Protein 2UVP (pdb70)

Nearest PDB structures (foldseek):
  2uvp-assembly1_D  TM=1.002E+00  e=4.347E-33  Helicobacter pylori
  2uvp-assembly1_B  TM=9.926E-01  e=1.965E-31  Helicobacter pylori
  2wp0-assembly1_B-2  TM=9.938E-01  e=1.158E-30  Helicobacter pylori
  3bjz-assembly1_B  TM=7.190E-01  e=8.276E-04  Pseudomonas aeruginosa PAO1
  2uvp-assembly1_B  TM=1.000E+00  e=3.210E-32  Helicobacter pylori

Structure (mmCIF, N/CA/C/O backbone):
data_2UVP
#
_entry.id   2UVP
#
_cell.length_a   112.232
_cell.length_b   112.232
_cell.length_c   61.929
_cell.angle_alpha   90.00
_cell.angle_beta   90.00
_cell.angle_gamma   120.00
#
_symmetry.space_group_name_H-M   'P 32'
#
loop_
_entity.id
_entity.type
_entity.pdbx_description
1 polymer HOBA
2 polymer HOBA
3 non-polymer 'ACETATE ION'
4 non-polymer 'CALCIUM ION'
5 non-polymer GLYCEROL
6 water water
#
loop_
_atom_site.group_PDB
_atom_site.id
_atom_site.type_symbol
_atom_site.label_atom_id
_atom_site.label_alt_id
_atom_site.label_comp_id
_atom_site.label_asym_id
_atom_site.label_entity_id
_atom_site.label_seq_id
_atom_site.pdbx_PDB_ins_code
_atom_site.Cartn_x
_atom_site.Cartn_y
_atom_site.Cartn_z
_atom_site.occupancy
_atom_site.B_iso_or_equiv
_atom_site.auth_seq_id
_atom_site.auth_comp_id
_atom_site.auth_asym_id
_atom_site.auth_atom_id
_atom_site.pdbx_PDB_model_num
ATOM 1 N N . MET A 1 7 ? -72.006 28.230 -5.501 0.70 32.27 1 MET A N 1
ATOM 2 C CA . MET A 1 7 ? -72.100 26.737 -5.526 0.70 31.95 1 MET A CA 1
ATOM 3 C C . MET A 1 7 ? -72.154 26.159 -6.934 0.70 31.41 1 MET A C 1
ATOM 4 O O . MET A 1 7 ? -73.229 25.887 -7.481 0.70 31.71 1 MET A O 1
ATOM 9 N N . LYS A 1 8 ? -70.972 25.963 -7.504 1.00 30.56 2 LYS A N 1
ATOM 10 C CA . LYS A 1 8 ? -70.835 25.288 -8.778 1.00 29.80 2 LYS A CA 1
ATOM 11 C C . LYS A 1 8 ? -71.295 23.851 -8.647 1.00 28.35 2 LYS A C 1
ATOM 12 O O . LYS A 1 8 ? -71.262 23.279 -7.556 1.00 27.92 2 LYS A O 1
ATOM 18 N N . ASN A 1 9 ? -71.744 23.274 -9.755 1.00 26.15 3 ASN A N 1
ATOM 19 C CA . ASN A 1 9 ? -71.974 21.849 -9.786 1.00 24.80 3 ASN A CA 1
ATOM 20 C C . ASN A 1 9 ? -70.630 21.116 -9.696 1.00 23.25 3 ASN A C 1
ATOM 21 O O . ASN A 1 9 ? -69.651 21.516 -10.323 1.00 21.52 3 ASN A O 1
ATOM 26 N N . PHE A 1 10 ? -70.609 20.058 -8.894 1.00 21.94 4 PHE A N 1
ATOM 27 C CA . PHE A 1 10 ? -69.434 19.196 -8.733 1.00 21.18 4 PHE A CA 1
ATOM 28 C C . PHE A 1 10 ? -68.733 18.832 -10.050 1.00 20.91 4 PHE A C 1
ATOM 29 O O . PHE A 1 10 ? -67.508 18.949 -10.162 1.00 20.63 4 PHE A O 1
ATOM 37 N N . TYR A 1 11 ? -69.504 18.384 -11.036 1.00 20.46 5 TYR A N 1
ATOM 38 C CA . TYR A 1 11 ? -68.938 17.893 -12.285 1.00 21.36 5 TYR A CA 1
ATOM 39 C C . TYR A 1 11 ? -68.337 19.001 -13.155 1.00 20.79 5 TYR A C 1
ATOM 40 O O . TYR A 1 11 ? -67.359 18.777 -13.866 1.00 21.10 5 TYR A O 1
ATOM 49 N N . ASP A 1 12 ? -68.896 20.201 -13.058 1.00 20.61 6 ASP A N 1
ATOM 50 C CA . ASP A 1 12 ? -68.309 21.364 -13.713 1.00 20.65 6 ASP A CA 1
ATOM 51 C C . ASP A 1 12 ? -67.025 21.741 -12.986 1.00 19.19 6 ASP A C 1
ATOM 52 O O . ASP A 1 12 ? -65.963 21.954 -13.604 1.00 18.61 6 ASP A O 1
ATOM 57 N N . TRP A 1 13 ? -67.131 21.804 -11.658 1.00 17.89 7 TRP A N 1
ATOM 58 C CA . TRP A 1 13 ? -66.016 22.200 -10.816 1.00 17.43 7 TRP A CA 1
ATOM 59 C C . TRP A 1 13 ? -64.803 21.284 -11.040 1.00 17.17 7 TRP A C 1
ATOM 60 O O . TRP A 1 13 ? -63.663 21.756 -11.218 1.00 17.01 7 TRP A O 1
ATOM 71 N N . ILE A 1 14 ? -65.050 19.981 -11.045 1.00 16.34 8 ILE A N 1
ATOM 72 C CA . ILE A 1 14 ? -63.934 19.040 -11.087 1.00 16.63 8 ILE A CA 1
ATOM 73 C C . ILE A 1 14 ? -63.162 19.106 -12.409 1.00 16.85 8 ILE A C 1
ATOM 74 O O . ILE A 1 14 ? -61.939 18.987 -12.421 1.00 15.92 8 ILE A O 1
ATOM 79 N N . LYS A 1 15 ? -63.877 19.358 -13.505 1.00 17.79 9 LYS A N 1
ATOM 80 C CA . LYS A 1 15 ? -63.233 19.504 -14.809 1.00 19.16 9 LYS A CA 1
ATOM 81 C C . LYS A 1 15 ? -62.251 20.687 -14.800 1.00 18.47 9 LYS A C 1
ATOM 82 O O . LYS A 1 15 ? -61.127 20.566 -15.290 1.00 18.02 9 LYS A O 1
ATOM 88 N N . GLU A 1 16 ? -62.672 21.814 -14.221 1.00 18.60 10 GLU A N 1
ATOM 89 C CA . GLU A 1 16 ? -61.821 23.008 -14.111 1.00 20.62 10 GLU A CA 1
ATOM 90 C C . GLU A 1 16 ? -60.630 22.744 -13.188 1.00 18.26 10 GLU A C 1
ATOM 91 O O . GLU A 1 16 ? -59.482 23.126 -13.473 1.00 17.96 10 GLU A O 1
ATOM 97 N N . PHE A 1 17 ? -60.921 22.105 -12.062 1.00 16.25 11 PHE A N 1
ATOM 98 C CA . PHE A 1 17 ? -59.896 21.833 -11.078 1.00 15.24 11 PHE A CA 1
ATOM 99 C C . PHE A 1 17 ? -58.806 20.974 -11.700 1.00 14.36 11 PHE A C 1
ATOM 100 O O . PHE A 1 17 ? -57.631 21.241 -11.519 1.00 15.41 11 PHE A O 1
ATOM 108 N N . ILE A 1 18 ? -59.207 19.932 -12.414 1.00 14.55 12 ILE A N 1
ATOM 109 C CA . ILE A 1 18 ? -58.258 19.014 -13.054 1.00 14.15 12 ILE A CA 1
ATOM 110 C C . ILE A 1 18 ? -57.395 19.738 -14.087 1.00 14.89 12 ILE A C 1
ATOM 111 O O . ILE A 1 18 ? -56.157 19.576 -14.144 1.00 14.46 12 ILE A O 1
ATOM 116 N N . ARG A 1 19 ? -58.053 20.543 -14.912 1.00 14.74 13 ARG A N 1
ATOM 117 C CA . ARG A 1 19 ? -57.308 21.274 -15.933 1.00 16.78 13 ARG A CA 1
ATOM 118 C C . ARG A 1 19 ? -56.253 22.164 -15.281 1.00 16.10 13 ARG A C 1
ATOM 119 O O . ARG A 1 19 ? -55.085 22.125 -15.661 1.00 17.34 13 ARG A O 1
ATOM 127 N N . ASP A 1 20 ? -56.659 22.913 -14.260 1.00 15.26 14 ASP A N 1
ATOM 128 C CA . ASP A 1 20 ? -55.784 23.837 -13.572 1.00 15.20 14 ASP A CA 1
ATOM 129 C C . ASP A 1 20 ? -54.652 23.077 -12.844 1.00 14.27 14 ASP A C 1
ATOM 130 O O . ASP A 1 20 ? -53.512 23.524 -12.816 1.00 13.63 14 ASP A O 1
ATOM 135 N N . GLN A 1 21 ? -54.987 21.929 -12.263 1.00 13.22 15 GLN A N 1
ATOM 136 C CA . GLN A 1 21 ? -54.005 21.160 -11.502 1.00 13.10 15 GLN A CA 1
ATOM 137 C C . GLN A 1 21 ? -52.830 20.755 -12.407 1.00 12.51 15 GLN A C 1
ATOM 138 O O . GLN A 1 21 ? -51.654 20.921 -12.057 1.00 12.62 15 GLN A O 1
ATOM 144 N N . GLY A 1 22 ? -53.158 20.250 -13.588 1.00 12.86 16 GLY A N 1
ATOM 145 C CA . GLY A 1 22 ? -52.136 19.768 -14.511 1.00 13.83 16 GLY A CA 1
ATOM 146 C C . GLY A 1 22 ? -51.361 20.947 -15.090 1.00 14.78 16 GLY A C 1
ATOM 147 O O . GLY A 1 22 ? -50.166 20.855 -15.298 1.00 14.44 16 GLY A O 1
ATOM 148 N N . GLU A 1 23 ? -52.047 22.070 -15.318 1.00 14.79 17 GLU A N 1
ATOM 149 C CA . GLU A 1 23 ? -51.386 23.257 -15.875 1.00 15.67 17 GLU A CA 1
ATOM 150 C C . GLU A 1 23 ? -50.343 23.817 -14.916 1.00 14.58 17 GLU A C 1
ATOM 151 O O . GLU A 1 23 ? -49.240 24.199 -15.328 1.00 15.29 17 GLU A O 1
ATOM 157 N N . PHE A 1 24 ? -50.651 23.799 -13.622 1.00 13.80 18 PHE A N 1
ATOM 158 C CA . PHE A 1 24 ? -49.705 24.287 -12.630 1.00 13.22 18 PHE A CA 1
ATOM 159 C C . PHE A 1 24 ? -48.512 23.331 -12.496 1.00 12.92 18 PHE A C 1
ATOM 160 O O . PHE A 1 24 ? -47.365 23.780 -12.424 1.00 12.15 18 PHE A O 1
ATOM 168 N N . ILE A 1 25 ? -48.782 22.017 -12.495 1.00 12.12 19 ILE A N 1
ATOM 169 C CA . ILE A 1 25 ? -47.683 21.036 -12.522 1.00 12.36 19 ILE A CA 1
ATOM 170 C C . ILE A 1 25 ? -46.738 21.321 -13.683 1.00 12.49 19 ILE A C 1
ATOM 171 O O . ILE A 1 25 ? -45.507 21.350 -13.509 1.00 14.17 19 ILE A O 1
ATOM 176 N N . ALA A 1 26 ? -47.314 21.553 -14.861 1.00 12.53 20 ALA A N 1
ATOM 177 C CA . ALA A 1 26 ? -46.517 21.789 -16.068 1.00 12.94 20 ALA A CA 1
ATOM 178 C C . ALA A 1 26 ? -45.704 23.075 -15.879 1.00 13.23 20 ALA A C 1
ATOM 179 O O . ALA A 1 26 ? -44.489 23.131 -16.163 1.00 12.83 20 ALA A O 1
ATOM 181 N N . GLN A 1 27 ? -46.369 24.109 -15.390 1.00 12.80 21 GLN A N 1
ATOM 182 C CA . GLN A 1 27 ? -45.726 25.425 -15.254 1.00 12.73 21 GLN A CA 1
ATOM 183 C C . GLN A 1 27 ? -44.477 25.339 -14.387 1.00 13.60 21 GLN A C 1
ATOM 184 O O . GLN A 1 27 ? -43.437 25.922 -14.701 1.00 13.83 21 GLN A O 1
ATOM 190 N N . GLN A 1 28 ? -44.592 24.611 -13.282 1.00 13.16 22 GLN A N 1
ATOM 191 C CA . GLN A 1 28 ? -43.536 24.537 -12.276 1.00 14.01 22 GLN A CA 1
ATOM 192 C C . GLN A 1 28 ? -42.566 23.396 -12.503 1.00 13.67 22 GLN A C 1
ATOM 193 O O . GLN A 1 28 ? -41.631 23.204 -11.719 1.00 13.90 22 GLN A O 1
ATOM 199 N N . SER A 1 29 ? -42.783 22.666 -13.593 1.00 13.40 23 SER A N 1
ATOM 200 C CA . SER A 1 29 ? -42.066 21.419 -13.847 1.00 13.99 23 SER A CA 1
ATOM 201 C C . SER A 1 29 ? -40.561 21.597 -14.094 1.00 13.81 23 SER A C 1
ATOM 202 O O . SER A 1 29 ? -39.806 20.632 -13.978 1.00 14.96 23 SER A O 1
ATOM 205 N N . GLY A 1 30 ? -40.131 22.811 -14.463 1.00 12.92 24 GLY A N 1
ATOM 206 C CA . GLY A 1 30 ? -38.697 23.067 -14.672 1.00 13.76 24 GLY A CA 1
ATOM 207 C C . GLY A 1 30 ? -37.986 23.661 -13.466 1.00 13.87 24 GLY A C 1
ATOM 208 O O . GLY A 1 30 ? -36.856 24.124 -13.581 1.00 14.02 24 GLY A O 1
ATOM 209 N N . TRP A 1 31 ? -38.613 23.585 -12.292 1.00 14.45 25 TRP A N 1
ATOM 210 C CA . TRP A 1 31 ? -38.102 24.211 -11.079 1.00 15.05 25 TRP A CA 1
ATOM 211 C C . TRP A 1 31 ? -36.680 23.734 -10.752 1.00 14.79 25 TRP A C 1
ATOM 212 O O . TRP A 1 31 ? -35.857 24.509 -10.270 1.00 15.63 25 TRP A O 1
ATOM 223 N N . LEU A 1 32 ? -36.384 22.463 -11.015 1.00 14.62 26 LEU A N 1
ATOM 224 C CA . LEU A 1 32 ? -35.082 21.923 -10.609 1.00 15.78 26 LEU A CA 1
ATOM 225 C C . LEU A 1 32 ? -33.926 22.485 -11.441 1.00 16.35 26 LEU A C 1
ATOM 226 O O . LEU A 1 32 ? -32.805 22.548 -10.970 1.00 17.16 26 LEU A O 1
ATOM 231 N N . GLU A 1 33 ? -34.216 22.918 -12.672 1.00 16.66 27 GLU A N 1
ATOM 232 C CA . GLU A 1 33 ? -33.212 23.580 -13.526 1.00 16.65 27 GLU A CA 1
ATOM 233 C C . GLU A 1 33 ? -32.779 24.914 -12.919 1.00 17.92 27 GLU A C 1
ATOM 234 O O . GLU A 1 33 ? -31.666 25.385 -13.171 1.00 18.75 27 GLU A O 1
ATOM 240 N N . LEU A 1 34 ? -33.669 25.509 -12.127 1.00 18.21 28 LEU A N 1
ATOM 241 C CA . LEU A 1 34 ? -33.432 26.817 -11.499 1.00 19.78 28 LEU A CA 1
ATOM 242 C C . LEU A 1 34 ? -33.011 26.698 -10.025 1.00 20.34 28 LEU A C 1
ATOM 243 O O . LEU A 1 34 ? -32.772 27.707 -9.344 1.00 21.25 28 LEU A O 1
ATOM 248 N N . GLU A 1 35 ? -32.927 25.469 -9.521 1.00 20.35 29 GLU A N 1
ATOM 249 C CA . GLU A 1 35 ? -32.628 25.275 -8.114 1.00 20.36 29 GLU A CA 1
ATOM 250 C C . GLU A 1 35 ? -31.157 25.539 -7.867 1.00 19.82 29 GLU A C 1
ATOM 251 O O . GLU A 1 35 ? -30.292 24.934 -8.503 1.00 19.54 29 GLU A O 1
ATOM 257 N N . ARG A 1 36 ? -30.881 26.434 -6.925 1.00 20.37 30 ARG A N 1
ATOM 258 C CA . ARG A 1 36 ? -29.521 26.895 -6.723 1.00 20.99 30 ARG A CA 1
ATOM 259 C C . ARG A 1 36 ? -28.832 26.329 -5.492 1.00 21.10 30 ARG A C 1
ATOM 260 O O . ARG A 1 36 ? -27.626 26.498 -5.364 1.00 21.41 30 ARG A O 1
ATOM 268 N N . SER A 1 37 ? -29.562 25.647 -4.600 1.00 21.58 31 SER A N 1
ATOM 269 C CA . SER A 1 37 ? -28.879 24.937 -3.502 1.00 21.68 31 SER A CA 1
ATOM 270 C C . SER A 1 37 ? -28.022 23.822 -4.111 1.00 22.39 31 SER A C 1
ATOM 271 O O . SER A 1 37 ? -28.233 23.419 -5.261 1.00 21.93 31 SER A O 1
ATOM 274 N N . SER A 1 38 ? -27.049 23.336 -3.350 1.00 22.19 32 SER A N 1
ATOM 275 C CA . SER A 1 38 ? -26.005 22.491 -3.902 1.00 23.22 32 SER A CA 1
ATOM 276 C C . SER A 1 38 ? -26.402 21.024 -3.938 1.00 22.95 32 SER A C 1
ATOM 277 O O . SER A 1 38 ? -25.664 20.159 -3.449 1.00 23.39 32 SER A O 1
ATOM 280 N N . TYR A 1 39 ? -27.555 20.737 -4.540 1.00 22.77 33 TYR A N 1
ATOM 281 C CA . TYR A 1 39 ? -28.070 19.368 -4.554 1.00 21.35 33 TYR A CA 1
ATOM 282 C C . TYR A 1 39 ? -27.171 18.381 -5.302 1.00 21.16 33 TYR A C 1
ATOM 283 O O . TYR A 1 39 ? -27.086 17.220 -4.905 1.00 20.53 33 TYR A O 1
ATOM 292 N N . ALA A 1 40 ? -26.513 18.822 -6.383 1.00 20.47 34 ALA A N 1
ATOM 293 C CA . ALA A 1 40 ? -25.608 17.945 -7.131 1.00 20.49 34 ALA A CA 1
ATOM 294 C C . ALA A 1 40 ? -24.435 17.521 -6.247 1.00 20.17 34 ALA A C 1
ATOM 295 O O . ALA A 1 40 ? -24.117 16.335 -6.152 1.00 19.34 34 ALA A O 1
ATOM 297 N N . LYS A 1 41 ? -23.807 18.491 -5.584 1.00 20.07 35 LYS A N 1
ATOM 298 C CA . LYS A 1 41 ? -22.676 18.184 -4.701 1.00 21.45 35 LYS A CA 1
ATOM 299 C C . LYS A 1 41 ? -23.095 17.282 -3.533 1.00 20.04 35 LYS A C 1
ATOM 300 O O . LYS A 1 41 ? -22.394 16.316 -3.192 1.00 19.87 35 LYS A O 1
ATOM 306 N N . LEU A 1 42 ? -24.248 17.582 -2.949 1.00 19.19 36 LEU A N 1
ATOM 307 C CA . LEU A 1 42 ? -24.752 16.791 -1.810 1.00 18.88 36 LEU A CA 1
ATOM 308 C C . LEU A 1 42 ? -25.076 15.366 -2.229 1.00 18.29 36 LEU A C 1
ATOM 309 O O . LEU A 1 42 ? -24.794 14.392 -1.493 1.00 17.44 36 LEU A O 1
ATOM 314 N N . ILE A 1 43 ? -25.683 15.231 -3.409 1.00 17.18 37 ILE A N 1
ATOM 315 C CA . ILE A 1 43 ? -25.945 13.908 -3.959 1.00 16.65 37 ILE A CA 1
ATOM 316 C C . ILE A 1 43 ? -24.641 13.138 -4.187 1.00 17.07 37 ILE A C 1
ATOM 317 O O . ILE A 1 43 ? -24.529 11.958 -3.823 1.00 16.54 37 ILE A O 1
ATOM 322 N N . ALA A 1 44 ? -23.636 13.812 -4.763 1.00 17.14 38 ALA A N 1
ATOM 323 C CA . ALA A 1 44 ? -22.350 13.144 -5.028 1.00 17.52 38 ALA A CA 1
ATOM 324 C C . ALA A 1 44 ? -21.726 12.651 -3.724 1.00 17.15 38 ALA A C 1
ATOM 325 O O . ALA A 1 44 ? -21.269 11.509 -3.639 1.00 18.49 38 ALA A O 1
ATOM 327 N N . GLN A 1 45 ? -21.731 13.510 -2.714 1.00 17.39 39 GLN A N 1
ATOM 328 C CA . GLN A 1 45 ? -21.107 13.196 -1.422 1.00 18.84 39 GLN A CA 1
ATOM 329 C C . GLN A 1 45 ? -21.815 12.040 -0.739 1.00 18.62 39 GLN A C 1
ATOM 330 O O . GLN A 1 45 ? -21.184 11.161 -0.148 1.00 19.59 39 GLN A O 1
ATOM 336 N N . THR A 1 46 ? -23.135 12.014 -0.871 1.00 18.39 40 THR A N 1
ATOM 337 C CA . THR A 1 46 ? -23.929 10.903 -0.332 1.00 17.65 40 THR A CA 1
ATOM 338 C C . THR A 1 46 ? -23.646 9.587 -1.064 1.00 17.63 40 THR A C 1
ATOM 339 O O . THR A 1 46 ? -23.522 8.533 -0.431 1.00 17.15 40 THR A O 1
ATOM 343 N N . ILE A 1 47 ? -23.538 9.637 -2.393 1.00 16.70 41 ILE A N 1
ATOM 344 C CA . ILE A 1 47 ? -23.158 8.469 -3.184 1.00 17.35 41 ILE A CA 1
ATOM 345 C C . ILE A 1 47 ? -21.771 7.947 -2.768 1.00 17.98 41 ILE A C 1
ATOM 346 O O . ILE A 1 47 ? -21.604 6.745 -2.565 1.00 18.51 41 ILE A O 1
ATOM 351 N N . SER A 1 48 ? -20.802 8.850 -2.622 1.00 18.95 42 SER A N 1
ATOM 352 C CA . SER A 1 48 ? -19.459 8.461 -2.165 1.00 19.68 42 SER A CA 1
ATOM 353 C C . SER A 1 48 ? -19.508 7.758 -0.812 1.00 20.09 42 SER A C 1
ATOM 354 O O . SER A 1 48 ? -18.800 6.769 -0.597 1.00 20.57 42 SER A O 1
ATOM 357 N N . HIS A 1 49 ? -20.335 8.291 0.088 1.00 19.24 43 HIS A N 1
ATOM 358 C CA . HIS A 1 49 ? -20.521 7.696 1.413 1.00 19.23 43 HIS A CA 1
ATOM 359 C C . HIS A 1 49 ? -21.030 6.274 1.284 1.00 19.33 43 HIS A C 1
ATOM 360 O O . HIS A 1 49 ? -20.489 5.342 1.896 1.00 19.29 43 HIS A O 1
ATOM 367 N N . VAL A 1 50 ? -22.065 6.095 0.468 1.00 19.30 44 VAL A N 1
ATOM 368 C CA . VAL A 1 50 ? -22.589 4.763 0.202 1.00 20.19 44 VAL A CA 1
ATOM 369 C C . VAL A 1 50 ? -21.518 3.843 -0.379 1.00 20.96 44 VAL A C 1
ATOM 370 O O . VAL A 1 50 ? -21.352 2.720 0.083 1.00 21.01 44 VAL A O 1
ATOM 374 N N . LEU A 1 51 ? -20.746 4.337 -1.348 1.00 21.47 45 LEU A N 1
ATOM 375 C CA . LEU A 1 51 ? -19.696 3.533 -1.975 1.00 22.46 45 LEU A CA 1
ATOM 376 C C . LEU A 1 51 ? -18.611 3.125 -1.004 1.00 22.58 45 LEU A C 1
ATOM 377 O O . LEU A 1 51 ? -17.960 2.096 -1.189 1.00 23.71 45 LEU A O 1
ATOM 382 N N . ASN A 1 52 ? -18.396 3.962 -0.003 1.00 22.11 46 ASN A N 1
ATOM 383 C CA . ASN A 1 52 ? -17.368 3.744 0.996 1.00 22.48 46 ASN A CA 1
ATOM 384 C C . ASN A 1 52 ? -17.814 2.804 2.124 1.00 22.61 46 ASN A C 1
ATOM 385 O O . ASN A 1 52 ? -17.066 2.607 3.086 1.00 23.55 46 ASN A O 1
ATOM 390 N N . GLY A 1 53 ? -19.007 2.221 1.984 1.00 21.64 47 GLY A N 1
ATOM 391 C CA . GLY A 1 53 ? -19.562 1.310 2.990 1.00 21.24 47 GLY A CA 1
ATOM 392 C C . GLY A 1 53 ? -20.347 2.000 4.087 1.00 20.62 47 GLY A C 1
ATOM 393 O O . GLY A 1 53 ? -20.711 1.372 5.110 1.00 20.93 47 GLY A O 1
ATOM 394 N N . GLY A 1 54 ? -20.634 3.281 3.882 1.00 18.82 48 GLY A N 1
ATOM 395 C CA . GLY A 1 54 ? -21.377 4.078 4.864 1.00 17.91 48 GLY A CA 1
ATOM 396 C C . GLY A 1 54 ? -22.843 3.677 5.012 1.00 16.85 48 GLY A C 1
ATOM 397 O O . GLY A 1 54 ? -23.450 3.145 4.089 1.00 17.60 48 GLY A O 1
ATOM 398 N N . SER A 1 55 ? -23.401 3.940 6.185 1.00 16.23 49 SER A N 1
ATOM 399 C CA . SER A 1 55 ? -24.821 3.722 6.453 1.00 15.44 49 SER A CA 1
ATOM 400 C C . SER A 1 55 ? -25.595 5.043 6.361 1.00 15.12 49 SER A C 1
ATOM 401 O O . SER A 1 55 ? -25.043 6.130 6.594 1.00 14.83 49 SER A O 1
ATOM 404 N N . LEU A 1 56 ? -26.873 4.966 5.991 1.00 14.93 50 LEU A N 1
ATOM 405 C CA . LEU A 1 56 ? -27.729 6.151 5.969 1.00 13.78 50 LEU A CA 1
ATOM 406 C C . LEU A 1 56 ? -28.779 6.020 7.055 1.00 14.01 50 LEU A C 1
ATOM 407 O O . LEU A 1 56 ? -29.553 5.049 7.074 1.00 12.93 50 LEU A O 1
ATOM 412 N N . LEU A 1 57 ? -28.780 6.972 7.981 1.00 12.66 51 LEU A N 1
ATOM 413 C CA . LEU A 1 57 ? -29.742 6.947 9.078 1.00 12.62 51 LEU A CA 1
ATOM 414 C C . LEU A 1 57 ? -30.772 7.995 8.713 1.00 13.10 51 LEU A C 1
ATOM 415 O O . LEU A 1 57 ? -30.495 9.201 8.773 1.00 13.82 51 LEU A O 1
ATOM 420 N N . VAL A 1 58 ? -31.959 7.535 8.340 1.00 12.73 52 VAL A N 1
ATOM 421 C CA . VAL A 1 58 ? -32.940 8.407 7.703 1.00 13.07 52 VAL A CA 1
ATOM 422 C C . VAL A 1 58 ? -33.999 8.841 8.704 1.00 13.09 52 VAL A C 1
ATOM 423 O O . VAL A 1 58 ? -34.592 8.019 9.423 1.00 12.73 52 VAL A O 1
ATOM 427 N N . SER A 1 59 ? -34.258 10.147 8.748 1.00 12.36 53 SER A N 1
ATOM 428 C CA . SER A 1 59 ? -35.295 10.690 9.610 1.00 12.84 53 SER A CA 1
ATOM 429 C C . SER A 1 59 ? -36.127 11.715 8.828 1.00 12.82 53 SER A C 1
ATOM 430 O O . SER A 1 59 ? -35.674 12.233 7.789 1.00 12.38 53 SER A O 1
ATOM 433 N N . ALA A 1 60 ? -37.316 12.014 9.344 1.00 13.48 54 ALA A N 1
ATOM 434 C CA . ALA A 1 60 ? -38.221 13.013 8.710 1.00 13.48 54 ALA A CA 1
ATOM 435 C C . ALA A 1 60 ? -39.120 13.605 9.757 1.00 13.57 54 ALA A C 1
ATOM 436 O O . ALA A 1 60 ? -39.423 12.956 10.775 1.00 13.76 54 ALA A O 1
ATOM 438 N N . ASP A 1 61 ? -39.610 14.814 9.489 1.00 13.87 55 ASP A N 1
ATOM 439 C CA . ASP A 1 61 ? -40.586 15.439 10.374 1.00 14.30 55 ASP A CA 1
ATOM 440 C C . ASP A 1 61 ? -41.931 14.691 10.372 1.00 15.01 55 ASP A C 1
ATOM 441 O O . ASP A 1 61 ? -42.146 13.778 9.563 1.00 14.36 55 ASP A O 1
ATOM 446 N N . SER A 1 62 ? -42.815 15.048 11.305 1.00 15.18 56 SER A N 1
ATOM 447 C CA . SER A 1 62 ? -44.076 14.329 11.461 1.00 17.13 56 SER A CA 1
ATOM 448 C C . SER A 1 62 ? -44.857 14.242 10.132 1.00 17.34 56 SER A C 1
ATOM 449 O O . SER A 1 62 ? -45.311 13.156 9.740 1.00 20.28 56 SER A O 1
ATOM 452 N N . SER A 1 63 ? -44.951 15.351 9.405 1.00 15.42 57 SER A N 1
ATOM 453 C CA . SER A 1 63 ? -45.765 15.369 8.188 1.00 14.22 57 SER A CA 1
ATOM 454 C C . SER A 1 63 ? -45.153 14.515 7.075 1.00 14.46 57 SER A C 1
ATOM 455 O O . SER A 1 63 ? -45.843 14.172 6.099 1.00 14.45 57 SER A O 1
ATOM 458 N N . ARG A 1 64 ? -43.867 14.185 7.220 1.00 13.59 58 ARG A N 1
ATOM 459 C CA . ARG A 1 64 ? -43.152 13.467 6.149 1.00 13.48 58 ARG A CA 1
ATOM 460 C C . ARG A 1 64 ? -42.831 12.013 6.469 1.00 12.47 58 ARG A C 1
ATOM 461 O O . ARG A 1 64 ? -41.999 11.385 5.778 1.00 12.80 58 ARG A O 1
ATOM 469 N N . HIS A 1 65 ? -43.502 11.448 7.476 1.00 13.40 59 HIS A N 1
ATOM 470 C CA . HIS A 1 65 ? -43.311 10.017 7.755 1.00 13.87 59 HIS A CA 1
ATOM 471 C C . HIS A 1 65 ? -43.586 9.183 6.509 1.00 12.68 59 HIS A C 1
ATOM 472 O O . HIS A 1 65 ? -42.888 8.194 6.273 1.00 12.75 59 HIS A O 1
ATOM 479 N N . TRP A 1 66 ? -44.579 9.572 5.703 1.00 11.90 60 TRP A N 1
ATOM 480 C CA . TRP A 1 66 ? -44.839 8.830 4.455 1.00 11.23 60 TRP A CA 1
ATOM 481 C C . TRP A 1 66 ? -43.589 8.818 3.562 1.00 10.90 60 TRP A C 1
ATOM 482 O O . TRP A 1 66 ? -43.313 7.829 2.880 1.00 11.45 60 TRP A O 1
ATOM 493 N N . PHE A 1 67 ? -42.811 9.898 3.582 1.00 10.37 61 PHE A N 1
ATOM 494 C CA . PHE A 1 67 ? -41.674 10.015 2.667 1.00 9.79 61 PHE A CA 1
ATOM 495 C C . PHE A 1 67 ? -40.470 9.235 3.208 1.00 9.78 61 PHE A C 1
ATOM 496 O O . PHE A 1 67 ? -39.700 8.651 2.447 1.00 9.98 61 PHE A O 1
ATOM 504 N N . LEU A 1 68 ? -40.336 9.206 4.530 1.00 10.11 62 LEU A N 1
ATOM 505 C CA . LEU A 1 68 ? -39.382 8.293 5.187 1.00 11.14 62 LEU A CA 1
ATOM 506 C C . LEU A 1 68 ? -39.659 6.857 4.706 1.00 11.09 62 LEU A C 1
ATOM 507 O O . LEU A 1 68 ? -38.762 6.155 4.254 1.00 10.78 62 LEU A O 1
ATOM 512 N N . ASN A 1 69 ? -40.921 6.438 4.791 1.00 10.86 63 ASN A N 1
ATOM 513 C CA . ASN A 1 69 ? -41.344 5.116 4.334 1.00 12.03 63 ASN A CA 1
ATOM 514 C C . ASN A 1 69 ? -40.992 4.897 2.859 1.00 11.44 63 ASN A C 1
ATOM 515 O O . ASN A 1 69 ? -40.456 3.837 2.477 1.00 12.02 63 ASN A O 1
ATOM 520 N N . TYR A 1 70 ? -41.260 5.912 2.047 1.00 10.31 64 TYR A N 1
ATOM 521 C CA . TYR A 1 70 ? -40.945 5.867 0.614 1.00 9.59 64 TYR A CA 1
ATOM 522 C C . TYR A 1 70 ? -39.450 5.660 0.383 1.00 10.24 64 TYR A C 1
ATOM 523 O O . TYR A 1 70 ? -39.067 4.839 -0.443 1.00 11.49 64 TYR A O 1
ATOM 532 N N . ILE A 1 71 ? -38.617 6.380 1.121 1.00 9.78 65 ILE A N 1
ATOM 533 C CA . ILE A 1 71 ? -37.155 6.223 0.963 1.00 10.47 65 ILE A CA 1
ATOM 534 C C . ILE A 1 71 ? -36.729 4.778 1.265 1.00 11.04 65 ILE A C 1
ATOM 535 O O . ILE A 1 71 ? -36.021 4.136 0.485 1.00 9.88 65 ILE A O 1
ATOM 540 N N . LEU A 1 72 ? -37.155 4.275 2.418 1.00 12.16 66 LEU A N 1
ATOM 541 C CA . LEU A 1 72 ? -36.787 2.929 2.830 1.00 13.27 66 LEU A CA 1
ATOM 542 C C . LEU A 1 72 ? -37.255 1.869 1.830 1.00 13.01 66 LEU A C 1
ATOM 543 O O . LEU A 1 72 ? -36.485 0.983 1.455 1.00 14.45 66 LEU A O 1
ATOM 548 N N . SER A 1 73 ? -38.504 1.958 1.378 1.00 12.43 67 SER A N 1
ATOM 549 C CA . SER A 1 73 ? -39.024 0.914 0.499 1.00 13.19 67 SER A CA 1
ATOM 550 C C . SER A 1 73 ? -38.455 1.005 -0.899 1.00 12.81 67 SER A C 1
ATOM 551 O O . SER A 1 73 ? -38.325 -0.018 -1.573 1.00 13.44 67 SER A O 1
ATOM 554 N N . ASN A 1 74 ? -38.135 2.209 -1.353 1.00 12.21 68 ASN A N 1
ATOM 555 C CA . ASN A 1 74 ? -37.526 2.330 -2.675 1.00 12.50 68 ASN A CA 1
ATOM 556 C C . ASN A 1 74 ? -36.061 1.921 -2.697 1.00 12.88 68 ASN A C 1
ATOM 557 O O . ASN A 1 74 ? -35.601 1.304 -3.675 1.00 13.05 68 ASN A O 1
ATOM 562 N N . LEU A 1 75 ? -35.325 2.267 -1.646 1.00 13.04 69 LEU A N 1
ATOM 563 C CA . LEU A 1 75 ? -33.902 1.939 -1.606 1.00 13.34 69 LEU A CA 1
ATOM 564 C C . LEU A 1 75 ? -33.684 0.443 -1.452 1.00 15.04 69 LEU A C 1
ATOM 565 O O . LEU A 1 75 ? -32.773 -0.112 -2.074 1.00 14.94 69 LEU A O 1
ATOM 570 N N . ASN A 1 76 ? -34.521 -0.197 -0.636 1.00 15.18 70 ASN A N 1
ATOM 571 C CA . ASN A 1 76 ? -34.469 -1.650 -0.485 1.00 17.20 70 ASN A CA 1
ATOM 572 C C . ASN A 1 76 ? -35.836 -2.263 -0.721 1.00 18.05 70 ASN A C 1
ATOM 573 O O . ASN A 1 76 ? -36.550 -2.560 0.232 1.00 17.59 70 ASN A O 1
ATOM 578 N N . PRO A 1 77 ? -36.209 -2.428 -1.998 1.00 20.48 71 PRO A N 1
ATOM 579 C CA . PRO A 1 77 ? -37.535 -2.961 -2.311 1.00 22.39 71 PRO A CA 1
ATOM 580 C C . PRO A 1 77 ? -37.650 -4.422 -1.863 1.00 24.05 71 PRO A C 1
ATOM 581 O O . PRO A 1 77 ? -36.625 -5.067 -1.599 1.00 24.09 71 PRO A O 1
ATOM 585 N N . LYS A 1 78 ? -38.881 -4.926 -1.774 1.00 26.65 72 LYS A N 1
ATOM 586 C CA . LYS A 1 78 ? -39.118 -6.303 -1.310 1.00 28.98 72 LYS A CA 1
ATOM 587 C C . LYS A 1 78 ? -38.349 -7.332 -2.129 1.00 29.56 72 LYS A C 1
ATOM 588 O O . LYS A 1 78 ? -37.752 -8.265 -1.573 1.00 30.40 72 LYS A O 1
ATOM 594 N N . ASP A 1 79 ? -38.353 -7.144 -3.445 1.00 30.42 73 ASP A N 1
ATOM 595 C CA . ASP A 1 79 ? -37.561 -7.961 -4.358 1.00 31.09 73 ASP A CA 1
ATOM 596 C C . ASP A 1 79 ? -36.367 -7.140 -4.836 1.00 30.81 73 ASP A C 1
ATOM 597 O O . ASP A 1 79 ? -36.518 -6.227 -5.660 1.00 30.82 73 ASP A O 1
ATOM 602 N N . LEU A 1 80 ? -35.181 -7.461 -4.314 1.00 30.53 74 LEU A N 1
ATOM 603 C CA . LEU A 1 80 ? -33.952 -6.756 -4.693 1.00 30.18 74 LEU A CA 1
ATOM 604 C C . LEU A 1 80 ? -33.525 -7.018 -6.126 1.00 30.46 74 LEU A C 1
ATOM 605 O O . LEU A 1 80 ? -32.807 -6.210 -6.719 1.00 30.01 74 LEU A O 1
ATOM 610 N N . LYS A 1 81 ? -33.958 -8.155 -6.667 1.00 30.77 75 LYS A N 1
ATOM 611 C CA . LYS A 1 81 ? -33.448 -8.663 -7.934 1.00 31.15 75 LYS A CA 1
ATOM 612 C C . LYS A 1 81 ? -31.918 -8.683 -7.899 1.00 30.45 75 LYS A C 1
ATOM 613 O O . LYS A 1 81 ? -31.348 -9.429 -7.110 1.00 31.43 75 LYS A O 1
ATOM 619 N N A GLU A 1 82 ? -31.271 -7.856 -8.718 0.50 30.12 76 GLU A N 1
ATOM 620 N N B GLU A 1 82 ? -31.261 -7.876 -8.729 0.50 30.12 76 GLU A N 1
ATOM 621 C CA A GLU A 1 82 ? -29.809 -7.817 -8.789 0.50 29.49 76 GLU A CA 1
ATOM 622 C CA B GLU A 1 82 ? -29.799 -7.843 -8.739 0.50 29.45 76 GLU A CA 1
ATOM 623 C C A GLU A 1 82 ? -29.157 -6.710 -7.947 0.50 28.65 76 GLU A C 1
ATOM 624 C C B GLU A 1 82 ? -29.198 -6.558 -8.151 0.50 28.65 76 GLU A C 1
ATOM 625 O O A GLU A 1 82 ? -27.925 -6.631 -7.863 0.50 28.62 76 GLU A O 1
ATOM 626 O O B GLU A 1 82 ? -28.048 -6.203 -8.445 0.50 28.70 76 GLU A O 1
ATOM 637 N N . ARG A 1 83 ? -29.982 -5.876 -7.314 1.00 27.83 77 ARG A N 1
ATOM 638 C CA . ARG A 1 83 ? -29.495 -4.732 -6.534 1.00 26.12 77 ARG A CA 1
ATOM 639 C C . ARG A 1 83 ? -28.729 -5.157 -5.279 1.00 24.97 77 ARG A C 1
ATOM 640 O O . ARG A 1 83 ? -28.985 -6.235 -4.720 1.00 24.72 77 ARG A O 1
ATOM 648 N N . PRO A 1 84 ? -27.811 -4.299 -4.810 1.00 24.33 78 PRO A N 1
ATOM 649 C CA . PRO A 1 84 ? -27.192 -4.550 -3.511 1.00 23.08 78 PRO A CA 1
ATOM 650 C C . PRO A 1 84 ? -28.211 -4.315 -2.405 1.00 22.60 78 PRO A C 1
ATOM 651 O O . PRO A 1 84 ? -29.199 -3.603 -2.618 1.00 22.61 78 PRO A O 1
ATOM 655 N N . LEU A 1 85 ? -27.979 -4.907 -1.240 1.00 20.94 79 LEU A N 1
ATOM 656 C CA . LEU A 1 85 ? -28.734 -4.538 -0.056 1.00 20.19 79 LEU A CA 1
ATOM 657 C C . LEU A 1 85 ? -28.098 -3.285 0.531 1.00 19.67 79 LEU A C 1
ATOM 658 O O . LEU A 1 85 ? -26.981 -3.336 1.068 1.00 20.96 79 LEU A O 1
ATOM 663 N N . LEU A 1 86 ? -28.799 -2.162 0.476 1.00 17.92 80 LEU A N 1
ATOM 664 C CA . LEU A 1 86 ? -28.154 -0.903 0.889 1.00 16.44 80 LEU A CA 1
ATOM 665 C C . LEU A 1 86 ? -28.271 -0.668 2.376 1.00 15.66 80 LEU A C 1
ATOM 666 O O . LEU A 1 86 ? -29.241 -1.083 2.993 1.00 15.43 80 LEU A O 1
ATOM 671 N N . SER A 1 87 ? -27.243 -0.039 2.953 1.00 14.58 81 SER A N 1
ATOM 672 C CA . SER A 1 87 ? -27.199 0.158 4.387 1.00 14.56 81 SER A CA 1
ATOM 673 C C . SER A 1 87 ? -28.043 1.389 4.789 1.00 14.57 81 SER A C 1
ATOM 674 O O . SER A 1 87 ? -27.531 2.504 4.896 1.00 14.28 81 SER A O 1
ATOM 677 N N . VAL A 1 88 ? -29.343 1.163 5.009 1.00 14.65 82 VAL A N 1
ATOM 678 C CA . VAL A 1 88 ? -30.312 2.230 5.243 1.00 14.91 82 VAL A CA 1
ATOM 679 C C . VAL A 1 88 ? -31.088 1.871 6.502 1.00 15.65 82 VAL A C 1
ATOM 680 O O . VAL A 1 88 ? -31.546 0.728 6.666 1.00 16.04 82 VAL A O 1
ATOM 684 N N . ILE A 1 89 ? -31.214 2.839 7.398 1.00 14.94 83 ILE A N 1
ATOM 685 C CA . ILE A 1 89 ? -31.832 2.628 8.694 1.00 15.09 83 ILE A CA 1
ATOM 686 C C . ILE A 1 89 ? -32.908 3.682 8.925 1.00 14.71 83 ILE A C 1
ATOM 687 O O . ILE A 1 89 ? -32.709 4.858 8.595 1.00 14.87 83 ILE A O 1
ATOM 692 N N . ASP A 1 90 ? -34.048 3.248 9.477 1.00 14.08 84 ASP A N 1
ATOM 693 C CA . ASP A 1 90 ? -35.104 4.147 9.914 1.00 14.18 84 ASP A CA 1
ATOM 694 C C . ASP A 1 90 ? -34.693 4.749 11.265 1.00 15.00 84 ASP A C 1
ATOM 695 O O . ASP A 1 90 ? -34.820 4.117 12.318 1.00 13.19 84 ASP A O 1
ATOM 700 N N . PHE A 1 91 ? -34.184 5.976 11.222 1.00 14.78 85 PHE A N 1
ATOM 701 C CA . PHE A 1 91 ? -33.716 6.640 12.421 1.00 15.34 85 PHE A CA 1
ATOM 702 C C . PHE A 1 91 ? -34.869 7.095 13.318 1.00 15.34 85 PHE A C 1
ATOM 703 O O . PHE A 1 91 ? -34.755 7.002 14.549 1.00 15.93 85 PHE A O 1
ATOM 711 N N . ASN A 1 92 ? -35.981 7.547 12.724 1.00 14.91 86 ASN A N 1
ATOM 712 C CA . ASN A 1 92 ? -37.178 7.921 13.501 1.00 14.90 86 ASN A CA 1
ATOM 713 C C . ASN A 1 92 ? -37.547 6.805 14.450 1.00 14.67 86 ASN A C 1
ATOM 714 O O . ASN A 1 92 ? -37.986 7.073 15.557 1.00 14.76 86 ASN A O 1
ATOM 719 N N . ALA A 1 93 ? -37.398 5.559 13.989 1.00 14.71 87 ALA A N 1
ATOM 720 C CA . ALA A 1 93 ? -37.933 4.408 14.705 1.00 15.31 87 ALA A CA 1
ATOM 721 C C . ALA A 1 93 ? -36.920 3.844 15.697 1.00 16.05 87 ALA A C 1
ATOM 722 O O . ALA A 1 93 ? -37.232 2.951 16.478 1.00 16.17 87 ALA A O 1
ATOM 724 N N . SER A 1 94 ? -35.702 4.347 15.667 1.00 15.58 88 SER A N 1
ATOM 725 C CA . SER A 1 94 ? -34.667 3.688 16.467 1.00 16.97 88 SER A CA 1
ATOM 726 C C . SER A 1 94 ? -34.672 4.170 17.912 1.00 17.69 88 SER A C 1
ATOM 727 O O . SER A 1 94 ? -35.164 5.251 18.223 1.00 17.24 88 SER A O 1
ATOM 730 N N . SER A 1 95 ? -34.121 3.347 18.802 1.00 18.48 89 SER A N 1
ATOM 731 C CA . SER A 1 95 ? -34.053 3.698 20.208 1.00 20.30 89 SER A CA 1
ATOM 732 C C . SER A 1 95 ? -33.076 4.860 20.445 1.00 20.22 89 SER A C 1
ATOM 733 O O . SER A 1 95 ? -33.037 5.413 21.538 1.00 22.09 89 SER A O 1
ATOM 736 N N . PHE A 1 96 ? -32.306 5.236 19.425 1.00 20.09 90 PHE A N 1
ATOM 737 C CA . PHE A 1 96 ? -31.297 6.301 19.576 1.00 20.39 90 PHE A CA 1
ATOM 738 C C . PHE A 1 96 ? -31.825 7.644 19.142 1.00 20.88 90 PHE A C 1
ATOM 739 O O . PHE A 1 96 ? -31.133 8.651 19.278 1.00 20.37 90 PHE A O 1
ATOM 747 N N . TYR A 1 97 ? -33.033 7.666 18.586 1.00 21.56 91 TYR A N 1
ATOM 748 C CA . TYR A 1 97 ? -33.608 8.938 18.196 1.00 23.26 91 TYR A CA 1
ATOM 749 C C . TYR A 1 97 ? -33.668 9.829 19.438 1.00 24.97 91 TYR A C 1
ATOM 750 O O . TYR A 1 97 ? -34.158 9.392 20.479 1.00 23.95 91 TYR A O 1
ATOM 759 N N . PRO A 1 98 ? -33.138 11.061 19.334 1.00 27.08 92 PRO A N 1
ATOM 760 C CA . PRO A 1 98 ? -33.035 11.925 20.508 1.00 29.79 92 PRO A CA 1
ATOM 761 C C . PRO A 1 98 ? -34.358 12.590 20.813 1.00 32.60 92 PRO A C 1
ATOM 762 O O . PRO A 1 98 ? -34.764 13.529 20.120 1.00 34.05 92 PRO A O 1
ATOM 766 N N . LYS A 1 99 ? -35.050 12.067 21.806 1.00 35.64 93 LYS A N 1
ATOM 767 C CA . LYS A 1 99 ? -36.138 12.801 22.425 1.00 38.71 93 LYS A CA 1
ATOM 768 C C . LYS A 1 99 ? -35.531 13.731 23.471 1.00 40.04 93 LYS A C 1
ATOM 769 O O . LYS A 1 99 ? -35.818 14.933 23.481 1.00 40.93 93 LYS A O 1
ATOM 775 N N . ASN A 1 100 ? -34.670 13.176 24.324 1.00 41.87 94 ASN A N 1
ATOM 776 C CA . ASN A 1 100 ? -33.823 13.961 25.237 1.00 42.97 94 ASN A CA 1
ATOM 777 C C . ASN A 1 100 ? -32.976 13.019 26.090 1.00 43.18 94 ASN A C 1
ATOM 778 O O . ASN A 1 100 ? -33.552 12.198 26.802 1.00 43.98 94 ASN A O 1
ATOM 783 N N . ASP A 1 101 ? -31.636 13.113 26.065 1.00 43.18 95 ASP A N 1
ATOM 784 C CA . ASP A 1 101 ? -30.834 14.200 25.471 1.00 42.50 95 ASP A CA 1
ATOM 785 C C . ASP A 1 101 ? -29.851 13.771 24.350 1.00 41.55 95 ASP A C 1
ATOM 786 O O . ASP A 1 101 ? -29.473 12.594 24.238 1.00 42.22 95 ASP A O 1
ATOM 791 N N . ALA A 1 102 ? -29.399 14.750 23.564 1.00 39.66 96 ALA A N 1
ATOM 792 C CA . ALA A 1 102 ? -28.636 14.503 22.329 1.00 37.46 96 ALA A CA 1
ATOM 793 C C . ALA A 1 102 ? -27.207 13.944 22.486 1.00 35.98 96 ALA A C 1
ATOM 794 O O . ALA A 1 102 ? -26.714 13.260 21.588 1.00 34.37 96 ALA A O 1
ATOM 796 N N . ASN A 1 103 ? -26.536 14.261 23.595 1.00 34.79 97 ASN A N 1
ATOM 797 C CA . ASN A 1 103 ? -25.172 13.760 23.812 1.00 33.78 97 ASN A CA 1
ATOM 798 C C . ASN A 1 103 ? -25.143 12.253 24.032 1.00 32.32 97 ASN A C 1
ATOM 799 O O . ASN A 1 103 ? -24.253 11.568 23.503 1.00 31.77 97 ASN A O 1
ATOM 804 N N . LEU A 1 104 ? -26.113 11.739 24.797 1.00 31.46 98 LEU A N 1
ATOM 805 C CA . LEU A 1 104 ? -26.283 10.284 24.943 1.00 29.62 98 LEU A CA 1
ATOM 806 C C . LEU A 1 104 ? -26.542 9.603 23.603 1.00 28.08 98 LEU A C 1
ATOM 807 O O . LEU A 1 104 ? -25.840 8.652 23.253 1.00 26.91 98 LEU A O 1
ATOM 812 N N . SER A 1 105 ? -27.527 10.097 22.846 1.00 26.66 99 SER A N 1
ATOM 813 C CA . SER A 1 105 ? -27.814 9.504 21.531 1.00 24.97 99 SER A CA 1
ATOM 814 C C . SER A 1 105 ? -26.583 9.519 20.628 1.00 24.46 99 SER A C 1
ATOM 815 O O . SER A 1 105 ? -26.251 8.516 20.011 1.00 23.15 99 SER A O 1
ATOM 818 N N . LEU A 1 106 ? -25.899 10.659 20.559 1.00 23.60 100 LEU A N 1
ATOM 819 C CA . LEU A 1 106 ? -24.750 10.779 19.675 1.00 23.21 100 LEU A CA 1
ATOM 820 C C . LEU A 1 106 ? -23.667 9.749 19.991 1.00 22.36 100 LEU A C 1
ATOM 821 O O . LEU A 1 106 ? -23.165 9.063 19.092 1.00 21.32 100 LEU A O 1
ATOM 826 N N . ALA A 1 107 ? -23.319 9.637 21.273 1.00 21.39 101 ALA A N 1
ATOM 827 C CA . ALA A 1 107 ? -22.275 8.709 21.687 1.00 21.02 101 ALA A CA 1
ATOM 828 C C . ALA A 1 107 ? -22.675 7.274 21.355 1.00 19.73 101 ALA A C 1
ATOM 829 O O . ALA A 1 107 ? -21.845 6.481 20.889 1.00 20.90 101 ALA A O 1
ATOM 831 N N . THR A 1 108 ? -23.941 6.940 21.588 1.00 19.47 102 THR A N 1
ATOM 832 C CA . THR A 1 108 ? -24.409 5.584 21.314 1.00 18.58 102 THR A CA 1
ATOM 833 C C . THR A 1 108 ? -24.398 5.316 19.811 1.00 18.30 102 THR A C 1
ATOM 834 O O . THR A 1 108 ? -23.998 4.243 19.367 1.00 17.38 102 THR A O 1
ATOM 838 N N . ILE A 1 109 ? -24.801 6.305 19.023 1.00 17.98 103 ILE A N 1
ATOM 839 C CA . ILE A 1 109 ? -24.763 6.172 17.561 1.00 18.43 103 ILE A CA 1
ATOM 840 C C . ILE A 1 109 ? -23.319 5.960 17.046 1.00 18.89 103 ILE A C 1
ATOM 841 O O . ILE A 1 109 ? -23.050 5.056 16.254 1.00 17.69 103 ILE A O 1
ATOM 846 N N . GLU A 1 110 ? -22.399 6.803 17.518 1.00 19.61 104 GLU A N 1
ATOM 847 C CA . GLU A 1 110 ? -21.005 6.717 17.116 1.00 21.71 104 GLU A CA 1
ATOM 848 C C . GLU A 1 110 ? -20.389 5.362 17.484 1.00 20.80 104 GLU A C 1
ATOM 849 O O . GLU A 1 110 ? -19.601 4.821 16.712 1.00 21.66 104 GLU A O 1
ATOM 855 N N . MET A 1 111 ? -20.791 4.789 18.623 1.00 20.01 105 MET A N 1
ATOM 856 C CA . MET A 1 111 ? -20.248 3.494 19.061 1.00 19.27 105 MET A CA 1
ATOM 857 C C . MET A 1 111 ? -20.885 2.322 18.328 1.00 18.63 105 MET A C 1
ATOM 858 O O . MET A 1 111 ? -20.253 1.284 18.126 1.00 19.18 105 MET A O 1
ATOM 860 N N . THR A 1 112 ? -22.139 2.501 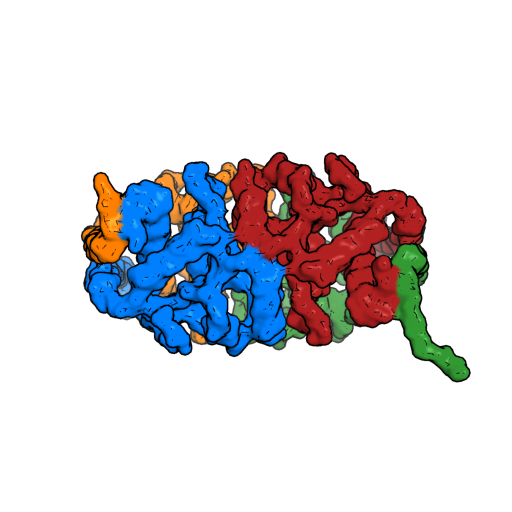17.913 1.00 17.22 106 THR A N 1
ATOM 861 C CA . THR A 1 112 ? -22.921 1.427 17.305 1.00 16.92 106 THR A CA 1
ATOM 862 C C . THR A 1 112 ? -22.629 1.212 15.830 1.00 16.21 106 THR A C 1
ATOM 863 O O . THR A 1 112 ? -22.473 0.066 15.386 1.00 15.11 106 THR A O 1
ATOM 867 N N . TYR A 1 113 ? -22.546 2.319 15.085 1.00 15.90 107 TYR A N 1
ATOM 868 C CA . TYR A 1 113 ? -22.392 2.268 13.635 1.00 15.76 107 TYR A CA 1
ATOM 869 C C . TYR A 1 113 ? -20.966 2.567 13.205 1.00 15.88 107 TYR A C 1
ATOM 870 O O . TYR A 1 113 ? -20.322 3.455 13.768 1.00 16.89 107 TYR A O 1
ATOM 879 N N . GLN A 1 114 ? -20.497 1.827 12.211 1.00 15.96 108 GLN A N 1
ATOM 880 C CA . GLN A 1 114 ? -19.141 2.006 11.709 1.00 17.41 108 GLN A CA 1
ATOM 881 C C . GLN A 1 114 ? -18.960 3.372 11.045 1.00 17.47 108 GLN A C 1
ATOM 882 O O . GLN A 1 114 ? -17.919 4.026 11.231 1.00 17.71 108 GLN A O 1
ATOM 888 N N . ASN A 1 115 ? -19.960 3.806 10.276 1.00 17.01 109 ASN A N 1
ATOM 889 C CA . ASN A 1 115 ? -19.790 5.008 9.444 1.00 17.14 109 ASN A CA 1
ATOM 890 C C . ASN A 1 115 ? -21.160 5.585 9.068 1.00 17.16 109 ASN A C 1
ATOM 891 O O . ASN A 1 115 ? -21.569 5.467 7.921 1.00 17.38 109 ASN A O 1
ATOM 896 N N . PRO A 1 116 ? -21.858 6.215 10.034 1.00 17.35 110 PRO A N 1
ATOM 897 C CA . PRO A 1 116 ? -23.208 6.703 9.733 1.00 17.44 110 PRO A CA 1
ATOM 898 C C . PRO A 1 116 ? -23.216 8.063 9.038 1.00 17.84 110 PRO A C 1
ATOM 899 O O . PRO A 1 116 ? -22.285 8.844 9.194 1.00 17.99 110 PRO A O 1
ATOM 903 N N . MET A 1 117 ? -24.285 8.323 8.288 1.00 17.25 111 MET A N 1
ATOM 904 C CA . MET A 1 117 ? -24.567 9.648 7.749 1.00 17.54 111 MET A CA 1
ATOM 905 C C . MET A 1 117 ? -26.048 9.875 8.000 1.00 17.03 111 MET A C 1
ATOM 906 O O . MET A 1 117 ? -26.853 8.963 7.763 1.00 16.74 111 MET A O 1
ATOM 911 N N . PHE A 1 118 ? -26.397 11.056 8.511 1.00 16.34 112 PHE A N 1
ATOM 912 C CA . PHE A 1 118 ? -27.789 11.387 8.797 1.00 17.03 112 PHE A CA 1
ATOM 913 C C . PHE A 1 118 ? -28.439 11.972 7.568 1.00 16.81 112 PHE A C 1
ATOM 914 O O . PHE A 1 118 ? -27.930 12.942 7.003 1.00 18.60 112 PHE A O 1
ATOM 922 N N . TRP A 1 119 ? -29.561 11.403 7.159 1.00 15.14 113 TRP A N 1
ATOM 923 C CA . TRP A 1 119 ? -30.330 11.978 6.045 1.00 14.36 113 TRP A CA 1
ATOM 924 C C . TRP A 1 119 ? -31.638 12.420 6.636 1.00 13.75 113 TRP A C 1
ATOM 925 O O . TRP A 1 119 ? -32.448 11.587 7.068 1.00 13.25 113 TRP A O 1
ATOM 936 N N . HIS A 1 120 ? -31.852 13.733 6.712 1.00 13.30 114 HIS A N 1
ATOM 937 C CA . HIS A 1 120 ? -33.064 14.210 7.380 1.00 13.25 114 HIS A CA 1
ATOM 938 C C . HIS A 1 120 ? -33.888 15.022 6.406 1.00 13.47 114 HIS A C 1
ATOM 939 O O . HIS A 1 120 ? -33.330 15.821 5.652 1.00 14.17 114 HIS A O 1
ATOM 946 N N . VAL A 1 121 ? -35.204 14.831 6.454 1.00 12.40 115 VAL A N 1
ATOM 947 C CA . VAL A 1 121 ? -36.129 15.586 5.605 1.00 12.31 115 VAL A CA 1
ATOM 948 C C . VAL A 1 121 ? -37.144 16.362 6.417 1.00 12.49 115 VAL A C 1
ATOM 949 O O . VAL A 1 121 ? -37.940 15.786 7.165 1.00 12.54 115 VAL A O 1
ATOM 953 N N . GLY A 1 122 ? -37.131 17.685 6.250 1.00 13.75 116 GLY A N 1
ATOM 954 C CA . GLY A 1 122 ? -38.199 18.519 6.746 1.00 14.01 116 GLY A CA 1
ATOM 955 C C . GLY A 1 122 ? -37.800 19.298 7.985 1.00 15.70 116 GLY A C 1
ATOM 956 O O . GLY A 1 122 ? -36.606 19.565 8.216 1.00 15.56 116 GLY A O 1
ATOM 957 N N . LYS A 1 123 ? -38.810 19.650 8.764 1.00 17.20 117 LYS A N 1
ATOM 958 C CA . LYS A 1 123 ? -38.619 20.414 10.009 1.00 18.78 117 LYS A CA 1
ATOM 959 C C . LYS A 1 123 ? -37.804 19.617 11.005 1.00 19.47 117 LYS A C 1
ATOM 960 O O . LYS A 1 123 ? -37.909 18.373 11.054 1.00 18.66 117 LYS A O 1
ATOM 966 N N . ILE A 1 124 ? -37.026 20.339 11.810 1.00 20.40 118 ILE A N 1
ATOM 967 C CA . ILE A 1 124 ? -36.291 19.739 12.923 1.00 22.04 118 ILE A CA 1
ATOM 968 C C . ILE A 1 124 ? -37.120 20.021 14.185 1.00 23.72 118 ILE A C 1
ATOM 969 O O . ILE A 1 124 ? -37.106 21.140 14.720 1.00 25.10 118 ILE A O 1
ATOM 974 N N . GLU A 1 125 ? -37.859 19.011 14.631 1.00 24.79 119 GLU A N 1
ATOM 975 C CA . GLU A 1 125 ? -38.946 19.230 15.585 1.00 26.46 119 GLU A CA 1
ATOM 976 C C . GLU A 1 125 ? -38.541 19.202 17.063 1.00 26.97 119 GLU A C 1
ATOM 977 O O . GLU A 1 125 ? -39.364 19.485 17.934 1.00 27.51 119 GLU A O 1
ATOM 983 N N . ASN A 1 126 ? -37.280 18.889 17.346 1.00 27.21 120 ASN A N 1
ATOM 984 C CA . ASN A 1 126 ? -36.773 19.086 18.705 1.00 28.08 120 ASN A CA 1
ATOM 985 C C . ASN A 1 126 ? -35.285 19.401 18.763 1.00 27.68 120 ASN A C 1
ATOM 986 O O . ASN A 1 126 ? -34.535 19.162 17.804 1.00 27.13 120 ASN A O 1
ATOM 991 N N . GLU A 1 127 ? -34.859 19.948 19.903 1.00 27.35 121 GLU A N 1
ATOM 992 C CA . GLU A 1 127 ? -33.488 20.425 20.041 1.00 27.20 121 GLU A CA 1
ATOM 993 C C . GLU A 1 127 ? -32.450 19.306 20.022 1.00 25.94 121 GLU A C 1
ATOM 994 O O . GLU A 1 127 ? -31.319 19.505 19.577 1.00 25.94 121 GLU A O 1
ATOM 1000 N N . GLY A 1 128 ? -32.833 18.127 20.503 1.00 24.73 122 GLY A N 1
ATOM 1001 C CA . GLY A 1 128 ? -31.935 16.979 20.491 1.00 23.67 122 GLY A CA 1
ATOM 1002 C C . GLY A 1 128 ? -31.551 16.559 19.079 1.00 23.07 122 GLY A C 1
ATOM 1003 O O . GLY A 1 128 ? -30.390 16.263 18.804 1.00 22.47 122 GLY A O 1
ATOM 1004 N N . LEU A 1 129 ? -32.535 16.546 18.178 1.00 22.44 123 LEU A N 1
ATOM 1005 C CA . LEU A 1 129 ? -32.256 16.270 16.771 1.00 22.05 123 LEU A CA 1
ATOM 1006 C C . LEU A 1 129 ? -31.380 17.376 16.185 1.00 22.25 123 LEU A C 1
ATOM 1007 O O . LEU A 1 129 ? -30.416 17.100 15.483 1.00 21.80 123 LEU A O 1
ATOM 1012 N N . LYS A 1 130 ? -31.712 18.634 16.488 1.00 23.45 124 LYS A N 1
ATOM 1013 C CA . LYS A 1 130 ? -30.916 19.751 15.993 1.00 24.34 124 LYS A CA 1
ATOM 1014 C C . LYS A 1 130 ? -29.455 19.576 16.386 1.00 24.30 124 LYS A C 1
ATOM 1015 O O . LYS A 1 130 ? -28.573 19.689 15.550 1.00 23.82 124 LYS A O 1
ATOM 1021 N N . THR A 1 131 ? -29.219 19.249 17.653 1.00 25.10 125 THR A N 1
ATOM 1022 C CA . THR A 1 131 ? -27.865 19.038 18.157 1.00 26.16 125 THR A CA 1
ATOM 1023 C C . THR A 1 131 ? -27.137 17.921 17.405 1.00 26.00 125 THR A C 1
ATOM 1024 O O . THR A 1 131 ? -25.954 18.031 17.112 1.00 26.48 125 THR A O 1
ATOM 1028 N N . ILE A 1 132 ? -27.853 16.849 17.080 1.00 25.96 126 ILE A N 1
ATOM 1029 C CA . ILE A 1 132 ? -27.258 15.720 16.381 1.00 26.55 126 ILE A CA 1
ATOM 1030 C C . ILE A 1 132 ? -26.869 16.127 14.953 1.00 25.98 126 ILE A C 1
ATOM 1031 O O . ILE A 1 132 ? -25.763 15.833 14.476 1.00 25.91 126 ILE A O 1
ATOM 1036 N N . LEU A 1 133 ? -27.772 16.845 14.295 1.00 25.76 127 LEU A N 1
ATOM 1037 C CA . LEU A 1 133 ? -27.542 17.252 12.919 1.00 26.38 127 LEU A CA 1
ATOM 1038 C C . LEU A 1 133 ? -26.431 18.298 12.840 1.00 27.30 127 LEU A C 1
ATOM 1039 O O . LEU A 1 133 ? -25.735 18.384 11.836 1.00 27.71 127 LEU A O 1
ATOM 1044 N N . LEU A 1 134 ? -26.270 19.063 13.920 1.00 28.38 128 LEU A N 1
ATOM 1045 C CA . LEU A 1 134 ? -25.175 20.038 14.077 1.00 29.59 128 LEU A CA 1
ATOM 1046 C C . LEU A 1 134 ? -23.799 19.395 14.306 1.00 30.11 128 LEU A C 1
ATOM 1047 O O . LEU A 1 134 ? -22.764 20.076 14.220 1.00 30.09 128 LEU A O 1
ATOM 1052 N N . SER A 1 135 ? -23.794 18.093 14.597 1.00 30.42 129 SER A N 1
ATOM 1053 C CA . SER A 1 135 ? -22.577 17.375 14.974 1.00 30.63 129 SER A CA 1
ATOM 1054 C C . SER A 1 135 ? -21.586 17.165 13.820 1.00 31.16 129 SER A C 1
ATOM 1055 O O . SER A 1 135 ? -21.821 17.614 12.698 1.00 31.58 129 SER A O 1
ATOM 1058 N N . LYS A 1 136 ? -20.479 16.490 14.125 1.00 31.33 130 LYS A N 1
ATOM 1059 C CA . LYS A 1 136 ? -19.408 16.197 13.175 1.00 31.80 130 LYS A CA 1
ATOM 1060 C C . LYS A 1 136 ? -19.839 15.149 12.152 1.00 30.95 130 LYS A C 1
ATOM 1061 O O . LYS A 1 136 ? -19.256 15.058 11.068 1.00 31.74 130 LYS A O 1
ATOM 1067 N N . ILE A 1 137 ? -20.843 14.3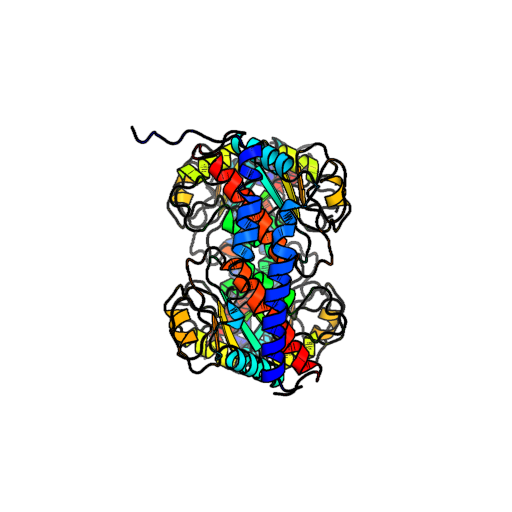44 12.502 1.00 30.00 131 ILE A N 1
ATOM 1068 C CA . ILE A 1 137 ? -21.246 13.226 11.653 1.00 28.36 131 ILE A CA 1
ATOM 1069 C C . ILE A 1 137 ? -21.725 13.794 10.310 1.00 26.68 131 ILE A C 1
ATOM 1070 O O . ILE A 1 137 ? -22.392 14.823 10.282 1.00 27.09 131 ILE A O 1
ATOM 1075 N N . PRO A 1 138 ? -21.336 13.151 9.199 1.00 25.20 132 PRO A N 1
ATOM 1076 C CA . PRO A 1 138 ? -21.788 13.559 7.874 1.00 23.65 132 PRO A CA 1
ATOM 1077 C C . PRO A 1 138 ? -23.311 13.572 7.784 1.00 22.73 132 PRO A C 1
ATOM 1078 O O . PR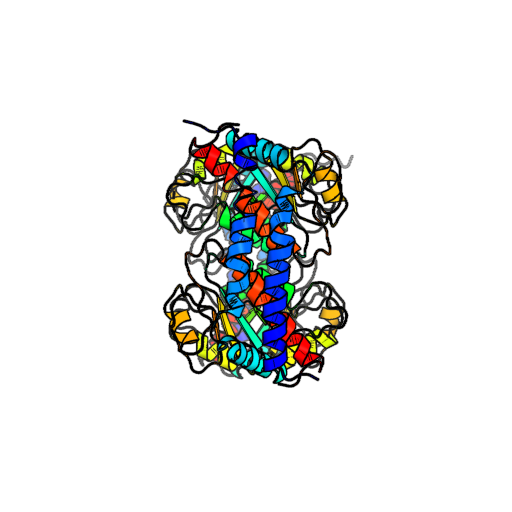O A 1 138 ? -23.981 12.828 8.512 1.00 20.99 132 PRO A O 1
ATOM 1082 N N . SER A 1 139 ? -23.854 14.441 6.928 1.00 21.15 133 SER A N 1
ATOM 1083 C CA . SER A 1 139 ? -25.303 14.529 6.766 1.00 20.33 133 SER A CA 1
ATOM 1084 C C . SER A 1 139 ? -25.744 14.897 5.342 1.00 19.81 133 SER A C 1
ATOM 1085 O O . SER A 1 139 ? -24.968 15.435 4.546 1.00 20.56 133 SER A O 1
ATOM 1088 N N . PHE A 1 140 ? -26.989 14.562 5.029 1.00 18.28 134 PHE A N 1
ATOM 1089 C CA . PHE A 1 140 ? -27.618 14.872 3.748 1.00 17.40 134 PHE A CA 1
ATOM 1090 C C . PHE A 1 140 ? -28.929 15.477 4.179 1.00 17.03 134 PHE A C 1
ATOM 1091 O O . PHE A 1 140 ? -29.871 14.756 4.536 1.00 17.13 134 PHE A O 1
ATOM 1099 N N . LEU A 1 141 ? -28.982 16.807 4.209 1.00 15.92 135 LEU A N 1
ATOM 1100 C CA . LEU A 1 141 ? -30.083 17.496 4.856 1.00 15.51 135 LEU A CA 1
ATOM 1101 C C . LEU A 1 141 ? -30.980 18.196 3.855 1.00 16.04 135 LEU A C 1
ATOM 1102 O O . LEU A 1 141 ? -30.524 19.047 3.073 1.00 16.23 135 LEU A O 1
ATOM 1107 N N . TRP A 1 142 ? -32.254 17.830 3.893 1.00 14.45 136 TRP A N 1
ATOM 1108 C CA . TRP A 1 142 ? -33.246 18.422 3.027 1.00 14.45 136 TRP A CA 1
ATOM 1109 C C . TRP A 1 142 ? -34.123 19.236 3.930 1.00 15.42 136 TRP A C 1
ATOM 1110 O O . TRP A 1 142 ? -35.016 18.700 4.595 1.00 15.25 136 TRP A O 1
ATOM 1121 N N . LEU A 1 143 ? -33.848 20.541 3.991 1.00 15.44 137 LEU A N 1
ATOM 1122 C CA . LEU A 1 143 ? -34.420 21.383 5.040 1.00 16.42 137 LEU A CA 1
ATOM 1123 C C . LEU A 1 143 ? -35.197 22.548 4.480 1.00 17.59 137 LEU A C 1
ATOM 1124 O O . LEU A 1 143 ? -35.034 22.893 3.303 1.00 17.88 137 LEU A O 1
ATOM 1129 N N . PHE A 1 144 ? -36.030 23.144 5.331 1.00 18.11 138 PHE A N 1
ATOM 1130 C CA . PHE A 1 144 ? -36.750 24.365 4.970 1.00 20.37 138 PHE A CA 1
ATOM 1131 C C . PHE A 1 144 ? -35.946 25.648 5.247 1.00 22.46 138 PHE A C 1
ATOM 1132 O O . PHE A 1 144 ? -36.331 26.745 4.810 1.00 22.46 138 PHE A O 1
ATOM 1140 N N . GLU A 1 145 ? -34.848 25.507 5.982 1.00 24.52 139 GLU A N 1
ATOM 1141 C CA . GLU A 1 145 ? -33.849 26.581 6.112 1.00 27.39 139 GLU A CA 1
ATOM 1142 C C . GLU A 1 145 ? -32.492 25.989 6.431 1.00 27.60 139 GLU A C 1
ATOM 1143 O O . GLU A 1 145 ? -32.409 24.941 7.072 1.00 26.72 139 GLU A O 1
ATOM 1149 N N . GLU A 1 146 ? -31.433 26.648 5.959 1.00 29.00 140 GLU A N 1
ATOM 1150 C CA . GLU A 1 146 ? -30.091 26.123 6.134 1.00 31.02 140 GLU A CA 1
ATOM 1151 C C . GLU A 1 146 ? -29.769 26.046 7.624 1.00 31.26 140 GLU A C 1
ATOM 1152 O O . GLU A 1 146 ? -30.074 26.958 8.384 1.00 31.28 140 GLU A O 1
ATOM 1158 N N . LEU A 1 147 ? -29.169 24.939 8.035 1.00 32.14 141 LEU A N 1
ATOM 1159 C CA . LEU A 1 147 ? -28.836 24.751 9.433 1.00 33.19 141 LEU A CA 1
ATOM 1160 C C . LEU A 1 147 ? -27.378 25.092 9.682 1.00 33.98 141 LEU A C 1
ATOM 1161 O O . LEU A 1 147 ? -27.047 25.770 10.646 1.00 34.04 141 LEU A O 1
ATOM 1166 N N . LYS A 1 148 ? -26.518 24.663 8.766 1.00 35.31 142 LYS A N 1
ATOM 1167 C CA . LYS A 1 148 ? -25.148 24.339 9.107 1.00 36.78 142 LYS A CA 1
ATOM 1168 C C . LYS A 1 148 ? -24.299 24.577 7.861 1.00 36.72 142 LYS A C 1
ATOM 1169 O O . LYS A 1 148 ? -24.037 25.725 7.498 1.00 37.16 142 LYS A O 1
ATOM 1175 N N . GLU A 1 149 ? -23.884 23.492 7.205 1.00 36.27 143 GLU A N 1
ATOM 1176 C CA . GLU A 1 149 ? -23.216 23.549 5.910 1.00 35.89 143 GLU A CA 1
ATOM 1177 C C . GLU A 1 149 ? -24.287 23.611 4.814 1.00 34.83 143 GLU A C 1
ATOM 1178 O O . GLU A 1 149 ? -25.479 23.755 5.110 1.00 34.85 143 GLU A O 1
ATOM 1184 N N . ASP A 1 150 ? -23.865 23.521 3.554 1.00 33.93 144 ASP A N 1
ATOM 1185 C CA . ASP A 1 150 ? -24.806 23.455 2.441 1.00 32.84 144 ASP A CA 1
ATOM 1186 C C . ASP A 1 150 ? -25.837 22.373 2.721 1.00 31.46 144 ASP A C 1
ATOM 1187 O O . ASP A 1 150 ? -25.496 21.261 3.145 1.00 31.12 144 ASP A O 1
ATOM 1192 N N . CYS A 1 151 ? -27.100 22.715 2.509 1.00 29.39 145 CYS A N 1
ATOM 1193 C CA . CYS A 1 151 ? -28.163 21.724 2.557 1.00 27.73 145 CYS A CA 1
ATOM 1194 C C . CYS A 1 151 ? -28.969 21.840 1.276 1.00 26.73 145 CYS A C 1
ATOM 1195 O O . CYS A 1 151 ? -28.796 22.789 0.504 1.00 26.26 145 CYS A O 1
ATOM 1198 N N . LEU A 1 152 ? -29.834 20.863 1.043 1.00 25.28 146 LEU A N 1
ATOM 1199 C CA . LEU A 1 152 ? -30.782 20.947 -0.054 1.00 23.91 146 LEU A CA 1
ATOM 1200 C C . LEU A 1 152 ? -31.972 21.702 0.507 1.00 23.12 146 LEU A C 1
ATOM 1201 O O . LEU A 1 152 ? -32.580 21.295 1.503 1.00 21.53 146 LEU A O 1
ATOM 1206 N N . LEU A 1 153 ? -32.291 22.833 -0.116 1.00 22.47 147 LEU A N 1
ATOM 1207 C CA . LEU A 1 153 ? -33.315 23.726 0.399 1.00 22.20 147 LEU A CA 1
ATOM 1208 C C . LEU A 1 153 ? -34.665 23.479 -0.255 1.00 22.02 147 LEU A C 1
ATOM 1209 O O . LEU A 1 153 ? -34.745 23.386 -1.488 1.00 21.84 147 LEU A O 1
ATOM 1214 N N . LEU A 1 154 ? -35.699 23.357 0.583 1.00 21.34 148 LEU A N 1
ATOM 1215 C CA . LEU A 1 154 ? -37.087 23.157 0.138 1.00 21.72 148 LEU A CA 1
ATOM 1216 C C . LEU A 1 154 ? -37.933 24.304 0.678 1.00 21.48 148 LEU A C 1
ATOM 1217 O O . LEU A 1 154 ? -37.573 24.918 1.673 1.00 21.02 148 LEU A O 1
ATOM 1222 N N . LYS A 1 155 ? -39.065 24.567 0.040 1.00 21.37 149 LYS A N 1
ATOM 1223 C CA . LYS A 1 155 ? -40.006 25.579 0.522 1.00 22.34 149 LYS A CA 1
ATOM 1224 C C . LYS A 1 155 ? -41.161 24.912 1.281 1.00 21.62 149 LYS A C 1
ATOM 1225 O O . LYS A 1 155 ? -41.913 24.114 0.724 1.00 20.55 149 LYS A O 1
ATOM 1231 N N . GLU A 1 156 ? -41.290 25.234 2.564 1.00 22.25 150 GLU A N 1
ATOM 1232 C CA . GLU A 1 156 ? -42.252 24.558 3.439 1.00 23.32 150 GLU A CA 1
ATOM 1233 C C . GLU A 1 156 ? -43.715 24.567 2.979 1.00 23.24 150 GLU A C 1
ATOM 1234 O O . GLU A 1 156 ? -44.419 23.553 3.118 1.00 22.96 150 GLU A O 1
ATOM 1240 N N . HIS A 1 157 ? -44.180 25.700 2.460 1.00 23.03 151 HIS A N 1
ATOM 1241 C CA . HIS A 1 157 ? -45.602 25.832 2.127 1.00 23.01 151 HIS A CA 1
ATOM 1242 C C . HIS A 1 157 ? -45.859 25.810 0.623 1.00 21.08 151 HIS A C 1
ATOM 1243 O O . HIS A 1 157 ? -46.917 26.215 0.151 1.00 22.38 151 HIS A O 1
ATOM 1250 N N . ASP A 1 158 ? -44.872 25.317 -0.106 1.00 19.29 152 ASP A N 1
ATOM 1251 C CA . ASP A 1 158 ? -44.978 25.074 -1.542 1.00 16.92 152 ASP A CA 1
ATOM 1252 C C . ASP A 1 158 ? -46.050 23.999 -1.733 1.00 15.87 152 ASP A C 1
ATOM 1253 O O . ASP A 1 158 ? -45.927 22.867 -1.208 1.00 13.84 152 ASP A O 1
ATOM 1258 N N . SER A 1 159 ? -47.123 24.354 -2.447 1.00 14.19 153 SER A N 1
ATOM 1259 C CA . SER A 1 159 ? -48.207 23.384 -2.651 1.00 13.68 153 SER A CA 1
ATOM 1260 C C . SER A 1 159 ? -47.728 22.155 -3.434 1.00 12.23 153 SER A C 1
ATOM 1261 O O . SER A 1 159 ? -48.400 21.138 -3.392 1.00 12.82 153 SER A O 1
ATOM 1264 N N . LEU A 1 160 ? -46.601 22.283 -4.155 1.00 10.89 154 LEU A N 1
ATOM 1265 C CA . LEU A 1 160 ? -46.020 21.174 -4.939 1.00 10.52 154 LEU A CA 1
ATOM 1266 C C . LEU A 1 160 ? -44.913 20.395 -4.231 1.00 10.51 154 LEU A C 1
ATOM 1267 O O . LEU A 1 160 ? -44.297 19.502 -4.828 1.00 8.71 154 LEU A O 1
ATOM 1272 N N . LEU A 1 161 ? -44.690 20.719 -2.946 1.00 10.05 155 LEU A N 1
ATOM 1273 C CA . LEU A 1 161 ? -43.628 20.091 -2.164 1.00 10.26 155 LEU A CA 1
ATOM 1274 C C . LEU A 1 161 ? -43.619 18.568 -2.296 1.00 10.06 155 LEU A C 1
ATOM 1275 O O . LEU A 1 161 ? -42.560 17.968 -2.503 1.00 10.31 155 LEU A O 1
ATOM 1280 N N . ASP A 1 162 ? -44.787 17.947 -2.134 1.00 10.06 156 ASP A N 1
ATOM 1281 C CA . ASP A 1 162 ? -44.837 16.474 -2.126 1.00 10.49 156 ASP A CA 1
ATOM 1282 C C . ASP A 1 162 ? -44.284 15.888 -3.444 1.00 9.84 156 ASP A C 1
ATOM 1283 O O . ASP A 1 162 ? -43.538 14.918 -3.428 1.00 10.24 156 ASP A O 1
ATOM 1288 N N . TYR A 1 163 ? -44.642 16.487 -4.582 1.00 9.52 157 TYR A N 1
ATOM 1289 C CA . TYR A 1 163 ? -44.079 16.044 -5.850 1.00 9.81 157 TYR A CA 1
ATOM 1290 C C . TYR A 1 163 ? -42.564 16.255 -5.921 1.00 9.66 157 TYR A C 1
ATOM 1291 O O . TYR A 1 163 ? -41.830 15.392 -6.434 1.00 9.93 157 TYR A O 1
ATOM 1300 N N . LYS A 1 164 ? -42.093 17.393 -5.419 1.00 9.76 158 LYS A N 1
ATOM 1301 C CA . LYS A 1 164 ? -40.670 17.712 -5.461 1.00 11.14 158 LYS A CA 1
ATOM 1302 C C . LYS A 1 164 ? -39.870 16.716 -4.643 1.00 10.09 158 LYS A C 1
ATOM 1303 O O . LYS A 1 164 ? -38.771 16.316 -5.024 1.00 10.44 158 LYS A O 1
ATOM 1309 N N . LEU A 1 165 ? -40.440 16.284 -3.524 1.00 9.99 159 LEU A N 1
ATOM 1310 C CA . LEU A 1 165 ? -39.770 15.253 -2.727 1.00 9.06 159 LEU A CA 1
ATOM 1311 C C . LEU A 1 165 ? -39.564 13.964 -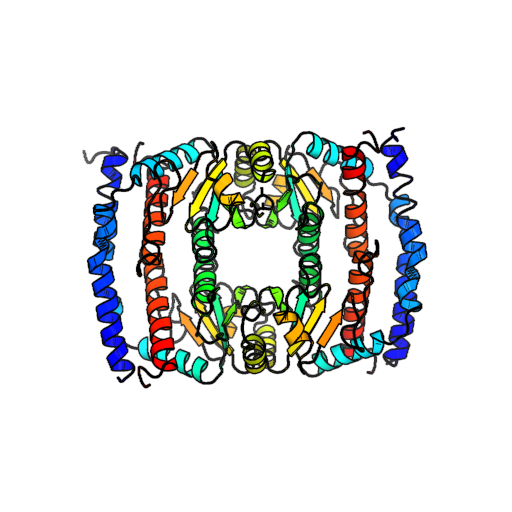3.546 1.00 9.12 159 LEU A C 1
ATOM 1312 O O . LEU A 1 165 ? -38.472 13.411 -3.560 1.00 10.46 159 LEU A O 1
ATOM 1317 N N . LEU A 1 166 ? -40.616 13.495 -4.211 1.00 9.20 160 LEU A N 1
ATOM 1318 C CA . LEU A 1 166 ? -40.505 12.319 -5.087 1.00 9.53 160 LEU A CA 1
ATOM 1319 C C . LEU A 1 166 ? -39.447 12.540 -6.161 1.00 9.72 160 LEU A C 1
ATOM 1320 O O . LEU A 1 166 ? -38.653 11.648 -6.480 1.00 9.59 160 LEU A O 1
ATOM 1325 N N . GLN A 1 167 ? -39.468 13.737 -6.736 1.00 10.15 161 GLN A N 1
ATOM 1326 C CA . GLN A 1 167 ? -38.611 14.032 -7.864 1.00 10.94 161 GLN A CA 1
ATOM 1327 C C . GLN A 1 167 ? -37.138 14.021 -7.411 1.00 10.56 161 GLN A C 1
ATOM 1328 O O . GLN A 1 167 ? -36.259 13.461 -8.093 1.00 10.10 161 GLN A O 1
ATOM 1334 N N . LEU A 1 168 ? -36.873 14.605 -6.245 1.00 10.52 162 LEU A N 1
ATOM 1335 C CA . LEU A 1 168 ? -35.494 14.595 -5.708 1.00 10.73 162 LEU A CA 1
ATOM 1336 C C . LEU A 1 168 ? -35.052 13.179 -5.340 1.00 10.57 162 LEU A C 1
ATOM 1337 O O . LEU A 1 168 ? -33.893 12.805 -5.550 1.00 10.23 162 LEU A O 1
ATOM 1342 N N . PHE A 1 169 ? -35.963 12.388 -4.774 1.00 10.51 163 PHE A N 1
ATOM 1343 C CA . PHE A 1 169 ? -35.587 11.013 -4.508 1.00 10.33 163 PHE A CA 1
ATOM 1344 C C . PHE A 1 169 ? -35.219 10.277 -5.779 1.00 10.41 163 PHE A C 1
ATOM 1345 O O . PHE A 1 169 ? -34.228 9.551 -5.841 1.00 10.36 163 PHE A O 1
ATOM 1353 N N . LYS A 1 170 ? -36.040 10.444 -6.801 1.00 10.34 164 LYS A N 1
ATOM 1354 C CA . LYS A 1 170 ? -35.837 9.737 -8.050 1.00 10.46 164 LYS A CA 1
ATOM 1355 C C . LYS A 1 170 ? -34.524 10.196 -8.692 1.00 11.02 164 LYS A C 1
ATOM 1356 O O . LYS A 1 170 ? -33.812 9.385 -9.306 1.00 11.68 164 LYS A O 1
ATOM 1362 N N . LEU A 1 171 ? -34.191 11.474 -8.511 1.00 11.28 165 LEU A N 1
ATOM 1363 C CA . LEU A 1 171 ? -32.903 11.978 -8.980 1.00 12.33 165 LEU A CA 1
ATOM 1364 C C . LEU A 1 171 ? -31.764 11.281 -8.214 1.00 12.48 165 LEU A C 1
ATOM 1365 O O . LEU A 1 171 ? -30.803 10.772 -8.832 1.00 13.38 165 LEU A O 1
ATOM 1370 N N . PHE A 1 172 ? -31.879 11.246 -6.882 1.00 11.68 166 PHE A N 1
ATOM 1371 C CA . PHE A 1 172 ? -30.896 10.582 -6.056 1.00 12.35 166 PHE A CA 1
ATOM 1372 C C . PHE A 1 172 ? -30.695 9.118 -6.435 1.00 13.14 166 PHE A C 1
ATOM 1373 O O . PHE A 1 172 ? -29.557 8.682 -6.629 1.00 12.99 166 PHE A O 1
ATOM 1381 N N A GLU A 1 173 ? -31.777 8.350 -6.565 0.50 12.80 167 GLU A N 1
ATOM 1382 N N B GLU A 1 173 ? -31.791 8.370 -6.557 0.50 13.31 167 GLU A N 1
ATOM 1383 C CA A GLU A 1 173 ? -31.625 6.918 -6.857 0.50 12.83 167 GLU A CA 1
ATOM 1384 C CA B GLU A 1 173 ? -31.660 6.952 -6.856 0.50 13.98 167 GLU A CA 1
ATOM 1385 C C A GLU A 1 173 ? -31.052 6.653 -8.259 0.50 13.49 167 GLU A C 1
ATOM 1386 C C B GLU A 1 173 ? -30.996 6.730 -8.216 0.50 14.00 167 GLU A C 1
ATOM 1387 O O A GLU A 1 173 ? -30.289 5.705 -8.464 0.50 14.42 167 GLU A O 1
ATOM 1388 O O B GLU A 1 173 ? -30.090 5.909 -8.336 0.50 14.82 167 GLU A O 1
ATOM 1399 N N . ASN A 1 174 ? -31.421 7.483 -9.231 1.00 13.24 168 ASN A N 1
ATOM 1400 C CA . ASN A 1 174 ? -30.837 7.353 -10.578 1.00 14.27 168 ASN A CA 1
ATOM 1401 C C . ASN A 1 174 ? -29.349 7.688 -10.564 1.00 14.54 168 ASN A C 1
ATOM 1402 O O . ASN A 1 174 ? -28.545 6.998 -11.198 1.00 15.71 168 ASN A O 1
ATOM 1407 N N . ALA A 1 175 ? -28.994 8.729 -9.813 1.00 14.29 169 ALA A N 1
ATOM 1408 C CA . ALA A 1 175 ? -27.603 9.139 -9.679 1.00 14.66 169 ALA A CA 1
ATOM 1409 C C . ALA A 1 175 ? -26.810 8.031 -9.026 1.00 15.56 169 ALA A C 1
ATOM 1410 O O . ALA A 1 175 ? -25.780 7.622 -9.549 1.00 15.34 169 ALA A O 1
ATOM 1412 N N . LEU A 1 176 ? -27.314 7.514 -7.910 1.00 16.18 170 LEU A N 1
ATOM 1413 C CA . LEU A 1 176 ? -26.647 6.399 -7.220 1.00 17.55 170 LEU A CA 1
ATOM 1414 C C . LEU A 1 176 ? -26.381 5.179 -8.109 1.00 18.37 170 LEU A C 1
ATOM 1415 O O . LEU A 1 176 ? -25.250 4.680 -8.143 1.00 19.22 170 LEU A O 1
ATOM 1420 N N . PHE A 1 177 ? -27.409 4.687 -8.800 1.00 19.29 171 PHE A N 1
ATOM 1421 C CA . PHE A 1 177 ? -27.260 3.480 -9.597 1.00 21.36 171 PHE A CA 1
ATOM 1422 C C . PHE A 1 177 ? -26.506 3.744 -10.883 1.00 22.44 171 PHE A C 1
ATOM 1423 O O . PHE A 1 177 ? -25.790 2.867 -11.389 1.00 23.24 171 PHE A O 1
ATOM 1431 N N . SER A 1 178 ? -26.629 4.964 -11.390 1.00 22.42 172 SER A N 1
ATOM 1432 C CA . SER A 1 178 ? -25.783 5.387 -12.497 1.00 23.99 172 SER A CA 1
ATOM 1433 C C . SER A 1 178 ? -24.309 5.223 -12.150 1.00 24.77 172 SER A C 1
ATOM 1434 O O . SER A 1 178 ? -23.537 4.744 -12.985 1.00 25.72 172 SER A O 1
ATOM 1437 N N . VAL A 1 179 ? -23.898 5.596 -10.942 1.00 26.03 173 VAL A N 1
ATOM 1438 C CA . VAL A 1 179 ? -22.494 5.359 -10.597 1.00 28.38 173 VAL A CA 1
ATOM 1439 C C . VAL A 1 179 ? -22.199 3.899 -10.239 1.00 29.94 173 VAL A C 1
ATOM 1440 O O . VAL A 1 179 ? -21.172 3.361 -10.655 1.00 30.06 173 VAL A O 1
ATOM 1444 N N . LEU A 1 180 ? -23.128 3.239 -9.549 1.00 31.12 174 LEU A N 1
ATOM 1445 C CA . LEU A 1 180 ? -22.948 1.820 -9.228 1.00 32.82 174 LEU A CA 1
ATOM 1446 C C . LEU A 1 180 ? -22.832 0.934 -10.467 1.00 33.50 174 LEU A C 1
ATOM 1447 O O . LEU A 1 180 ? -22.034 -0.013 -10.496 1.00 34.08 174 LEU A O 1
ATOM 1452 N N . TYR A 1 181 ? -23.624 1.229 -11.487 1.00 34.12 175 TYR A N 1
ATOM 1453 C CA . TYR A 1 181 ? -23.616 0.426 -12.700 1.00 35.32 175 TYR A CA 1
ATOM 1454 C C . TYR A 1 181 ? -22.668 1.028 -13.740 1.00 35.48 175 TYR A C 1
ATOM 1455 O O . TYR A 1 181 ? -22.879 0.882 -14.941 1.00 35.92 175 TYR A O 1
ATOM 1464 N N . ASN A 1 182 ? -21.633 1.705 -13.243 1.00 36.02 176 ASN A N 1
ATOM 1465 C CA . ASN A 1 182 ? -20.609 2.400 -14.047 1.00 36.50 176 ASN A CA 1
ATOM 1466 C C . ASN A 1 182 ? -21.073 3.083 -15.353 1.00 35.83 176 ASN A C 1
ATOM 1467 O O . ASN A 1 182 ? -20.476 2.901 -16.418 1.00 35.74 176 ASN A O 1
ATOM 1472 N N . LYS A 1 183 ? -22.143 3.866 -15.249 1.00 34.52 177 LYS A N 1
ATOM 1473 C CA . LYS A 1 183 ? -22.645 4.651 -16.369 1.00 33.77 177 LYS A CA 1
ATOM 1474 C C . LYS A 1 183 ? -22.097 6.076 -16.276 1.00 32.60 177 LYS A C 1
ATOM 1475 O O . LYS A 1 183 ? -21.942 6.779 -17.286 1.00 32.36 177 LYS A O 1
ATOM 1481 N N . VAL A 1 184 ? -21.805 6.478 -15.045 1.00 31.61 178 VAL A N 1
ATOM 1482 C CA . VAL A 1 184 ? -21.430 7.834 -14.696 1.00 30.69 178 VAL A CA 1
ATOM 1483 C C . VAL A 1 184 ? -20.272 7.723 -13.718 1.00 30.33 178 VAL A C 1
ATOM 1484 O O . VAL A 1 184 ? -20.266 6.823 -12.873 1.00 29.81 178 VAL A O 1
ATOM 1488 N N . THR A 1 185 ? -19.297 8.621 -13.824 1.00 29.79 179 THR A N 1
ATOM 1489 C CA . THR A 1 185 ? -18.204 8.647 -12.850 1.00 30.20 179 THR A CA 1
ATOM 1490 C C . THR A 1 185 ? -18.227 9.924 -12.024 1.00 30.31 179 THR A C 1
ATOM 1491 O O . THR A 1 185 ? -18.453 11.010 -12.558 1.00 29.40 179 THR A O 1
ATOM 1495 N N . LEU A 1 186 ? -18.007 9.778 -10.720 1.00 30.47 180 LEU A N 1
ATOM 1496 C CA . LEU A 1 186 ? -17.894 10.922 -9.816 1.00 31.50 180 LEU A CA 1
ATOM 1497 C C . LEU A 1 186 ? -16.529 11.605 -9.970 1.00 32.23 180 LEU A C 1
ATOM 1498 O O . LEU A 1 186 ? -16.371 12.787 -9.636 1.00 33.62 180 LEU A O 1
ATOM 1503 N N . SER B 2 6 ? -18.856 4.762 -23.398 1.00 40.86 0 SER B N 1
ATOM 1504 C CA . SER B 2 6 ? -17.914 5.591 -22.581 1.00 40.39 0 SER B CA 1
ATOM 1505 C C . SER B 2 6 ? -18.659 6.252 -21.424 1.00 40.11 0 SER B C 1
ATOM 1506 O O . SER B 2 6 ? -19.847 6.571 -21.542 1.00 39.98 0 SER B O 1
ATOM 1508 N N A MET B 2 7 ? -17.952 6.460 -20.315 0.50 39.80 1 MET B N 1
ATOM 1509 N N B MET B 2 7 ? -17.952 6.467 -20.318 0.50 39.81 1 MET B N 1
ATOM 1510 C CA A MET B 2 7 ? -18.551 6.996 -19.096 0.50 39.53 1 MET B CA 1
ATOM 1511 C CA B MET B 2 7 ? -18.559 6.991 -19.096 0.50 39.56 1 MET B CA 1
ATOM 1512 C C A MET B 2 7 ? -18.797 8.503 -19.197 0.50 38.91 1 MET B C 1
ATOM 1513 C C B MET B 2 7 ? -18.770 8.505 -19.156 0.50 38.93 1 MET B C 1
ATOM 1514 O O A MET B 2 7 ? -18.055 9.226 -19.866 0.50 38.79 1 MET B O 1
ATOM 1515 O O B MET B 2 7 ? -17.978 9.235 -19.757 0.50 38.81 1 MET B O 1
ATOM 1524 N N . LYS B 2 8 ? -19.853 8.964 -18.532 1.00 38.21 2 LYS B N 1
ATOM 1525 C CA . LYS B 2 8 ? -20.201 10.378 -18.507 1.00 36.95 2 LYS B CA 1
ATOM 1526 C C . LYS B 2 8 ? -19.766 10.988 -17.174 1.00 34.80 2 LYS B C 1
ATOM 1527 O O . LYS B 2 8 ? -19.793 10.304 -16.150 1.00 34.42 2 LYS B O 1
ATOM 1533 N N . ASN B 2 9 ? -19.348 12.254 -17.192 1.00 32.61 3 ASN B N 1
ATOM 1534 C CA . ASN B 2 9 ? -19.074 12.983 -15.948 1.00 30.89 3 ASN B CA 1
ATOM 1535 C C . ASN B 2 9 ? -20.360 13.307 -15.189 1.00 29.06 3 ASN B C 1
ATOM 1536 O O . ASN B 2 9 ? -21.315 13.826 -15.772 1.00 28.00 3 ASN B O 1
ATOM 1541 N N . PHE B 2 10 ? -20.339 13.043 -13.885 1.00 27.12 4 PHE B N 1
ATOM 1542 C CA . PHE B 2 10 ? -21.506 13.206 -13.014 1.00 25.44 4 PHE B CA 1
ATOM 1543 C C . PHE B 2 10 ? -22.202 14.564 -13.144 1.00 25.24 4 PHE B C 1
ATOM 1544 O O . PHE B 2 10 ? -23.427 14.633 -13.332 1.00 24.54 4 PHE B O 1
ATOM 1552 N N . TYR B 2 11 ? -21.426 15.641 -13.042 1.00 24.50 5 TYR B N 1
ATOM 1553 C CA . TYR B 2 11 ? -21.994 16.989 -13.038 1.00 25.04 5 TYR B CA 1
ATOM 1554 C C . TYR B 2 11 ? -22.573 17.387 -14.394 1.00 24.30 5 TYR B C 1
ATOM 1555 O O . TYR B 2 11 ? -23.550 18.130 -14.449 1.00 25.34 5 TYR B O 1
ATOM 1564 N N . ASP B 2 12 ? -21.980 16.882 -15.473 1.00 23.61 6 ASP B N 1
ATOM 1565 C CA . ASP B 2 12 ? -22.558 17.027 -16.807 1.00 23.28 6 ASP B CA 1
ATOM 1566 C C . ASP B 2 12 ? -23.845 16.215 -16.910 1.00 22.23 6 ASP B C 1
ATOM 1567 O O . ASP B 2 12 ? -24.896 16.740 -17.318 1.00 22.95 6 ASP B O 1
ATOM 1572 N N . TRP B 2 13 ? -23.750 14.943 -16.530 1.00 20.55 7 TRP B N 1
ATOM 1573 C CA . TRP B 2 13 ? -24.886 14.035 -16.572 1.00 19.29 7 TRP B CA 1
ATOM 1574 C C . TRP B 2 13 ? -26.085 14.575 -15.791 1.00 18.91 7 TRP B C 1
ATOM 1575 O O . TRP B 2 13 ? -27.227 14.561 -16.293 1.00 18.40 7 TRP B O 1
ATOM 1586 N N . ILE B 2 14 ? -25.848 15.060 -14.576 1.00 18.46 8 ILE B N 1
ATOM 1587 C CA . ILE B 2 14 ? -26.977 15.407 -13.720 1.00 18.64 8 ILE B CA 1
ATOM 1588 C C . ILE B 2 14 ? -27.745 16.616 -14.284 1.00 18.74 8 ILE B C 1
ATOM 1589 O O . ILE B 2 14 ? -28.962 16.694 -14.157 1.00 17.35 8 ILE B O 1
ATOM 1594 N N . LYS B 2 15 ? -27.030 17.539 -14.927 1.00 17.90 9 LYS B N 1
ATOM 1595 C CA . LYS B 2 15 ? -27.675 18.712 -15.514 1.00 19.17 9 LYS B CA 1
ATOM 1596 C C . LYS B 2 15 ? -28.656 18.300 -16.600 1.00 17.48 9 LYS B C 1
ATOM 1597 O O . LYS B 2 15 ? -29.779 18.796 -16.668 1.00 18.28 9 LYS B O 1
ATOM 1603 N N A GLU B 2 16 ? -28.216 17.394 -17.461 0.50 17.23 10 GLU B N 1
ATOM 1604 N N B GLU B 2 16 ? -28.214 17.384 -17.452 0.50 17.48 10 GLU B N 1
ATOM 1605 C CA A GLU B 2 16 ? -29.056 16.870 -18.521 0.50 16.96 10 GLU B CA 1
ATOM 1606 C CA B GLU B 2 16 ? -29.029 16.847 -18.532 0.50 17.65 10 GLU B CA 1
ATOM 1607 C C A GLU B 2 16 ? -30.228 16.090 -17.931 0.50 16.46 10 GLU B C 1
ATOM 1608 C C B GLU B 2 16 ? -30.203 16.037 -17.983 0.50 16.77 10 GLU B C 1
ATOM 1609 O O A GLU B 2 16 ? -31.378 16.266 -18.348 0.50 15.78 10 GLU B O 1
ATOM 1610 O O B GLU B 2 16 ? -31.332 16.142 -18.476 0.50 16.20 10 GLU B O 1
ATOM 1621 N N . PHE B 2 17 ? -29.921 15.227 -16.963 1.00 15.80 11 PHE B N 1
ATOM 1622 C CA . PHE B 2 17 ? -30.947 14.384 -16.346 1.00 15.08 11 PHE B CA 1
ATOM 1623 C C . PHE B 2 17 ? -32.062 15.224 -15.729 1.00 13.79 11 PHE B C 1
ATOM 1624 O O . PHE B 2 17 ? -33.247 14.966 -15.943 1.00 13.74 11 PHE B O 1
ATOM 1632 N N . VAL B 2 18 ? -31.676 16.238 -14.963 1.00 13.51 12 VAL B N 1
ATOM 1633 C CA . VAL B 2 18 ? -32.637 17.141 -14.354 1.00 13.78 12 VAL B CA 1
ATOM 1634 C C . VAL B 2 18 ? -33.540 17.845 -15.398 1.00 13.53 12 VAL B C 1
ATOM 1635 O O . VAL B 2 18 ? -34.771 17.888 -15.254 1.00 12.74 12 VAL B O 1
ATOM 1639 N N . ARG B 2 19 ? -32.930 18.385 -16.450 1.00 12.81 13 ARG B N 1
ATOM 1640 C CA . ARG B 2 19 ? -33.677 19.012 -17.534 1.00 13.95 13 ARG B CA 1
ATOM 1641 C C . ARG B 2 19 ? -34.729 18.077 -18.128 1.00 13.47 13 ARG B C 1
ATOM 1642 O O . ARG B 2 19 ? -35.910 18.415 -18.238 1.00 13.11 13 ARG B O 1
ATOM 1650 N N A ASP B 2 20 ? -34.289 16.884 -18.510 0.50 13.17 14 ASP B N 1
ATOM 1651 N N B ASP B 2 20 ? -34.280 16.897 -18.532 0.50 13.87 14 ASP B N 1
ATOM 1652 C CA A ASP B 2 20 ? -35.151 15.880 -19.132 0.50 12.99 14 ASP B CA 1
ATOM 1653 C CA B ASP B 2 20 ? -35.145 15.885 -19.126 0.50 14.33 14 ASP B CA 1
ATOM 1654 C C A ASP B 2 20 ? -36.241 15.348 -18.188 0.50 13.00 14 ASP B C 1
ATOM 1655 C C B ASP B 2 20 ? -36.271 15.469 -18.165 0.50 13.78 14 ASP B C 1
ATOM 1656 O O A ASP B 2 20 ? -37.340 14.987 -18.635 0.50 13.20 14 ASP B O 1
ATOM 1657 O O B ASP B 2 20 ? -37.428 15.329 -18.572 0.50 14.02 14 ASP B O 1
ATOM 1666 N N . GLN B 2 21 ? -35.918 15.270 -16.898 1.00 12.89 15 GLN B N 1
ATOM 1667 C CA . GLN B 2 21 ? -36.882 14.824 -15.875 1.00 13.33 15 GLN B CA 1
ATOM 1668 C C . GLN B 2 21 ? -38.075 15.789 -15.781 1.00 11.65 15 GLN B C 1
ATOM 1669 O O . GLN B 2 21 ? -39.239 15.377 -15.838 1.00 12.09 15 GLN B O 1
ATOM 1675 N N . GLY B 2 22 ? -37.789 17.091 -15.650 1.00 12.24 16 GLY B N 1
ATOM 1676 C CA . GLY B 2 22 ? -38.847 18.086 -15.573 1.00 12.02 16 GLY B CA 1
ATOM 1677 C C . GLY B 2 22 ? -39.621 18.188 -16.871 1.00 12.30 16 GLY B C 1
ATOM 1678 O O . GLY B 2 22 ? -40.842 18.386 -16.873 1.00 12.73 16 GLY B O 1
ATOM 1679 N N . GLU B 2 23 ? -38.916 18.077 -17.994 1.00 11.52 17 GLU B N 1
ATOM 1680 C CA . GLU B 2 23 ? -39.618 18.194 -19.273 1.00 11.92 17 GLU B CA 1
ATOM 1681 C C . GLU B 2 23 ? -40.568 17.026 -19.543 1.00 12.24 17 GLU B C 1
ATOM 1682 O O . GLU B 2 23 ? -41.646 17.215 -20.122 1.00 11.87 17 GLU B O 1
ATOM 1688 N N . PHE B 2 24 ? -40.198 15.832 -19.092 1.00 12.33 18 PHE B N 1
ATOM 1689 C CA . PHE B 2 24 ? -41.086 14.685 -19.246 1.00 12.81 18 PHE B CA 1
ATOM 1690 C C . PHE B 2 24 ? -42.332 14.875 -18.361 1.00 12.79 18 PHE B C 1
ATOM 1691 O O . PHE B 2 24 ? -43.453 14.623 -18.797 1.00 12.63 18 PHE B O 1
ATOM 1699 N N . ILE B 2 25 ? -42.134 15.350 -17.123 1.00 12.23 19 ILE B N 1
ATOM 1700 C CA . ILE B 2 25 ? -43.270 15.693 -16.251 1.00 12.16 19 ILE B CA 1
ATOM 1701 C C . ILE B 2 25 ? -44.194 16.683 -16.964 1.00 11.79 19 ILE B C 1
ATOM 1702 O O . ILE B 2 25 ? -45.415 16.522 -16.969 1.00 12.24 19 ILE B O 1
ATOM 1707 N N . ALA B 2 26 ? -43.605 17.698 -17.592 1.00 11.65 20 ALA B N 1
ATOM 1708 C CA . ALA B 2 26 ? -44.408 18.694 -18.320 1.00 12.65 20 ALA B CA 1
ATOM 1709 C C . ALA B 2 26 ? -45.173 18.032 -19.470 1.00 13.24 20 ALA B C 1
ATOM 1710 O O . ALA B 2 26 ? -46.370 18.286 -19.663 1.00 13.41 20 ALA B O 1
ATOM 1712 N N . GLN B 2 27 ? -44.495 17.172 -20.221 1.00 13.28 21 GLN B N 1
ATOM 1713 C CA . GLN B 2 27 ? -45.110 16.562 -21.401 1.00 14.41 21 GLN B CA 1
ATOM 1714 C C . GLN B 2 27 ? -46.356 15.753 -21.008 1.00 15.22 21 GLN B C 1
ATOM 1715 O O . GLN B 2 27 ? -47.355 15.733 -21.742 1.00 15.92 21 GLN B O 1
ATOM 1721 N N . GLN B 2 28 ? -46.283 15.109 -19.849 1.00 13.82 22 GLN B N 1
ATOM 1722 C CA . GLN B 2 28 ? -47.328 14.209 -19.376 1.00 15.32 22 GLN B CA 1
ATOM 1723 C C . GLN B 2 28 ? -48.356 14.842 -18.437 1.00 14.96 22 GLN B C 1
ATOM 1724 O O . GLN B 2 28 ? -49.323 14.181 -18.014 1.00 15.62 22 GLN B O 1
ATOM 1730 N N . SER B 2 29 ? -48.164 16.122 -18.136 1.00 14.81 23 SER B N 1
ATOM 1731 C CA . SER B 2 29 ? -48.931 16.786 -17.078 1.00 15.38 23 SER B CA 1
ATOM 1732 C C . SER B 2 29 ? -50.444 16.921 -17.331 1.00 15.43 23 SER B C 1
ATOM 1733 O O . SER B 2 29 ? -51.191 17.162 -16.382 1.00 16.04 23 SER B O 1
ATOM 1736 N N . GLY B 2 30 ? -50.885 16.794 -18.585 1.00 15.30 24 GLY B N 1
ATOM 1737 C CA . GLY B 2 30 ? -52.305 16.918 -18.922 1.00 16.18 24 GLY B CA 1
ATOM 1738 C C . GLY B 2 30 ? -53.047 15.594 -18.970 1.00 16.19 24 GLY B C 1
ATOM 1739 O O . GLY B 2 30 ? -54.175 15.538 -19.458 1.00 17.61 24 GLY B O 1
ATOM 1740 N N . TRP B 2 31 ? -52.417 14.535 -18.462 1.00 15.60 25 TRP B N 1
ATOM 1741 C CA . TRP B 2 31 ? -52.945 13.191 -18.604 1.00 15.54 25 TRP B CA 1
ATOM 1742 C C . TRP B 2 31 ? -54.368 13.064 -18.053 1.00 16.82 25 TRP B C 1
ATOM 1743 O O . TRP B 2 31 ? -55.239 12.456 -18.697 1.00 18.18 25 TRP B O 1
ATOM 1754 N N . LEU B 2 32 ? -54.631 13.684 -16.903 1.00 16.80 26 LEU B N 1
ATOM 1755 C CA . LEU B 2 32 ? -55.924 13.475 -16.234 1.00 17.91 26 LEU B CA 1
ATOM 1756 C C . LEU B 2 32 ? -57.056 14.210 -16.966 1.00 19.78 26 LEU B C 1
ATOM 1757 O O . LEU B 2 32 ? -58.182 13.712 -17.038 1.00 20.88 26 LEU B O 1
ATOM 1762 N N . GLU B 2 33 ? -56.735 15.388 -17.510 1.00 21.50 27 GLU B N 1
ATOM 1763 C CA . GLU B 2 33 ? -57.647 16.150 -18.359 1.00 23.56 27 GLU B CA 1
ATOM 1764 C C . GLU B 2 33 ? -58.118 15.320 -19.569 1.00 23.51 27 GLU B C 1
ATOM 1765 O O . GLU B 2 33 ? -59.251 15.461 -20.028 1.00 23.72 27 GLU B O 1
ATOM 1771 N N . LEU B 2 34 ? -57.247 14.452 -20.073 1.00 23.44 28 LEU B N 1
ATOM 1772 C CA . LEU B 2 34 ? -57.558 13.617 -21.223 1.00 24.63 28 LEU B CA 1
ATOM 1773 C C . LEU B 2 34 ? -58.395 12.376 -20.898 1.00 25.09 28 LEU B C 1
ATOM 1774 O O . LEU B 2 34 ? -58.989 11.781 -21.793 1.00 25.21 28 LEU B O 1
ATOM 1779 N N . GLU B 2 35 ? -58.449 11.988 -19.625 1.00 25.47 29 GLU B N 1
ATOM 1780 C CA . GLU B 2 35 ? -59.154 10.764 -19.239 1.00 26.60 29 GLU B CA 1
ATOM 1781 C C . GLU B 2 35 ? -60.657 10.924 -19.395 1.00 27.23 29 GLU B C 1
ATOM 1782 O O . GLU B 2 35 ? -61.203 11.989 -19.088 1.00 26.86 29 GLU B O 1
ATOM 1788 N N . ARG B 2 36 ? -61.326 9.868 -19.851 1.00 28.59 30 ARG B N 1
ATOM 1789 C CA . ARG B 2 36 ? -62.780 9.805 -19.732 1.00 31.05 30 ARG B CA 1
ATOM 1790 C C . ARG B 2 36 ? -63.127 10.112 -18.272 1.00 32.00 30 ARG B C 1
ATOM 1791 O O . ARG B 2 36 ? -62.501 9.581 -17.327 1.00 33.14 30 ARG B O 1
ATOM 1799 N N . SER B 2 37 ? -64.124 10.971 -18.104 1.00 32.39 31 SER B N 1
ATOM 1800 C CA . SER B 2 37 ? -64.403 11.599 -16.831 1.00 32.31 31 SER B CA 1
ATOM 1801 C C . SER B 2 37 ? -64.950 10.626 -15.775 1.00 31.57 31 SER B C 1
ATOM 1802 O O . SER B 2 37 ? -65.429 11.085 -14.738 1.00 31.86 31 SER B O 1
ATOM 1805 N N . SER B 2 38 ? -64.855 9.306 -16.027 1.00 29.53 32 SER B N 1
ATOM 1806 C CA . SER B 2 38 ? -65.529 8.280 -15.189 1.00 27.25 32 SER B CA 1
ATOM 1807 C C . SER B 2 38 ? -65.102 8.320 -13.716 1.00 24.75 32 SER B C 1
ATOM 1808 O O . SER B 2 38 ? -65.881 8.007 -12.797 1.00 22.83 32 SER B O 1
ATOM 1811 N N . TYR B 2 39 ? -63.862 8.743 -13.510 1.00 22.86 33 TYR B N 1
ATOM 1812 C CA . TYR B 2 39 ? -63.293 8.904 -12.183 1.00 21.11 33 TYR B CA 1
ATOM 1813 C C . TYR B 2 39 ? -64.048 9.929 -11.339 1.00 20.08 33 TYR B C 1
ATOM 1814 O O . TYR B 2 39 ? -6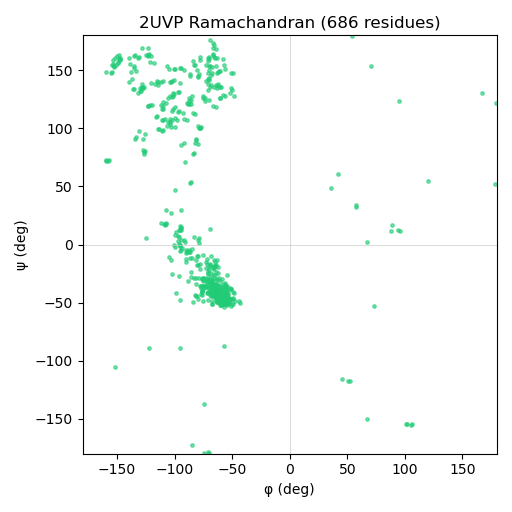4.047 9.845 -10.107 1.00 18.97 33 TYR B O 1
ATOM 1823 N N . ALA B 2 40 ? -64.665 10.908 -11.995 1.00 18.03 34 ALA B N 1
ATOM 1824 C CA . ALA B 2 40 ? -65.400 11.950 -11.278 1.00 16.89 34 ALA B CA 1
ATOM 1825 C C . ALA B 2 40 ? -66.588 11.358 -10.523 1.00 16.57 34 ALA B C 1
ATOM 1826 O O . ALA B 2 40 ? -66.821 11.689 -9.336 1.00 15.52 34 ALA B O 1
ATOM 1828 N N . LYS B 2 41 ? -67.310 10.454 -11.187 1.00 15.81 35 LYS B N 1
ATOM 1829 C CA . LYS B 2 41 ? -68.459 9.781 -10.576 1.00 16.97 35 LYS B CA 1
ATOM 1830 C C . LYS B 2 41 ? -68.005 8.925 -9.395 1.00 15.51 35 LYS B C 1
ATOM 1831 O O . LYS B 2 41 ? -68.670 8.867 -8.356 1.00 14.82 35 LYS B O 1
ATOM 1837 N N . LEU B 2 42 ? -66.864 8.265 -9.560 1.00 14.78 36 LEU B N 1
ATOM 1838 C CA . LEU B 2 42 ? -66.343 7.384 -8.509 1.00 14.32 36 LEU B CA 1
ATOM 1839 C C . LEU B 2 42 ? -65.957 8.194 -7.280 1.00 13.47 36 LEU B C 1
ATOM 1840 O O . LEU B 2 42 ? -66.260 7.807 -6.139 1.00 12.62 36 LEU B O 1
ATOM 1845 N N . ILE B 2 43 ? -65.282 9.316 -7.520 1.00 12.92 37 ILE B N 1
ATOM 1846 C CA . ILE B 2 43 ? -64.921 10.254 -6.439 1.00 12.73 37 ILE B CA 1
ATOM 1847 C C . ILE B 2 43 ? -66.200 10.760 -5.757 1.00 12.09 37 ILE B C 1
ATOM 1848 O O . ILE B 2 43 ? -66.287 10.811 -4.531 1.00 10.51 37 ILE B O 1
ATOM 1853 N N . ALA B 2 44 ? -67.204 11.124 -6.553 1.00 11.66 38 ALA B N 1
ATOM 1854 C CA . ALA B 2 44 ? -68.470 11.608 -6.001 1.00 12.06 38 ALA B CA 1
ATOM 1855 C C . ALA B 2 44 ? -69.114 10.565 -5.100 1.00 12.16 38 ALA B C 1
ATOM 1856 O O . ALA B 2 44 ? -69.598 10.887 -4.001 1.00 12.21 38 ALA B O 1
ATOM 1858 N N . GLN B 2 45 ? -69.101 9.305 -5.540 1.00 12.64 39 GLN B N 1
ATOM 1859 C CA . GLN B 2 45 ? -69.706 8.221 -4.760 1.00 13.69 39 GLN B CA 1
ATOM 1860 C C . GLN B 2 45 ? -68.992 8.048 -3.411 1.00 13.05 39 GLN B C 1
ATOM 1861 O O . GLN B 2 45 ? -69.621 7.768 -2.370 1.00 13.11 39 GLN B O 1
ATOM 1867 N N . THR B 2 46 ? -67.680 8.222 -3.430 1.00 12.65 40 THR B N 1
ATOM 1868 C CA . THR B 2 46 ? -66.846 8.081 -2.241 1.00 11.77 40 THR B CA 1
ATOM 1869 C C . THR B 2 46 ? -67.133 9.228 -1.275 1.00 11.30 40 THR B C 1
ATOM 1870 O O . THR B 2 46 ? -67.277 9.015 -0.065 1.00 10.71 40 THR B O 1
ATOM 1874 N N . ILE B 2 47 ? -67.240 10.430 -1.821 1.00 10.43 41 ILE B N 1
ATOM 1875 C CA . ILE B 2 47 ? -67.622 11.586 -1.005 1.00 10.25 41 ILE B CA 1
ATOM 1876 C C . ILE B 2 47 ? -69.010 11.391 -0.372 1.00 11.26 41 ILE B C 1
ATOM 1877 O O . ILE B 2 47 ? -69.192 11.685 0.815 1.00 11.88 41 ILE B O 1
ATOM 1882 N N . SER B 2 48 ? -69.977 10.893 -1.145 1.00 11.16 42 SER B N 1
ATOM 1883 C CA . SER B 2 48 ? -71.321 10.676 -0.614 1.00 13.36 42 SER B CA 1
ATOM 1884 C C . SER B 2 48 ? -71.277 9.676 0.531 1.00 12.95 42 SER B C 1
ATOM 1885 O O . SER B 2 48 ? -71.979 9.840 1.536 1.00 13.18 42 SER B O 1
ATOM 1888 N N . HIS B 2 49 ? -70.459 8.633 0.366 1.00 12.03 43 HIS B N 1
ATOM 1889 C CA . HIS B 2 49 ? -70.246 7.671 1.431 1.00 12.24 43 HIS B CA 1
ATOM 1890 C C . HIS B 2 49 ? -69.743 8.367 2.720 1.00 12.43 43 HIS B C 1
ATOM 1891 O O . HIS B 2 49 ? -70.279 8.125 3.799 1.00 12.41 43 HIS B O 1
ATOM 1898 N N . VAL B 2 50 ? -68.719 9.216 2.608 1.00 11.81 44 VAL B N 1
ATOM 1899 C CA . VAL B 2 50 ? -68.217 9.962 3.771 1.00 12.82 44 VAL B CA 1
ATOM 1900 C C . VAL B 2 50 ? -69.305 10.867 4.334 1.00 14.08 44 VAL B C 1
ATOM 1901 O O . VAL B 2 50 ? -69.518 10.923 5.548 1.00 14.86 44 VAL B O 1
ATOM 1905 N N . LEU B 2 51 ? -69.992 11.582 3.457 1.00 15.07 45 LEU B N 1
ATOM 1906 C CA . LEU B 2 51 ? -71.082 12.461 3.902 1.00 17.05 45 LEU B CA 1
ATOM 1907 C C . LEU B 2 51 ? -72.121 11.712 4.707 1.00 18.13 45 LEU B C 1
ATOM 1908 O O . LEU B 2 51 ? -72.654 12.251 5.704 1.00 18.67 45 LEU B O 1
ATOM 1913 N N . ASN B 2 52 ? -72.428 10.496 4.258 1.00 17.54 46 ASN B N 1
ATOM 1914 C CA . ASN B 2 52 ? -73.461 9.667 4.871 1.00 19.18 46 ASN B CA 1
ATOM 1915 C C . ASN B 2 52 ? -73.028 8.958 6.156 1.00 18.14 46 ASN B C 1
ATOM 1916 O O . ASN B 2 52 ? -73.788 8.157 6.711 1.00 20.30 46 ASN B O 1
ATOM 1921 N N . GLY B 2 53 ? -71.831 9.259 6.638 1.00 16.35 47 GLY B N 1
ATOM 1922 C CA . GLY B 2 53 ? -71.366 8.672 7.891 1.00 15.99 47 GLY B CA 1
ATOM 1923 C C . GLY B 2 53 ? -70.541 7.407 7.705 1.00 16.17 47 GLY B C 1
ATOM 1924 O O . GLY B 2 53 ? -70.247 6.687 8.670 1.00 16.38 47 GLY B O 1
ATOM 1925 N N . GLY B 2 54 ? -70.132 7.141 6.470 1.00 14.07 48 GLY B N 1
ATOM 1926 C CA . GLY B 2 54 ? -69.353 5.928 6.201 1.00 13.07 48 GLY B CA 1
ATOM 1927 C C . GLY B 2 54 ? -67.883 6.025 6.595 1.00 11.78 48 GLY B C 1
ATOM 1928 O O . GLY B 2 54 ? -67.325 7.137 6.773 1.00 12.51 48 GLY B O 1
ATOM 1929 N N . SER B 2 55 ? -67.247 4.860 6.729 1.00 11.01 49 SER B N 1
ATOM 1930 C CA . SER B 2 55 ? -65.816 4.778 7.057 1.00 10.02 49 SER B CA 1
ATOM 1931 C C . SER B 2 55 ? -65.040 4.343 5.809 1.00 10.00 49 SER B C 1
ATOM 1932 O O . SER B 2 55 ? -65.595 3.660 4.944 1.00 9.19 49 SER B O 1
ATOM 1935 N N . LEU B 2 56 ? -63.768 4.730 5.733 1.00 9.38 50 LEU B N 1
ATOM 1936 C CA . LEU B 2 56 ? -62.897 4.311 4.636 1.00 9.98 50 LEU B CA 1
ATOM 1937 C C . LEU B 2 56 ? -61.861 3.366 5.233 1.00 9.63 50 LEU B C 1
ATOM 1938 O O . LEU B 2 56 ? -61.075 3.784 6.098 1.00 10.01 50 LEU B O 1
ATOM 1943 N N . LEU B 2 57 ? -61.883 2.109 4.788 1.00 8.34 51 LEU B N 1
ATOM 1944 C CA . LEU B 2 57 ? -60.898 1.096 5.206 1.00 8.31 51 LEU B CA 1
ATOM 1945 C C . LEU B 2 57 ? -59.837 1.024 4.123 1.00 9.11 51 LEU B C 1
ATOM 1946 O O . LEU B 2 57 ? -60.122 0.546 3.023 1.00 9.97 51 LEU B O 1
ATOM 1951 N N . VAL B 2 58 ? -58.650 1.548 4.414 1.00 9.24 52 VAL B N 1
ATOM 1952 C CA . VAL B 2 58 ? -57.647 1.839 3.367 1.00 8.75 52 VAL B CA 1
ATOM 1953 C C . VAL B 2 58 ? -56.578 0.747 3.362 1.00 10.03 52 VAL B C 1
ATOM 1954 O O . VAL B 2 58 ? -56.007 0.421 4.414 1.00 10.23 52 VAL B O 1
ATOM 1958 N N . SER B 2 59 ? -56.341 0.149 2.195 1.00 9.33 53 SER B N 1
ATOM 1959 C CA . SER B 2 59 ? -55.282 -0.849 2.048 1.00 9.04 53 SER B CA 1
ATOM 1960 C C . SER B 2 59 ? -54.432 -0.521 0.823 1.00 9.16 53 SER B C 1
ATOM 1961 O O . SER B 2 59 ? -54.848 0.250 -0.057 1.00 9.70 53 SER B O 1
ATOM 1964 N N . ALA B 2 60 ? -53.234 -1.098 0.775 1.00 10.38 54 ALA B N 1
ATOM 1965 C CA . ALA B 2 60 ? -52.326 -0.834 -0.351 1.00 10.45 54 ALA B CA 1
ATOM 1966 C C . ALA B 2 60 ? -51.422 -2.031 -0.518 1.00 11.38 54 ALA B C 1
ATOM 1967 O O . ALA B 2 60 ? -51.125 -2.734 0.480 1.00 11.13 54 ALA B O 1
ATOM 1969 N N . ASP B 2 61 ? -50.948 -2.238 -1.752 1.00 11.04 55 ASP B N 1
ATOM 1970 C CA . ASP B 2 61 ? -49.952 -3.289 -1.989 1.00 11.43 55 ASP B CA 1
ATOM 1971 C C . ASP B 2 61 ? -48.629 -2.964 -1.291 1.00 13.01 55 ASP B C 1
ATOM 1972 O O . ASP B 2 61 ? -48.444 -1.861 -0.783 1.00 12.12 55 ASP B O 1
ATOM 1977 N N . SER B 2 62 ? -47.703 -3.921 -1.296 1.00 14.13 56 SER B N 1
ATOM 1978 C CA . SER B 2 62 ? -46.466 -3.763 -0.538 1.00 16.54 56 SER B CA 1
ATOM 1979 C C . SER B 2 62 ? -45.669 -2.523 -0.984 1.00 16.97 56 SER B C 1
ATOM 1980 O O . SER B 2 62 ? -45.204 -1.735 -0.143 1.00 19.98 56 SER B O 1
ATOM 1983 N N . SER B 2 63 ? -45.615 -2.274 -2.286 1.00 15.87 57 SER B N 1
ATOM 1984 C CA . SER B 2 63 ? -44.848 -1.141 -2.800 1.00 15.07 57 SER B CA 1
ATOM 1985 C C . SER B 2 63 ? -45.464 0.216 -2.462 1.00 14.38 57 SER B C 1
ATOM 1986 O O . SER B 2 63 ? -44.775 1.253 -2.517 1.00 13.89 57 SER B O 1
ATOM 1989 N N . ARG B 2 64 ? -46.753 0.200 -2.112 1.00 13.35 58 ARG B N 1
ATOM 1990 C CA . ARG B 2 64 ? -47.490 1.445 -1.858 1.00 11.46 58 ARG B CA 1
ATOM 1991 C C . ARG B 2 64 ? -47.828 1.668 -0.381 1.00 11.68 58 ARG B C 1
ATOM 1992 O O . ARG B 2 64 ? -48.681 2.511 -0.047 1.00 11.03 58 ARG B O 1
ATOM 2000 N N . HIS B 2 65 ? -47.141 0.963 0.528 1.00 11.81 59 HIS B N 1
ATOM 2001 C CA . HIS B 2 65 ? -47.335 1.268 1.947 1.00 12.17 59 HIS B CA 1
ATOM 2002 C C . HIS B 2 65 ? -47.118 2.749 2.256 1.00 11.73 59 HIS B C 1
ATOM 2003 O O . HIS B 2 65 ? -47.835 3.324 3.058 1.00 11.40 59 HIS B O 1
ATOM 2010 N N . TRP B 2 66 ? -46.122 3.372 1.620 1.00 10.42 60 TRP B N 1
ATOM 2011 C CA . TRP B 2 66 ? -45.888 4.795 1.816 1.00 9.30 60 TRP B CA 1
ATOM 2012 C C . TRP B 2 66 ? -47.133 5.628 1.483 1.00 8.39 60 TRP B C 1
ATOM 2013 O O . TRP B 2 66 ? -47.401 6.651 2.113 1.00 9.34 60 TRP B O 1
ATOM 2024 N N . PHE B 2 67 ? -47.854 5.209 0.459 1.00 8.00 61 PHE B N 1
ATOM 2025 C CA . PHE B 2 67 ? -49.015 5.961 0.002 1.00 8.39 61 PHE B CA 1
ATOM 2026 C C . PHE B 2 67 ? -50.221 5.743 0.940 1.00 9.21 61 PHE B C 1
ATOM 2027 O O . PHE B 2 67 ? -50.999 6.673 1.183 1.00 8.83 61 PHE B O 1
ATOM 2035 N N . LEU B 2 68 ? -50.360 4.521 1.474 1.00 9.31 62 LEU B N 1
ATOM 2036 C CA . LEU B 2 68 ? -51.294 4.292 2.593 1.00 10.42 62 LEU B CA 1
ATOM 2037 C C . LEU B 2 68 ? -51.032 5.279 3.747 1.00 10.11 62 LEU B C 1
ATOM 2038 O O . LEU B 2 68 ? -51.938 5.954 4.244 1.00 9.57 62 LEU B O 1
ATOM 2043 N N . ASN B 2 69 ? -49.768 5.387 4.144 1.00 10.90 63 ASN B N 1
ATOM 2044 C CA . ASN B 2 69 ? -49.347 6.319 5.182 1.00 11.26 63 ASN B CA 1
ATOM 2045 C C . ASN B 2 69 ? -49.768 7.746 4.814 1.00 10.79 63 ASN B C 1
ATOM 2046 O O . ASN B 2 69 ? -50.329 8.482 5.631 1.00 11.51 63 ASN B O 1
ATOM 2051 N N . TYR B 2 70 ? -49.507 8.106 3.567 1.00 10.47 64 TYR B N 1
ATOM 2052 C CA . TYR B 2 70 ? -49.826 9.437 3.055 1.00 9.76 64 TYR B CA 1
ATOM 2053 C C . TYR B 2 70 ? -51.315 9.761 3.152 1.00 10.13 64 TYR B C 1
ATOM 2054 O O . TYR B 2 70 ? -51.701 10.861 3.579 1.00 9.94 64 TYR B O 1
ATOM 2063 N N . ILE B 2 71 ? -52.139 8.814 2.715 1.00 9.33 65 ILE B N 1
ATOM 2064 C CA . ILE B 2 71 ? -53.584 8.969 2.786 1.00 9.83 65 ILE B CA 1
ATOM 2065 C C . ILE B 2 71 ? -53.998 9.228 4.234 1.00 10.12 65 ILE B C 1
ATOM 2066 O O . ILE B 2 71 ? -54.705 10.197 4.519 1.00 11.85 65 ILE B O 1
ATOM 2071 N N . LEU B 2 72 ? -53.540 8.373 5.143 1.00 10.94 66 LEU B N 1
ATOM 2072 C CA . LEU B 2 72 ? -53.952 8.479 6.543 1.00 11.75 66 LEU B CA 1
ATOM 2073 C C . LEU B 2 72 ? -53.519 9.827 7.130 1.00 11.07 66 LEU B C 1
ATOM 2074 O O . LEU B 2 72 ? -54.287 10.486 7.812 1.00 11.68 66 LEU B O 1
ATOM 2079 N N . SER B 2 73 ? -52.272 10.212 6.885 1.00 10.48 67 SER B N 1
ATOM 2080 C CA . SER B 2 73 ? -51.745 11.424 7.510 1.00 11.80 67 SER B CA 1
ATOM 2081 C C . SER B 2 73 ? -52.275 12.697 6.864 1.00 12.80 67 SER B C 1
ATOM 2082 O O . SER B 2 73 ? -52.385 13.728 7.531 1.00 12.82 67 SER B O 1
ATOM 2085 N N . ASN B 2 74 ? -52.605 12.642 5.573 1.00 11.66 68 ASN B N 1
ATOM 2086 C CA . ASN B 2 74 ? -53.225 13.795 4.947 1.00 13.01 68 ASN B CA 1
ATOM 2087 C C . ASN B 2 74 ? -54.701 13.978 5.298 1.00 13.20 68 ASN B C 1
ATOM 2088 O O . ASN B 2 74 ? -55.170 15.110 5.495 1.00 13.34 68 ASN B O 1
ATOM 2093 N N . LEU B 2 75 ? -55.456 12.875 5.355 1.00 12.86 69 LEU B N 1
ATOM 2094 C CA . LEU B 2 75 ? -56.891 12.987 5.665 1.00 13.77 69 LEU B CA 1
ATOM 2095 C C . LEU B 2 75 ? -57.113 13.429 7.108 1.00 13.49 69 LEU B C 1
ATOM 2096 O O . LEU B 2 75 ? -58.041 14.189 7.391 1.00 14.55 69 LEU B O 1
ATOM 2101 N N . ASN B 2 76 ? -56.278 12.935 8.015 1.00 13.91 70 ASN B N 1
ATOM 2102 C CA . ASN B 2 76 ? -56.348 13.344 9.419 1.00 14.42 70 ASN B CA 1
ATOM 2103 C C . ASN B 2 76 ? -54.974 13.804 9.888 1.00 15.49 70 ASN B C 1
ATOM 2104 O O . ASN B 2 76 ? -54.238 13.026 10.512 1.00 15.28 70 ASN B O 1
ATOM 2109 N N . PRO B 2 77 ? -54.629 15.063 9.569 1.00 16.26 71 PRO B N 1
ATOM 2110 C CA . PRO B 2 77 ? -53.317 15.607 9.921 1.00 18.23 71 PRO B CA 1
ATOM 2111 C C . PRO B 2 77 ? -53.150 15.747 11.438 1.00 20.28 71 PRO B C 1
ATOM 2112 O O . PRO B 2 77 ? -54.135 15.682 12.186 1.00 19.90 71 PRO B O 1
ATOM 2116 N N A LYS B 2 78 ? -51.909 15.931 11.873 0.50 21.52 72 LYS B N 1
ATOM 2117 N N B LYS B 2 78 ? -51.901 15.900 11.868 0.50 21.48 72 LYS B N 1
ATOM 2118 C CA A LYS B 2 78 ? -51.574 16.032 13.295 0.50 23.17 72 LYS B CA 1
ATOM 2119 C CA B LYS B 2 78 ? -51.551 16.076 13.280 0.50 23.10 72 LYS B CA 1
ATOM 2120 C C A LYS B 2 78 ? -52.302 17.213 13.953 0.50 23.55 72 LYS B C 1
ATOM 2121 C C B LYS B 2 78 ? -52.393 17.182 13.899 0.50 23.51 72 LYS B C 1
ATOM 2122 O O A LYS B 2 78 ? -52.768 17.102 15.088 0.50 24.10 72 LYS B O 1
ATOM 2123 O O B LYS B 2 78 ? -53.017 16.996 14.946 0.50 23.95 72 LYS B O 1
ATOM 2134 N N . ASP B 2 79 ? -52.431 18.325 13.226 1.00 24.07 73 ASP B N 1
ATOM 2135 C CA . ASP B 2 79 ? -53.247 19.444 13.671 1.00 24.96 73 ASP B CA 1
ATOM 2136 C C . ASP B 2 79 ? -54.457 19.556 12.744 1.00 24.66 73 ASP B C 1
ATOM 2137 O O . ASP B 2 79 ? -54.339 19.984 11.588 1.00 23.90 73 ASP B O 1
ATOM 2142 N N . LEU B 2 80 ? -55.619 19.149 13.262 1.00 23.89 74 LEU B N 1
ATOM 2143 C CA . LEU B 2 80 ? -56.869 19.174 12.499 1.00 24.30 74 LEU B CA 1
ATOM 2144 C C . LEU B 2 80 ? -57.385 20.580 12.251 1.00 24.79 74 LEU B C 1
ATOM 2145 O O . LEU B 2 80 ? -58.194 20.792 11.347 1.00 24.77 74 LEU B O 1
ATOM 2150 N N . LYS B 2 81 ? -56.949 21.534 13.075 1.00 25.84 75 LYS B N 1
ATOM 2151 C CA .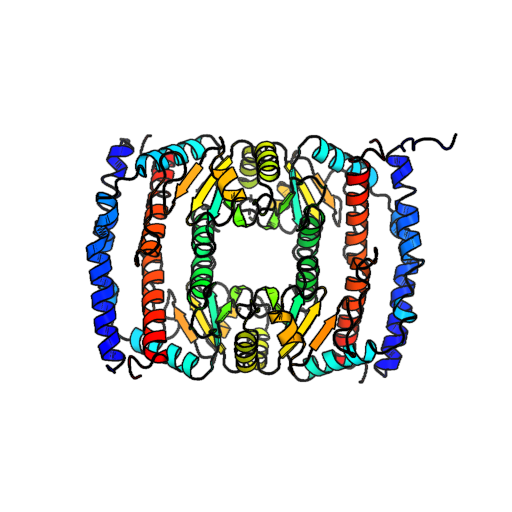 LYS B 2 81 ? -57.474 22.901 13.020 1.00 26.57 75 LYS B CA 1
ATOM 2152 C C . LYS B 2 81 ? -58.999 22.861 13.104 1.00 25.51 75 LYS B C 1
ATOM 2153 O O . LYS B 2 81 ? -59.530 22.384 14.097 1.00 26.16 75 LYS B O 1
ATOM 2159 N N . GLU B 2 82 ? -59.710 23.324 12.080 1.00 25.47 76 GLU B N 1
ATOM 2160 C CA . GLU B 2 82 ? -61.177 23.300 12.122 1.00 25.21 76 GLU B CA 1
ATOM 2161 C C . GLU B 2 82 ? -61.768 22.086 11.391 1.00 23.58 76 GLU B C 1
ATOM 2162 O O . GLU B 2 82 ? -62.985 21.954 11.293 1.00 23.56 76 GLU B O 1
ATOM 2168 N N . ARG B 2 83 ? -60.903 21.206 10.883 1.00 21.43 77 ARG B N 1
ATOM 2169 C CA . ARG B 2 83 ? -61.351 20.048 10.100 1.00 19.60 77 ARG B CA 1
ATOM 2170 C C . ARG B 2 83 ? -62.111 19.060 10.971 1.00 18.08 77 ARG B C 1
ATOM 2171 O O . ARG B 2 83 ? -61.816 18.961 12.165 1.00 18.28 77 ARG B O 1
ATOM 2179 N N . PRO B 2 84 ? -63.024 18.283 10.367 1.00 17.15 78 PRO B N 1
ATOM 2180 C CA . PRO B 2 84 ? -63.646 17.145 11.072 1.00 16.34 78 PRO B CA 1
ATOM 2181 C C . PRO B 2 84 ? -62.600 16.043 11.235 1.00 15.45 78 PRO B C 1
ATOM 2182 O O . PRO B 2 84 ? -61.570 16.066 10.535 1.00 15.75 78 PRO B O 1
ATOM 2186 N N . LEU B 2 85 ? -62.837 15.133 12.178 1.00 13.54 79 LEU B N 1
ATOM 2187 C CA . LEU B 2 85 ? -62.010 13.953 12.308 1.00 13.70 79 LEU B CA 1
ATOM 2188 C C . LEU B 2 85 ? -62.652 12.905 11.409 1.00 13.65 79 LEU B C 1
ATOM 2189 O O . LEU B 2 85 ? -63.708 12.365 11.740 1.00 14.08 79 LEU B O 1
ATOM 2194 N N . LEU B 2 86 ? -62.010 12.607 10.275 1.00 13.03 80 LEU B N 1
ATOM 2195 C CA . LEU B 2 86 ? -62.610 11.735 9.299 1.00 12.31 80 LEU B CA 1
ATOM 2196 C C . LEU B 2 86 ? -62.483 10.261 9.664 1.00 11.66 80 LEU B C 1
ATOM 2197 O O . LEU B 2 86 ? -61.474 9.835 10.228 1.00 11.83 80 LEU B O 1
ATOM 2202 N N . SER B 2 87 ? -63.506 9.489 9.313 1.00 11.61 81 SER B N 1
ATOM 2203 C CA . SER B 2 87 ? -63.523 8.066 9.673 1.00 11.08 81 SER B CA 1
ATOM 2204 C C . SER B 2 87 ? -62.684 7.258 8.676 1.00 10.90 81 SER B C 1
ATOM 2205 O O . SER B 2 87 ? -63.188 6.792 7.650 1.00 10.89 81 SER B O 1
ATOM 2208 N N . VAL B 2 88 ? -61.402 7.138 9.008 1.00 11.36 82 VAL B N 1
ATOM 2209 C CA . VAL B 2 88 ? -60.377 6.526 8.141 1.00 11.06 82 VAL B CA 1
ATOM 2210 C C . VAL B 2 88 ? -59.599 5.480 8.952 1.00 11.36 82 VAL B C 1
ATOM 2211 O O . VAL B 2 88 ? -59.133 5.766 10.060 1.00 11.96 82 VAL B O 1
ATOM 2215 N N . ILE B 2 89 ? -59.426 4.285 8.373 1.00 10.80 83 ILE B N 1
ATOM 2216 C CA . ILE B 2 89 ? -58.862 3.134 9.047 1.00 11.67 83 ILE B CA 1
ATOM 2217 C C . ILE B 2 89 ? -57.729 2.543 8.209 1.00 11.18 83 ILE B C 1
ATOM 2218 O O . ILE B 2 89 ? -57.867 2.399 7.003 1.00 11.23 83 ILE B O 1
ATOM 2223 N N . ASP B 2 90 ? -56.604 2.226 8.857 1.00 11.09 84 ASP B N 1
ATOM 2224 C CA . ASP B 2 90 ? -55.529 1.502 8.181 1.00 11.91 84 ASP B CA 1
ATOM 2225 C C . ASP B 2 90 ? -55.937 0.028 8.145 1.00 12.08 84 ASP B C 1
ATOM 2226 O O . ASP B 2 90 ? -55.804 -0.704 9.157 1.00 12.62 84 ASP B O 1
ATOM 2231 N N . PHE B 2 91 ? -56.437 -0.412 6.997 1.00 11.87 85 PHE B N 1
ATOM 2232 C CA . PHE B 2 91 ? -56.912 -1.788 6.871 1.00 11.76 85 PHE B CA 1
ATOM 2233 C C . PHE B 2 91 ? -55.744 -2.766 6.781 1.00 12.29 85 PHE B C 1
ATOM 2234 O O . PHE B 2 91 ? -55.867 -3.875 7.292 1.00 12.50 85 PHE B O 1
ATOM 2242 N N . ASN B 2 92 ? -54.634 -2.383 6.127 1.00 11.61 86 ASN B N 1
ATOM 2243 C CA . ASN B 2 92 ? -53.423 -3.213 6.117 1.00 12.52 86 ASN B CA 1
ATOM 2244 C C . ASN B 2 92 ? -53.046 -3.689 7.504 1.00 12.35 86 ASN B C 1
ATOM 2245 O O . ASN B 2 92 ? -52.669 -4.839 7.665 1.00 12.93 86 ASN B O 1
ATOM 2250 N N . ALA B 2 93 ? -53.155 -2.792 8.486 1.00 11.62 87 ALA B N 1
ATOM 2251 C CA . ALA B 2 93 ? -52.685 -3.084 9.849 1.00 13.05 87 ALA B CA 1
ATOM 2252 C C . ALA B 2 93 ? -53.745 -3.789 10.714 1.00 13.38 87 ALA B C 1
ATOM 2253 O O . ALA B 2 93 ? -53.442 -4.232 11.845 1.00 13.01 87 ALA B O 1
ATOM 2255 N N . SER B 2 94 ? -54.958 -3.916 10.173 1.00 12.90 88 SER B N 1
ATOM 2256 C CA . SER B 2 94 ? -56.114 -4.455 10.904 1.00 13.94 88 SER B CA 1
ATOM 2257 C C . SER B 2 94 ? -55.918 -5.956 11.219 1.00 13.82 88 SER B C 1
ATOM 2258 O O . SER B 2 94 ? -55.334 -6.696 10.431 1.00 13.93 88 SER B O 1
ATOM 2261 N N . SER B 2 95 ? -56.451 -6.413 12.353 1.00 14.69 89 SER B N 1
ATOM 2262 C CA . SER B 2 95 ? -56.523 -7.843 12.617 1.00 16.05 89 SER B CA 1
ATOM 2263 C C . SER B 2 95 ? -57.464 -8.571 11.636 1.00 16.10 89 SER B C 1
ATOM 2264 O O . SER B 2 95 ? -57.455 -9.815 11.564 1.00 16.81 89 SER B O 1
ATOM 2267 N N . PHE B 2 96 ? -58.272 -7.808 10.900 1.00 16.29 90 PHE B N 1
ATOM 2268 C CA . PHE B 2 96 ? -59.252 -8.400 9.970 1.00 16.70 90 PHE B CA 1
ATOM 2269 C C . PHE B 2 96 ? -58.703 -8.488 8.561 1.00 17.86 90 PHE B C 1
ATOM 2270 O O . PHE B 2 96 ? -59.401 -8.931 7.662 1.00 16.80 90 PHE B O 1
ATOM 2278 N N . TYR B 2 97 ? -57.476 -8.029 8.354 1.00 17.90 91 TYR B N 1
ATOM 2279 C CA . TYR B 2 97 ? -56.880 -8.144 7.033 1.00 20.87 91 TYR B CA 1
ATOM 2280 C C . TYR B 2 97 ? -56.808 -9.630 6.665 1.00 22.41 91 TYR B C 1
ATOM 2281 O O . TYR B 2 97 ? -56.297 -10.454 7.441 1.00 22.31 91 TYR B O 1
ATOM 2290 N N . PRO B 2 98 ? -57.365 -9.990 5.499 1.00 24.93 92 PRO B N 1
ATOM 2291 C CA . PRO B 2 98 ? -57.456 -11.418 5.177 1.00 27.58 92 PRO B CA 1
ATOM 2292 C C . PRO B 2 98 ? -56.112 -12.049 4.818 1.00 30.87 92 PRO B C 1
ATOM 2293 O O . PRO B 2 98 ? -55.277 -11.410 4.170 1.00 31.30 92 PRO B O 1
ATOM 2297 N N . LYS B 2 99 ? -55.903 -13.279 5.281 1.00 34.68 93 LYS B N 1
ATOM 2298 C CA . LYS B 2 99 ? -54.773 -14.099 4.835 1.00 38.41 93 LYS B CA 1
ATOM 2299 C C . LYS B 2 99 ? -55.291 -15.410 4.253 1.00 39.98 93 LYS B C 1
ATOM 2300 O O . LYS B 2 99 ? -55.560 -15.470 3.052 1.00 40.54 93 LYS B O 1
ATOM 2306 N N . ASN B 2 100 ? -55.463 -16.437 5.096 1.00 42.16 94 ASN B N 1
ATOM 2307 C CA . ASN B 2 100 ? -55.934 -17.754 4.640 1.00 43.93 94 ASN B CA 1
ATOM 2308 C C . ASN B 2 100 ? -57.295 -17.685 3.907 1.00 44.34 94 ASN B C 1
ATOM 2309 O O . ASN B 2 100 ? -57.298 -17.533 2.680 1.00 44.82 94 ASN B O 1
ATOM 2314 N N . ASP B 2 101 ? -58.449 -17.754 4.586 1.00 44.58 95 ASP B N 1
ATOM 2315 C CA . ASP B 2 101 ? -58.648 -17.947 6.025 1.00 44.68 95 ASP B CA 1
ATOM 2316 C C . ASP B 2 101 ? -60.154 -17.909 6.232 1.00 44.06 95 ASP B C 1
ATOM 2317 O O . ASP B 2 101 ? -60.654 -17.138 7.060 1.00 44.52 95 ASP B O 1
ATOM 2322 N N . ALA B 2 102 ? -60.873 -18.721 5.456 1.00 43.00 96 ALA B N 1
ATOM 2323 C CA . ALA B 2 102 ? -62.339 -18.674 5.392 1.00 41.38 96 ALA B CA 1
ATOM 2324 C C . ALA B 2 102 ? -62.774 -17.244 5.073 1.00 40.06 96 ALA B C 1
ATOM 2325 O O . ALA B 2 102 ? -61.915 -16.356 4.903 1.00 40.48 96 ALA B O 1
ATOM 2327 N N . ASN B 2 103 ? -64.078 -16.996 4.955 1.00 37.50 97 ASN B N 1
ATOM 2328 C CA . ASN B 2 103 ? -64.483 -15.603 5.074 1.00 34.55 97 ASN B CA 1
ATOM 2329 C C . ASN B 2 103 ? -65.055 -14.991 6.304 1.00 32.08 97 ASN B C 1
ATOM 2330 O O . ASN B 2 103 ? -66.025 -14.170 6.325 1.00 30.35 97 ASN B O 1
ATOM 2335 N N . LEU B 2 104 ? -64.297 -15.368 7.328 1.00 29.99 98 LEU B N 1
ATOM 2336 C CA . LEU B 2 104 ? -64.323 -14.765 8.602 1.00 26.66 98 LEU B CA 1
ATOM 2337 C C . LEU B 2 104 ? -64.045 -13.282 8.475 1.00 23.42 98 LEU B C 1
ATOM 2338 O O . LEU B 2 104 ? -64.744 -12.527 9.118 1.00 21.77 98 LEU B O 1
ATOM 2343 N N . SER B 2 105 ? -63.084 -12.847 7.636 1.00 20.60 99 SER B N 1
ATOM 2344 C CA . SER B 2 105 ? -62.792 -11.399 7.586 1.00 18.25 99 SER B CA 1
ATOM 2345 C C . SER B 2 105 ? -64.008 -10.552 7.253 1.00 16.70 99 SER B C 1
ATOM 2346 O O . SER B 2 105 ? -64.310 -9.601 7.968 1.00 15.44 99 SER B O 1
ATOM 2349 N N . LEU B 2 106 ? -64.716 -10.887 6.173 1.00 15.58 100 LEU B N 1
ATOM 2350 C CA . LEU B 2 106 ? -65.850 -10.061 5.766 1.00 15.45 100 LEU B CA 1
ATOM 2351 C C . LEU B 2 106 ? -66.923 -9.984 6.848 1.00 15.03 100 LEU B C 1
ATOM 2352 O O . LEU B 2 106 ? -67.457 -8.901 7.122 1.00 14.63 100 LEU B O 1
ATOM 2357 N N . ALA B 2 107 ? -67.249 -11.131 7.456 1.00 14.44 101 ALA B N 1
ATOM 2358 C CA . ALA B 2 107 ? -68.314 -11.140 8.467 1.00 14.25 101 ALA B CA 1
ATOM 2359 C C . ALA B 2 107 ? -67.917 -10.299 9.686 1.00 14.06 101 ALA B C 1
ATOM 2360 O O . ALA B 2 107 ? -68.740 -9.545 10.226 1.00 13.72 101 ALA B O 1
ATOM 2362 N N . THR B 2 108 ? -66.650 -10.406 10.082 1.00 14.20 102 THR B N 1
ATOM 2363 C CA . THR B 2 108 ? -66.169 -9.616 11.236 1.00 13.98 102 THR B CA 1
ATOM 2364 C C . THR B 2 108 ? -66.141 -8.128 10.882 1.00 13.92 102 THR B C 1
ATOM 2365 O O . THR B 2 108 ? -66.553 -7.294 11.687 1.00 14.55 102 THR B O 1
ATOM 2369 N N . ILE B 2 109 ? -65.713 -7.803 9.662 1.00 13.67 103 ILE B N 1
ATOM 2370 C CA . ILE B 2 109 ? -65.731 -6.416 9.209 1.00 13.76 103 ILE B CA 1
ATOM 2371 C C . ILE B 2 109 ? -67.162 -5.849 9.209 1.00 14.10 103 ILE B C 1
ATOM 2372 O O . ILE B 2 109 ? -67.395 -4.743 9.722 1.00 14.03 103 ILE B O 1
ATOM 2377 N N . GLU B 2 110 ? -68.130 -6.618 8.684 1.00 13.83 104 GLU B N 1
ATOM 2378 C CA . GLU B 2 110 ? -69.506 -6.129 8.583 1.00 16.05 104 GLU B CA 1
ATOM 2379 C C . GLU B 2 110 ? -70.187 -5.926 9.936 1.00 15.98 104 GLU B C 1
ATOM 2380 O O . GLU B 2 110 ? -71.009 -5.027 10.073 1.00 16.66 104 GLU B O 1
ATOM 2386 N N . MET B 2 111 ? -69.796 -6.731 10.919 1.00 15.54 105 MET B N 1
ATOM 2387 C CA . MET B 2 111 ? -70.346 -6.638 12.274 1.00 17.33 105 MET B CA 1
ATOM 2388 C C . MET B 2 111 ? -69.665 -5.511 13.069 1.00 14.98 105 MET B C 1
ATOM 2389 O O . MET B 2 111 ? -70.276 -4.889 13.951 1.00 15.00 105 MET B O 1
ATOM 2394 N N . THR B 2 112 ? -68.409 -5.228 12.725 1.00 12.80 106 THR B N 1
ATOM 2395 C CA . THR B 2 112 ? -67.602 -4.272 13.488 1.00 11.95 106 THR B CA 1
ATOM 2396 C C . THR B 2 112 ? -67.913 -2.823 13.110 1.00 11.35 106 THR B C 1
ATOM 2397 O O . THR B 2 112 ? -68.049 -1.958 13.987 1.00 10.87 106 THR B O 1
ATOM 2401 N N . TYR B 2 113 ? -68.017 -2.568 11.801 1.00 11.53 107 TYR B N 1
ATOM 2402 C CA . TYR B 2 113 ? -68.161 -1.220 11.278 1.00 10.81 107 TYR B CA 1
ATOM 2403 C C . TYR B 2 113 ? -69.603 -0.958 10.853 1.00 11.91 107 TYR B C 1
ATOM 2404 O O . TYR B 2 113 ? -70.233 -1.832 10.270 1.00 11.74 107 TYR B O 1
ATOM 2413 N N . GLN B 2 114 ? -70.097 0.246 11.140 1.00 11.91 108 GLN B N 1
ATOM 2414 C CA . GLN B 2 114 ? -71.456 0.618 10.755 1.00 13.21 108 GLN B CA 1
ATOM 2415 C C . GLN B 2 114 ? -71.612 0.627 9.224 1.00 13.49 108 GLN B C 1
ATOM 2416 O O . GLN B 2 114 ? -72.612 0.113 8.678 1.00 13.12 108 GLN B O 1
ATOM 2422 N N . ASN B 2 115 ? -70.627 1.199 8.520 1.00 12.56 109 ASN B N 1
ATOM 2423 C CA . ASN B 2 115 ? -70.814 1.436 7.093 1.00 12.08 109 ASN B CA 1
ATOM 2424 C C . ASN B 2 115 ? -69.451 1.546 6.409 1.00 11.41 109 ASN B C 1
ATOM 2425 O O . ASN B 2 115 ? -69.032 2.645 6.082 1.00 12.54 109 ASN B O 1
ATOM 2430 N N . PRO B 2 116 ? -68.738 0.412 6.264 1.00 11.86 110 PRO B N 1
ATOM 2431 C CA . PRO B 2 116 ? -67.391 0.437 5.677 1.00 12.23 110 PRO B CA 1
ATOM 2432 C C . PRO B 2 116 ? -67.377 0.539 4.155 1.00 12.60 110 PRO B C 1
ATOM 2433 O O . PRO B 2 116 ? -68.275 -0.005 3.485 1.00 13.70 110 PRO B O 1
ATOM 2437 N N . MET B 2 117 ? -66.359 1.218 3.635 1.00 11.88 111 MET B N 1
ATOM 2438 C CA . MET B 2 117 ? -66.025 1.166 2.204 1.00 11.84 111 MET B CA 1
ATOM 2439 C C . MET B 2 117 ? -64.540 0.834 2.101 1.00 11.41 111 MET B C 1
ATOM 2440 O O . MET B 2 117 ? -63.713 1.429 2.800 1.00 11.06 111 MET B O 1
ATOM 2445 N N . PHE B 2 118 ? -64.196 -0.099 1.207 1.00 10.43 112 PHE B N 1
ATOM 2446 C CA . PHE B 2 118 ? -62.794 -0.449 1.011 1.00 10.98 112 PHE B CA 1
ATOM 2447 C C . PHE B 2 118 ? -62.133 0.418 -0.0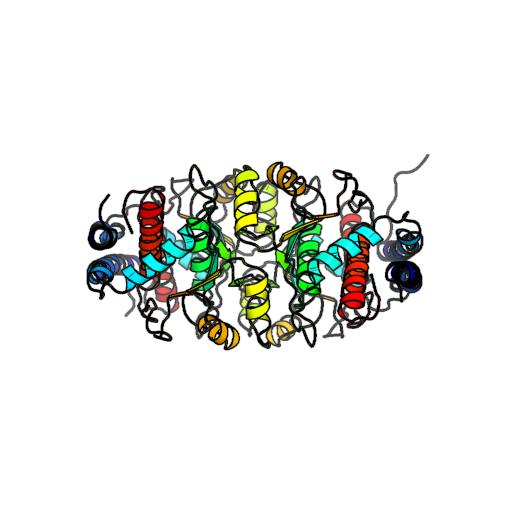26 1.00 11.05 112 PHE B C 1
ATOM 2448 O O . PHE B 2 118 ? -62.544 0.430 -1.200 1.00 12.66 112 PHE B O 1
ATOM 2456 N N . TRP B 2 119 ? -61.082 1.110 0.388 1.00 9.38 113 TRP B N 1
ATOM 2457 C CA . TRP B 2 119 ? -60.284 1.891 -0.544 1.00 9.43 113 TRP B CA 1
ATOM 2458 C C . TRP B 2 119 ? -58.953 1.191 -0.666 1.00 9.07 113 TRP B C 1
ATOM 2459 O O . TRP B 2 119 ? -58.140 1.213 0.293 1.00 8.10 113 TRP B O 1
ATOM 2470 N N . HIS B 2 120 ? -58.736 0.535 -1.814 1.00 9.03 114 HIS B N 1
ATOM 2471 C CA . HIS B 2 120 ? -57.509 -0.234 -2.020 1.00 8.83 114 HIS B CA 1
ATOM 2472 C C . HIS B 2 120 ? -56.687 0.396 -3.130 1.00 8.80 114 HIS B C 1
ATOM 2473 O O . HIS B 2 120 ? -57.247 0.767 -4.170 1.00 10.30 114 HIS B O 1
ATOM 2480 N N . VAL B 2 121 ? -55.376 0.440 -2.936 1.00 8.26 115 VAL B N 1
ATOM 2481 C CA . VAL B 2 121 ? -54.468 1.000 -3.950 1.00 9.20 115 VAL B CA 1
ATOM 2482 C C . VAL B 2 121 ? -53.410 -0.023 -4.363 1.00 8.97 115 VAL B C 1
ATOM 2483 O O . VAL B 2 121 ? -52.603 -0.457 -3.526 1.00 9.63 115 VAL B O 1
ATOM 2487 N N . GLY B 2 122 ? -53.403 -0.384 -5.655 1.00 10.33 116 GLY B N 1
ATOM 2488 C CA . GLY B 2 122 ? -52.329 -1.194 -6.257 1.00 10.46 116 GLY B CA 1
ATOM 2489 C C . GLY B 2 122 ? -52.690 -2.671 -6.444 1.00 11.38 116 GLY B C 1
ATOM 2490 O O . GLY B 2 122 ? -53.875 -3.025 -6.553 1.00 11.25 116 GLY B O 1
ATOM 2491 N N . LYS B 2 123 ? -51.658 -3.526 -6.467 1.00 12.10 117 LYS B N 1
ATOM 2492 C CA . LYS B 2 123 ? -51.850 -4.970 -6.633 1.00 14.64 117 LYS B CA 1
ATOM 2493 C C . LYS B 2 123 ? -52.672 -5.560 -5.517 1.00 14.24 117 LYS B C 1
ATOM 2494 O O . LYS B 2 123 ? -52.658 -5.078 -4.379 1.00 12.99 117 LYS B O 1
ATOM 2500 N N . ILE B 2 124 ? -53.405 -6.616 -5.860 1.00 15.27 118 ILE B N 1
ATOM 2501 C CA . ILE B 2 124 ? -54.167 -7.375 -4.877 1.00 16.14 118 ILE B CA 1
ATOM 2502 C C . ILE B 2 124 ? -53.351 -8.633 -4.665 1.00 18.40 118 ILE B C 1
ATOM 2503 O O . ILE B 2 124 ? -53.321 -9.514 -5.532 1.00 18.54 118 ILE B O 1
ATOM 2508 N N . GLU B 2 125 ? -52.677 -8.683 -3.520 1.00 20.12 119 GLU B N 1
ATOM 2509 C CA . GLU B 2 125 ? -51.561 -9.615 -3.343 1.00 22.73 119 GLU B CA 1
ATOM 2510 C C . GLU B 2 125 ? -51.954 -10.956 -2.716 1.00 23.67 119 GLU B C 1
ATOM 2511 O O . GLU B 2 125 ? -51.117 -11.861 -2.599 1.00 24.84 119 GLU B O 1
ATOM 2517 N N . ASN B 2 126 ? -53.224 -11.102 -2.350 1.00 24.26 120 ASN B N 1
ATOM 2518 C CA . ASN B 2 126 ? -53.740 -12.430 -1.985 1.00 25.12 120 ASN B CA 1
ATOM 2519 C C . ASN B 2 126 ? -55.212 -12.622 -2.312 1.00 24.47 120 ASN B C 1
ATOM 2520 O O . ASN B 2 126 ? -55.978 -11.652 -2.424 1.00 23.17 120 ASN B O 1
ATOM 2525 N N . GLU B 2 127 ? -55.601 -13.888 -2.449 1.00 23.07 121 GLU B N 1
ATOM 2526 C CA . GLU B 2 127 ? -56.958 -14.235 -2.835 1.00 23.03 121 GLU B CA 1
ATOM 2527 C C . GLU B 2 127 ? -58.007 -13.753 -1.848 1.00 21.32 121 GLU B C 1
ATOM 2528 O O . GLU B 2 127 ? -59.105 -13.387 -2.246 1.00 21.46 121 GLU B O 1
ATOM 2534 N N . GLY B 2 128 ? -57.679 -13.779 -0.563 1.00 20.66 122 GLY B N 1
ATOM 2535 C CA . GLY B 2 128 ? -58.613 -13.332 0.477 1.00 20.08 122 GLY B CA 1
ATOM 2536 C C . GLY B 2 128 ? -59.015 -11.870 0.282 1.00 19.09 122 GLY B C 1
ATOM 2537 O O . GLY B 2 128 ? -60.200 -11.528 0.284 1.00 19.76 122 GLY B O 1
ATOM 2538 N N . LEU B 2 129 ? -58.024 -11.019 0.058 1.00 18.64 123 LEU B N 1
ATOM 2539 C CA . LEU B 2 129 ? -58.288 -9.613 -0.237 1.00 17.65 123 LEU B CA 1
ATOM 2540 C C . LEU B 2 129 ? -59.118 -9.502 -1.515 1.00 17.48 123 LEU B C 1
ATOM 2541 O O . LEU B 2 129 ? -60.113 -8.770 -1.571 1.00 17.32 123 LEU B O 1
ATOM 2546 N N . LYS B 2 130 ? -58.738 -10.268 -2.538 1.00 17.40 124 LYS B N 1
ATOM 2547 C CA . LYS B 2 130 ? -59.475 -10.208 -3.791 1.00 17.34 124 LYS B CA 1
ATOM 2548 C C . LYS B 2 130 ? -60.952 -10.516 -3.578 1.00 18.24 124 LYS B C 1
ATOM 2549 O O . LYS B 2 130 ? -61.829 -9.803 -4.058 1.00 17.49 124 LYS B O 1
ATOM 2555 N N . THR B 2 131 ? -61.208 -11.556 -2.796 1.00 18.33 125 THR B N 1
ATOM 2556 C CA . THR B 2 131 ? -62.561 -11.964 -2.515 1.00 19.79 125 THR B CA 1
ATOM 2557 C C . THR B 2 131 ? -63.344 -10.828 -1.864 1.00 19.11 125 THR B C 1
ATOM 2558 O O . THR B 2 131 ? -64.437 -10.523 -2.306 1.00 19.97 125 THR B O 1
ATOM 2562 N N . ILE B 2 132 ? -62.753 -10.169 -0.873 1.00 19.00 126 ILE B N 1
ATOM 2563 C CA . ILE B 2 132 ? -63.438 -9.068 -0.188 1.00 19.64 126 ILE B CA 1
ATOM 2564 C C . ILE B 2 132 ? -63.676 -7.877 -1.121 1.00 19.78 126 ILE B C 1
ATOM 2565 O O . ILE B 2 132 ? -64.745 -7.288 -1.124 1.00 19.92 126 ILE B O 1
ATOM 2570 N N . LEU B 2 133 ? -62.665 -7.515 -1.902 1.00 19.34 127 LEU B N 1
ATOM 2571 C CA . LEU B 2 133 ? -62.782 -6.359 -2.770 1.00 20.43 127 LEU B CA 1
ATOM 2572 C C . LEU B 2 133 ? -63.833 -6.588 -3.863 1.00 22.09 127 LEU B C 1
ATOM 2573 O O . LEU B 2 133 ? -64.372 -5.634 -4.411 1.00 22.61 127 LEU B O 1
ATOM 2578 N N . LEU B 2 134 ? -64.129 -7.861 -4.136 1.00 23.63 128 LEU B N 1
ATOM 2579 C CA . LEU B 2 134 ? -65.257 -8.281 -5.006 1.00 25.66 128 LEU B CA 1
ATOM 2580 C C . LEU B 2 134 ? -66.605 -8.390 -4.299 1.00 25.94 128 LEU B C 1
ATOM 2581 O O . LEU B 2 134 ? -67.628 -8.681 -4.931 1.00 27.18 128 LEU B O 1
ATOM 2586 N N . SER B 2 135 ? -66.629 -8.174 -2.990 1.00 26.76 129 SER B N 1
ATOM 2587 C CA . SER B 2 135 ? -67.847 -8.366 -2.227 1.00 26.12 129 SER B CA 1
ATOM 2588 C C . SER B 2 135 ? -68.838 -7.227 -2.467 1.00 27.40 129 SER B C 1
ATOM 2589 O O . SER B 2 135 ? -68.557 -6.309 -3.244 1.00 28.21 129 SER B O 1
ATOM 2592 N N . LYS B 2 136 ? -69.995 -7.284 -1.810 1.00 27.22 130 LYS B N 1
ATOM 2593 C CA . LYS B 2 136 ? -71.055 -6.274 -2.002 1.00 27.67 130 LYS B CA 1
ATOM 2594 C C . LYS B 2 136 ? -70.706 -4.967 -1.302 1.00 26.82 130 LYS B C 1
ATOM 2595 O O . LYS B 2 136 ? -71.381 -3.953 -1.467 1.00 26.49 130 LYS B O 1
ATOM 2601 N N . ILE B 2 137 ? -69.641 -5.014 -0.510 1.00 24.52 131 ILE B N 1
ATOM 2602 C CA . ILE B 2 137 ? -69.200 -3.870 0.246 1.00 23.20 131 ILE B CA 1
ATOM 2603 C C . ILE B 2 137 ? -68.787 -2.771 -0.751 1.00 20.61 131 ILE B C 1
ATOM 2604 O O . ILE B 2 137 ? -68.144 -3.046 -1.786 1.00 20.16 131 ILE B O 1
ATOM 2609 N N . PRO B 2 138 ? -69.224 -1.543 -0.481 1.00 17.71 132 PRO B N 1
ATOM 2610 C CA . PRO B 2 138 ? -68.838 -0.385 -1.245 1.00 15.73 132 PRO B CA 1
ATOM 2611 C C . PRO B 2 138 ? -67.312 -0.324 -1.364 1.00 14.18 132 PRO B C 1
ATOM 2612 O O . PRO B 2 138 ? -66.599 -0.739 -0.450 1.00 12.60 132 PRO B O 1
ATOM 2616 N N . SER B 2 139 ? -66.808 0.187 -2.473 1.00 13.09 133 SER B N 1
ATOM 2617 C CA . SER B 2 139 ? -65.354 0.257 -2.639 1.00 12.16 133 SER B CA 1
ATOM 2618 C C . SER B 2 139 ? -64.924 1.461 -3.467 1.00 11.88 133 SER B C 1
ATOM 2619 O O . SER B 2 139 ? -65.719 2.041 -4.221 1.00 12.06 133 SER B O 1
ATOM 2622 N N . PHE B 2 140 ? -63.659 1.818 -3.308 1.00 10.08 134 PHE B N 1
ATOM 2623 C CA . PHE B 2 140 ? -62.993 2.890 -4.060 1.00 10.19 134 PHE B CA 1
ATOM 2624 C C . PHE B 2 140 ? -61.686 2.243 -4.448 1.00 10.47 134 PHE B C 1
ATOM 2625 O O . PHE B 2 140 ? -60.726 2.255 -3.681 1.00 10.65 134 PHE B O 1
ATOM 2633 N N . LEU B 2 141 ? -61.654 1.603 -5.615 1.00 10.71 135 LEU B N 1
ATOM 2634 C CA . LEU B 2 141 ? -60.495 0.775 -5.975 1.00 10.44 135 LEU B CA 1
ATOM 2635 C C . LEU B 2 141 ? -59.606 1.472 -6.995 1.00 11.04 135 LEU B C 1
ATOM 2636 O O . LEU B 2 141 ? -60.091 1.924 -8.043 1.00 12.02 135 LEU B O 1
ATOM 2641 N N . TRP B 2 142 ? -58.316 1.549 -6.679 1.00 9.77 136 TRP B N 1
ATOM 2642 C CA . TRP B 2 142 ? -57.334 2.140 -7.584 1.00 10.34 136 TRP B CA 1
ATOM 2643 C C . TRP B 2 142 ? -56.441 0.971 -7.962 1.00 10.97 136 TRP B C 1
ATOM 2644 O O . TRP B 2 142 ? -55.573 0.568 -7.177 1.00 11.80 136 TRP B O 1
ATOM 2655 N N . LEU B 2 143 ? -56.692 0.393 -9.139 1.00 10.64 137 LEU B N 1
ATOM 2656 C CA . LEU B 2 143 ? -56.122 -0.897 -9.485 1.00 10.67 137 LEU B CA 1
ATOM 2657 C C . LEU B 2 143 ? -55.311 -0.828 -10.764 1.00 10.97 137 LEU B C 1
ATOM 2658 O O . LEU B 2 143 ? -55.457 0.107 -11.567 1.00 10.81 137 LEU B O 1
ATOM 2663 N N . PHE B 2 144 ? -54.476 -1.848 -10.950 1.00 11.31 138 PHE B N 1
ATOM 2664 C CA . PHE B 2 144 ? -53.707 -2.010 -12.197 1.00 12.65 138 PHE B CA 1
ATOM 2665 C C . PHE B 2 144 ? -54.401 -2.824 -13.285 1.00 14.65 138 PHE B C 1
ATOM 2666 O O . PHE B 2 144 ? -53.959 -2.825 -14.442 1.00 14.86 138 PHE B O 1
ATOM 2674 N N . GLU B 2 145 ? -55.451 -3.537 -12.906 1.00 16.50 139 GLU B N 1
ATOM 2675 C CA . GLU B 2 145 ? -56.281 -4.227 -13.886 1.00 18.62 139 GLU B CA 1
ATOM 2676 C C . GLU B 2 145 ? -57.735 -3.968 -13.527 1.00 18.92 139 GLU B C 1
ATOM 2677 O O . GLU B 2 145 ? -58.080 -3.728 -12.358 1.00 17.73 139 GLU B O 1
ATOM 2683 N N . GLU B 2 146 ? -58.586 -3.985 -14.542 1.00 20.06 140 GLU B N 1
ATOM 2684 C CA . GLU B 2 146 ? -59.957 -3.551 -14.359 1.00 22.07 140 GLU B CA 1
ATOM 2685 C C . GLU B 2 146 ? -60.766 -4.690 -13.796 1.00 23.45 140 GLU B C 1
ATOM 2686 O O . GLU B 2 146 ? -61.495 -5.385 -14.520 1.00 24.88 140 GLU B O 1
ATOM 2692 N N . LEU B 2 147 ? -60.634 -4.911 -12.498 1.00 23.31 141 LEU B N 1
ATOM 2693 C CA . LEU B 2 147 ? -61.289 -6.057 -11.888 1.00 24.61 141 LEU B CA 1
ATOM 2694 C C . LEU B 2 147 ? -62.782 -5.838 -11.551 1.00 24.69 141 LEU B C 1
ATOM 2695 O O . LEU B 2 147 ? -63.512 -6.793 -11.277 1.00 24.59 141 LEU B O 1
ATOM 2700 N N . LYS B 2 148 ? -63.208 -4.577 -11.598 1.00 24.51 142 LYS B N 1
ATOM 2701 C CA . LYS B 2 148 ? -64.621 -4.191 -11.772 1.00 25.61 142 LYS B CA 1
ATOM 2702 C C . LYS B 2 148 ? -64.688 -2.993 -12.710 1.00 25.02 142 LYS B C 1
ATOM 2703 O O . LYS B 2 148 ? -63.682 -2.303 -12.906 1.00 23.80 142 LYS B O 1
ATOM 2709 N N . GLU B 2 149 ? -65.855 -2.747 -13.310 1.00 25.30 143 GLU B N 1
ATOM 2710 C CA . GLU B 2 149 ? -65.947 -1.681 -14.311 1.00 26.61 143 GLU B CA 1
ATOM 2711 C C . GLU B 2 149 ? -65.708 -0.313 -13.678 1.00 25.17 143 GLU B C 1
ATOM 2712 O O . GLU B 2 149 ? -65.069 0.557 -14.283 1.00 25.10 143 GLU B O 1
ATOM 2718 N N . ASP B 2 150 ? -66.196 -0.154 -12.450 1.00 23.98 144 ASP B N 1
ATOM 2719 C CA . ASP B 2 150 ? -66.051 1.089 -11.698 1.00 24.16 144 ASP B CA 1
ATOM 2720 C C . ASP B 2 150 ? -64.832 1.006 -10.794 1.00 23.02 144 ASP B C 1
ATOM 2721 O O . ASP B 2 150 ? -64.908 0.605 -9.629 1.00 23.30 144 ASP B O 1
ATOM 2726 N N . CYS B 2 151 ? -63.696 1.343 -11.361 1.00 21.45 145 CYS B N 1
ATOM 2727 C CA . CYS B 2 151 ? -62.495 1.496 -10.576 1.00 19.68 145 CYS B CA 1
ATOM 2728 C C . CYS B 2 151 ? -61.680 2.569 -11.261 1.00 18.71 145 CYS B C 1
ATOM 2729 O O . CYS B 2 151 ? -61.933 2.937 -12.414 1.00 18.58 145 CYS B O 1
ATOM 2732 N N . LEU B 2 152 ? -60.727 3.093 -10.523 1.00 17.18 146 LEU B N 1
ATOM 2733 C CA . LEU B 2 152 ? -59.719 3.971 -11.062 1.00 16.90 146 LEU B CA 1
ATOM 2734 C C . LEU B 2 152 ? -58.592 3.085 -11.569 1.00 15.17 146 LEU B C 1
ATOM 2735 O O . LEU B 2 152 ? -58.051 2.297 -10.823 1.00 14.81 146 LEU B O 1
ATOM 2740 N N . LEU B 2 153 ? -58.240 3.222 -12.843 1.00 14.64 147 LEU B N 1
ATOM 2741 C CA . LEU B 2 153 ? -57.233 2.344 -13.433 1.00 14.36 147 LEU B CA 1
ATOM 2742 C C . LEU B 2 153 ? -55.912 3.074 -13.537 1.00 14.42 147 LEU B C 1
ATOM 2743 O O . LEU B 2 153 ? -55.801 4.072 -14.257 1.00 14.38 147 LEU B O 1
ATOM 2748 N N . LEU B 2 154 ? -54.935 2.581 -12.784 1.00 14.18 148 LEU B N 1
ATOM 2749 C CA . LEU B 2 154 ? -53.584 3.098 -12.749 1.00 14.46 148 LEU B CA 1
ATOM 2750 C C . LEU B 2 154 ? -52.757 2.343 -13.772 1.00 15.06 148 LEU B C 1
ATOM 2751 O O . LEU B 2 154 ? -53.008 1.164 -14.017 1.00 14.23 148 LEU B O 1
ATOM 2756 N N . LYS B 2 155 ? -51.740 3.000 -14.331 1.00 15.92 149 LYS B N 1
ATOM 2757 C CA . LYS B 2 155 ? -50.818 2.314 -15.257 1.00 17.80 149 LYS B CA 1
ATOM 2758 C C . LYS B 2 155 ? -49.634 1.785 -14.491 1.00 18.27 149 LYS B C 1
ATOM 2759 O O . LYS B 2 155 ? -48.833 2.568 -13.964 1.00 17.29 149 LYS B O 1
ATOM 2765 N N . GLU B 2 156 ? -49.529 0.460 -14.425 1.00 19.15 150 GLU B N 1
ATOM 2766 C CA . GLU B 2 156 ? -48.610 -0.201 -13.492 1.00 20.93 150 GLU B CA 1
ATOM 2767 C C . GLU B 2 156 ? -47.116 0.144 -13.629 1.00 21.60 150 GLU B C 1
ATOM 2768 O O . GLU B 2 156 ? -46.435 0.431 -12.637 1.00 22.95 150 GLU B O 1
ATOM 2774 N N . HIS B 2 157 ? -46.593 0.129 -14.840 1.00 21.73 151 HIS B N 1
ATOM 2775 C CA . HIS B 2 157 ? -45.143 0.370 -14.922 1.00 21.95 151 HIS B CA 1
ATOM 2776 C C . HIS B 2 157 ? -44.857 1.766 -15.501 1.00 20.75 151 HIS B C 1
ATOM 2777 O O . HIS B 2 157 ? -43.824 2.013 -16.141 1.00 21.43 151 HIS B O 1
ATOM 2784 N N . ASP B 2 158 ? -45.793 2.679 -15.244 1.00 17.81 152 ASP B N 1
ATOM 2785 C CA . ASP B 2 158 ? -45.690 4.081 -15.638 1.00 15.45 152 ASP B CA 1
ATOM 2786 C C . ASP B 2 158 ? -44.603 4.697 -14.764 1.00 13.67 152 ASP B C 1
ATOM 2787 O O . ASP B 2 158 ? -44.695 4.644 -13.532 1.00 12.22 152 ASP B O 1
ATOM 2792 N N . SER B 2 159 ? -43.579 5.295 -15.368 1.00 11.89 153 SER B N 1
ATOM 2793 C CA . SER B 2 159 ? -42.500 5.863 -14.555 1.00 11.84 153 SER B CA 1
ATOM 2794 C C . SER B 2 159 ? -43.000 7.024 -13.711 1.00 10.72 153 SER B C 1
ATOM 2795 O O . SER B 2 159 ? -42.374 7.361 -12.720 1.00 10.92 153 SER B O 1
ATOM 2798 N N . LEU B 2 160 ? -44.151 7.596 -14.072 1.00 10.16 154 LEU B N 1
ATOM 2799 C CA . LEU B 2 160 ? -44.709 8.728 -13.308 1.00 10.16 154 LEU B CA 1
ATOM 2800 C C . LEU B 2 160 ? -45.792 8.309 -12.319 1.00 9.79 154 LEU B C 1
ATOM 2801 O O . LEU B 2 160 ? -46.457 9.171 -11.730 1.00 9.31 154 LEU B O 1
ATOM 2806 N N . LEU B 2 161 ? -45.940 7.002 -12.098 1.00 9.84 155 LEU B N 1
ATOM 2807 C CA . LEU B 2 161 ? -47.038 6.498 -11.258 1.00 10.15 155 LEU B CA 1
ATOM 2808 C C . LEU B 2 161 ? -47.078 7.231 -9.904 1.00 9.11 155 LEU B C 1
ATOM 2809 O O . LEU B 2 161 ? -48.156 7.636 -9.449 1.00 8.75 155 LEU B O 1
ATOM 2814 N N . ASP B 2 162 ? -45.915 7.370 -9.260 1.00 8.72 156 ASP B N 1
ATOM 2815 C CA . ASP B 2 162 ? -45.889 7.898 -7.891 1.00 9.56 156 ASP B CA 1
ATOM 2816 C C . ASP B 2 162 ? -46.460 9.331 -7.843 1.00 9.67 156 ASP B C 1
ATOM 2817 O O . ASP B 2 162 ? -47.174 9.707 -6.910 1.00 9.50 156 ASP B O 1
ATOM 2822 N N . TYR B 2 163 ? -46.104 10.149 -8.835 1.00 9.78 157 TYR B N 1
ATOM 2823 C CA . TYR B 2 163 ? -46.689 11.495 -8.906 1.00 9.04 157 TYR B CA 1
ATOM 2824 C C . TYR B 2 163 ? -48.193 11.440 -9.135 1.00 9.27 157 TYR B C 1
ATOM 2825 O O . TYR B 2 163 ? -48.946 12.284 -8.607 1.00 9.81 157 TYR B O 1
ATOM 2834 N N . LYS B 2 164 ? -48.640 10.489 -9.963 1.00 9.02 158 LYS B N 1
ATOM 2835 C CA . LYS B 2 164 ? -50.069 10.428 -10.302 1.00 9.11 158 LYS B CA 1
ATOM 2836 C C . LYS B 2 164 ? -50.857 10.025 -9.069 1.00 9.05 158 LYS B C 1
ATOM 2837 O O . LYS B 2 164 ? -51.984 10.454 -8.869 1.00 8.60 158 LYS B O 1
ATOM 2843 N N . LEU B 2 165 ? -50.253 9.209 -8.215 1.00 8.50 159 LEU B N 1
ATOM 2844 C CA . LEU B 2 165 ? -50.933 8.845 -6.958 1.00 7.88 159 LEU B CA 1
ATOM 2845 C C . LEU B 2 165 ? -51.143 10.092 -6.090 1.00 8.20 159 LEU B C 1
ATOM 2846 O O . LEU B 2 165 ? -52.208 10.276 -5.540 1.00 9.21 159 LEU B O 1
ATOM 2851 N N . LEU B 2 166 ? -50.104 10.920 -5.963 1.00 8.52 160 LEU B N 1
ATOM 2852 C CA . LEU B 2 166 ? -50.217 12.177 -5.201 1.00 8.61 160 LEU B CA 1
ATOM 2853 C C . LEU B 2 166 ? -51.278 13.060 -5.838 1.00 8.25 160 LEU B C 1
ATOM 2854 O O . LEU B 2 166 ? -52.132 13.625 -5.155 1.00 8.26 160 LEU B O 1
ATOM 2859 N N . GLN B 2 167 ? -51.248 13.149 -7.162 1.00 8.74 161 GLN B N 1
ATOM 2860 C CA . GLN B 2 167 ? -52.153 14.036 -7.876 1.00 9.72 161 GLN B CA 1
ATOM 2861 C C . GLN B 2 167 ? -53.615 13.598 -7.683 1.00 9.08 161 GLN B C 1
ATOM 2862 O O . GLN B 2 167 ? -54.492 14.416 -7.404 1.00 9.20 161 GLN B O 1
ATOM 2868 N N . LEU B 2 168 ? -53.865 12.306 -7.825 1.00 9.23 162 LEU B N 1
ATOM 2869 C CA . LEU B 2 168 ? -55.213 11.760 -7.587 1.00 9.04 162 LEU B CA 1
ATOM 2870 C C . LEU B 2 168 ? -55.668 11.959 -6.142 1.00 9.82 162 LEU B C 1
ATOM 2871 O O . LEU B 2 168 ? -56.843 12.254 -5.879 1.00 10.41 162 LEU B O 1
ATOM 2876 N N . PHE B 2 169 ? -54.743 11.793 -5.195 1.00 8.99 163 PHE B N 1
ATOM 2877 C CA . PHE B 2 169 ? -55.116 12.046 -3.820 1.00 9.38 163 PHE B CA 1
ATOM 2878 C C . PHE B 2 169 ? -55.487 13.514 -3.617 1.00 9.69 163 PHE B C 1
ATOM 2879 O O . PHE B 2 169 ? -56.471 13.832 -2.949 1.00 9.83 163 PHE B O 1
ATOM 2887 N N . LYS B 2 170 ? -54.664 14.404 -4.156 1.00 8.74 164 LYS B N 1
ATOM 2888 C CA . LYS B 2 170 ? -54.897 15.839 -3.988 1.00 9.47 164 LYS B CA 1
ATOM 2889 C C . LYS B 2 170 ? -56.248 16.230 -4.625 1.00 8.63 164 LYS B C 1
ATOM 2890 O O . LYS B 2 170 ? -56.989 17.027 -4.057 1.00 9.32 164 LYS B O 1
ATOM 2896 N N . LEU B 2 171 ? -56.557 15.637 -5.779 1.00 9.06 165 LEU B N 1
ATOM 2897 C CA . LEU B 2 171 ? -57.874 15.782 -6.395 1.00 9.73 165 LEU B CA 1
ATOM 2898 C C . LEU B 2 171 ? -58.975 15.318 -5.442 1.00 9.95 165 LEU B C 1
ATOM 2899 O O . LEU B 2 171 ? -59.945 16.048 -5.171 1.00 10.77 165 LEU B O 1
ATOM 2904 N N . PHE B 2 172 ? -58.791 14.135 -4.874 1.00 9.57 166 PHE B N 1
ATOM 2905 C CA . PHE B 2 172 ? -59.810 13.582 -3.992 1.00 9.55 166 PHE B CA 1
ATOM 2906 C C . PHE B 2 172 ? -60.046 14.484 -2.768 1.00 9.63 166 PHE B C 1
ATOM 2907 O O . PHE B 2 172 ? -61.195 14.794 -2.426 1.00 10.05 166 PHE B O 1
ATOM 2915 N N . GLU B 2 173 ? -58.972 14.888 -2.087 1.00 10.07 167 GLU B N 1
ATOM 2916 C CA . GLU B 2 173 ? -59.165 15.661 -0.838 1.00 11.44 167 GLU B CA 1
ATOM 2917 C C . GLU B 2 173 ? -59.804 17.008 -1.160 1.00 10.96 167 GLU B C 1
ATOM 2918 O O . GLU B 2 173 ? -60.643 17.474 -0.429 1.00 10.56 167 GLU B O 1
ATOM 2924 N N . ASN B 2 174 ? -59.426 17.616 -2.276 1.00 10.58 168 ASN B N 1
ATOM 2925 C CA . ASN B 2 174 ? -60.040 18.905 -2.635 1.00 12.14 168 ASN B CA 1
ATOM 2926 C C . ASN B 2 174 ? -61.513 18.745 -2.995 1.00 11.90 168 ASN B C 1
ATOM 2927 O O . ASN B 2 174 ? -62.354 19.599 -2.656 1.00 12.36 168 ASN B O 1
ATOM 2932 N N . ALA B 2 175 ? -61.830 17.656 -3.689 1.00 11.01 169 ALA B N 1
ATOM 2933 C CA . ALA B 2 175 ? -63.201 17.368 -4.047 1.00 10.44 169 ALA B CA 1
ATOM 2934 C C . ALA B 2 175 ? -64.017 17.124 -2.778 1.00 11.02 169 ALA B C 1
ATOM 2935 O O . ALA B 2 175 ? -65.121 17.641 -2.627 1.00 11.30 169 ALA B O 1
ATOM 2937 N N . LEU B 2 176 ? -63.462 16.339 -1.875 1.00 10.11 170 LEU B N 1
ATOM 2938 C CA . LEU B 2 176 ? -64.170 16.010 -0.636 1.00 10.36 170 LEU B CA 1
ATOM 2939 C C . LEU B 2 176 ? -64.485 17.281 0.173 1.00 10.55 170 LEU B C 1
ATOM 2940 O O . LEU B 2 176 ? -65.630 17.499 0.562 1.00 11.84 170 LEU B O 1
ATOM 2945 N N . PHE B 2 177 ? -63.481 18.112 0.435 1.00 11.93 171 PHE B N 1
ATOM 2946 C CA . PHE B 2 177 ? -63.732 19.315 1.244 1.00 12.91 171 PHE B CA 1
ATOM 2947 C C . PHE B 2 177 ? -64.521 20.381 0.507 1.00 14.11 171 PHE B C 1
ATOM 2948 O O . PHE B 2 177 ? -65.302 21.119 1.127 1.00 15.54 171 PHE B O 1
ATOM 2956 N N . SER B 2 178 ? -64.370 20.443 -0.816 1.00 13.25 172 SER B N 1
ATOM 2957 C CA . SER B 2 178 ? -65.236 21.328 -1.593 1.00 13.64 172 SER B CA 1
ATOM 2958 C C . SER B 2 178 ? -66.694 20.956 -1.349 1.00 14.27 172 SER B C 1
ATOM 2959 O O . SER B 2 178 ? -67.523 21.850 -1.178 1.00 14.87 172 SER B O 1
ATOM 2962 N N . VAL B 2 179 ? -67.026 19.662 -1.313 1.00 13.86 173 VAL B N 1
ATOM 2963 C CA . VAL B 2 179 ? -68.409 19.355 -0.978 1.00 14.59 173 VAL B CA 1
ATOM 2964 C C . VAL B 2 179 ? -68.721 19.501 0.506 1.00 14.71 173 VAL B C 1
ATOM 2965 O O . VAL B 2 179 ? -69.773 20.066 0.849 1.00 15.49 173 VAL B O 1
ATOM 2969 N N . LEU B 2 180 ? -67.839 19.015 1.379 1.00 13.68 174 LEU B N 1
ATOM 2970 C CA . LEU B 2 180 ? -68.099 19.130 2.827 1.00 15.31 174 LEU B CA 1
ATOM 2971 C C . LEU B 2 180 ? -68.360 20.562 3.253 1.00 15.54 174 LEU B C 1
ATOM 2972 O O . LEU B 2 180 ? -69.189 20.800 4.159 1.00 15.64 174 LEU B O 1
ATOM 2977 N N . TYR B 2 181 ? -67.657 21.504 2.616 1.00 15.60 175 TYR B N 1
ATOM 2978 C CA . TYR B 2 181 ? -67.714 22.933 2.999 1.00 16.14 175 TYR B CA 1
ATOM 2979 C C . TYR B 2 181 ? -68.746 23.730 2.168 1.00 15.66 175 TYR B C 1
ATOM 2980 O O . TYR B 2 181 ? -68.759 24.972 2.180 1.00 15.99 175 TYR B O 1
ATOM 2989 N N . ASN B 2 182 ? -69.620 23.010 1.474 1.00 15.04 176 ASN B N 1
ATOM 2990 C CA . ASN B 2 182 ? -70.713 23.591 0.689 1.00 15.55 176 ASN B CA 1
ATOM 2991 C C . ASN B 2 182 ? -70.219 24.574 -0.389 1.00 17.11 176 ASN B C 1
ATOM 2992 O O . ASN B 2 182 ? -70.902 25.547 -0.729 1.00 16.85 176 ASN B O 1
ATOM 2997 N N . LYS B 2 183 ? -69.042 24.283 -0.954 1.00 17.19 177 LYS B N 1
ATOM 2998 C CA . LYS B 2 183 ? -68.490 25.090 -2.051 1.00 19.26 177 LYS B CA 1
ATOM 2999 C C . LYS B 2 183 ? -69.038 24.610 -3.380 1.00 19.81 177 LYS B C 1
ATOM 3000 O O . LYS B 2 183 ? -69.148 25.383 -4.341 1.00 20.54 177 LYS B O 1
ATOM 3006 N N . VAL B 2 184 ? -69.391 23.325 -3.435 1.00 20.57 178 VAL B N 1
ATOM 3007 C CA . VAL B 2 184 ? -69.978 22.725 -4.626 1.00 22.36 178 VAL B CA 1
ATOM 3008 C C . VAL B 2 184 ? -71.120 21.801 -4.239 1.00 23.95 178 VAL B C 1
ATOM 3009 O O . VAL B 2 184 ? -71.102 21.210 -3.155 1.00 23.17 178 VAL B O 1
ATOM 3013 N N . THR B 2 185 ? -72.108 21.703 -5.124 1.00 25.57 179 THR B N 1
ATOM 3014 C CA . THR B 2 185 ? -73.241 20.809 -4.924 1.00 28.06 179 THR B CA 1
ATOM 3015 C C . THR B 2 185 ? -72.980 19.497 -5.646 1.00 28.55 179 THR B C 1
ATOM 3016 O O . THR B 2 185 ? -72.479 19.485 -6.777 1.00 28.44 179 THR B O 1
ATOM 3020 N N . LEU B 2 186 ? -73.339 18.401 -4.986 1.00 29.57 180 LEU B N 1
ATOM 3021 C CA . LEU B 2 186 ? -73.151 17.070 -5.523 1.00 30.92 180 LEU B CA 1
ATOM 3022 C C . LEU B 2 186 ? -74.497 16.444 -5.903 1.00 31.83 180 LEU B C 1
ATOM 3023 O O . LEU B 2 186 ? -75.316 17.074 -6.570 1.00 32.70 180 LEU B O 1
ATOM 3028 N N . GLY C 2 1 ? -17.010 -1.336 62.979 1.00 57.32 -5 GLY C N 1
ATOM 3029 C CA . GLY C 2 1 ? -17.996 -0.532 62.200 1.00 57.38 -5 GLY C CA 1
ATOM 3030 C C . GLY C 2 1 ? -19.070 -1.366 61.525 1.00 57.42 -5 GLY C C 1
ATOM 3031 O O . GLY C 2 1 ? -19.143 -2.578 61.736 1.00 57.70 -5 GLY C O 1
ATOM 3032 N N . VAL C 2 2 ? -19.900 -0.719 60.707 1.00 57.28 -4 VAL C N 1
ATOM 3033 C CA . VAL C 2 2 ? -20.984 -1.402 59.984 1.00 57.01 -4 VAL C CA 1
ATOM 3034 C C . VAL C 2 2 ? -20.481 -2.085 58.704 1.00 56.80 -4 VAL C C 1
ATOM 3035 O O . VAL C 2 2 ? -20.858 -3.228 58.421 1.00 57.04 -4 VAL C O 1
ATOM 3039 N N . SER C 2 3 ? -19.636 -1.371 57.955 1.00 56.31 -3 SER C N 1
ATOM 3040 C CA . SER C 2 3 ? -18.952 -1.857 56.733 1.00 55.63 -3 SER C CA 1
ATOM 3041 C C . SER C 2 3 ? -19.651 -1.514 55.419 1.00 55.08 -3 SER C C 1
ATOM 3042 O O . SER C 2 3 ? -20.818 -1.865 55.204 1.00 54.79 -3 SER C O 1
ATOM 3045 N N . ILE C 2 4 ? -18.902 -0.835 54.549 1.00 54.37 -2 ILE C N 1
ATOM 3046 C CA . ILE C 2 4 ? -19.293 -0.603 53.163 1.00 53.71 -2 ILE C CA 1
ATOM 3047 C C . ILE C 2 4 ? -19.483 -1.959 52.480 1.00 53.28 -2 ILE C C 1
ATOM 3048 O O . ILE C 2 4 ? -18.671 -2.873 52.660 1.00 53.30 -2 ILE C O 1
ATOM 3053 N N . ARG C 2 5 ? -20.567 -2.091 51.721 1.00 52.57 -1 ARG C N 1
ATOM 3054 C CA . ARG C 2 5 ? -20.855 -3.311 50.976 1.00 51.98 -1 ARG C CA 1
ATOM 3055 C C . ARG C 2 5 ? -19.640 -3.709 50.138 1.00 51.43 -1 ARG C C 1
ATOM 3056 O O . ARG C 2 5 ? -19.053 -2.878 49.440 1.00 51.14 -1 ARG C O 1
ATOM 3064 N N . SER C 2 6 ? -19.249 -4.977 50.237 1.00 50.76 0 SER C N 1
ATOM 3065 C CA . SER C 2 6 ? -18.202 -5.510 49.378 1.00 50.23 0 SER C CA 1
ATOM 3066 C C . SER C 2 6 ? -18.809 -5.704 47.991 1.00 49.43 0 SER C C 1
ATOM 3067 O O . SER C 2 6 ? -19.533 -4.831 47.497 1.00 49.70 0 SER C O 1
ATOM 3070 N N . MET C 2 7 ? -18.507 -6.824 47.350 1.00 48.19 1 MET C N 1
ATOM 3071 C CA . MET C 2 7 ? -19.225 -7.205 46.139 1.00 46.93 1 MET C CA 1
ATOM 3072 C C . MET C 2 7 ? -19.103 -8.691 45.846 1.00 44.97 1 MET C C 1
ATOM 3073 O O . MET C 2 7 ? -18.103 -9.337 46.177 1.00 44.51 1 MET C O 1
ATOM 3078 N N . LYS C 2 8 ? -20.157 -9.221 45.243 1.00 42.28 2 LYS C N 1
ATOM 3079 C CA . LYS C 2 8 ? -20.305 -10.648 45.096 1.00 39.75 2 LYS C CA 1
ATOM 3080 C C . LYS C 2 8 ? -19.802 -11.111 43.736 1.00 37.12 2 LYS C C 1
ATOM 3081 O O . LYS C 2 8 ? -19.805 -10.345 42.767 1.00 36.44 2 LYS C O 1
ATOM 3087 N N . ASN C 2 9 ? -19.340 -12.355 43.677 1.00 34.14 3 ASN C N 1
ATOM 3088 C CA . ASN C 2 9 ? -19.039 -12.983 42.402 1.00 31.80 3 ASN C CA 1
ATOM 3089 C C . ASN C 2 9 ? -20.332 -13.286 41.643 1.00 29.46 3 ASN C C 1
ATOM 3090 O O . ASN C 2 9 ? -21.307 -13.764 42.236 1.00 28.01 3 ASN C O 1
ATOM 3095 N N . PHE C 2 10 ? -20.306 -13.023 40.339 1.00 26.88 4 PHE C N 1
ATOM 3096 C CA . PHE C 2 10 ? -21.468 -13.192 39.462 1.00 25.43 4 PHE C CA 1
ATOM 3097 C C . PHE C 2 10 ? -22.151 -14.553 39.611 1.00 25.07 4 PHE C C 1
ATOM 3098 O O . PHE C 2 10 ? -23.369 -14.623 39.800 1.00 24.19 4 PHE C O 1
ATOM 3106 N N . TYR C 2 11 ? -21.369 -15.631 39.532 1.00 24.41 5 TYR C N 1
ATOM 3107 C CA . TYR C 2 11 ? -21.947 -16.979 39.538 1.00 25.18 5 TYR C CA 1
ATOM 3108 C C . TYR C 2 11 ? -22.531 -17.388 40.886 1.00 24.62 5 TYR C C 1
ATOM 3109 O O . TYR C 2 11 ? -23.500 -18.151 40.928 1.00 25.51 5 TYR C O 1
ATOM 3118 N N . ASP C 2 12 ? -21.952 -16.883 41.973 1.00 24.26 6 ASP C N 1
ATOM 3119 C CA . ASP C 2 12 ? -22.546 -17.024 43.310 1.00 24.09 6 ASP C CA 1
ATOM 3120 C C . ASP C 2 12 ? -23.840 -16.211 43.400 1.00 23.03 6 ASP C C 1
ATOM 3121 O O . ASP C 2 12 ? -24.889 -16.728 43.803 1.00 23.24 6 ASP C O 1
ATOM 3126 N N . TRP C 2 13 ? -23.753 -14.941 43.009 1.00 21.55 7 TRP C N 1
ATOM 3127 C CA . TRP C 2 13 ? -24.901 -14.047 43.044 1.00 20.57 7 TRP C CA 1
ATOM 3128 C C . TRP C 2 13 ? -26.088 -14.605 42.261 1.00 20.09 7 TRP C C 1
ATOM 3129 O O . TRP C 2 13 ? -27.222 -14.608 42.758 1.00 20.10 7 TRP C O 1
ATOM 3140 N N . ILE C 2 14 ? -25.850 -15.075 41.038 1.00 19.33 8 ILE C N 1
ATOM 3141 C CA . ILE C 2 14 ? -26.973 -15.435 40.174 1.00 19.21 8 ILE C CA 1
ATOM 3142 C C . ILE C 2 14 ? -27.755 -16.628 40.748 1.00 18.98 8 ILE C C 1
ATOM 3143 O O . ILE C 2 14 ? -28.979 -16.668 40.637 1.00 17.44 8 ILE C O 1
ATOM 3148 N N . LYS C 2 15 ? -27.056 -17.564 41.398 1.00 18.35 9 LYS C N 1
ATOM 3149 C CA . LYS C 2 15 ? -27.740 -18.735 41.990 1.00 19.32 9 LYS C CA 1
ATOM 3150 C C . LYS C 2 15 ? -28.695 -18.310 43.107 1.00 17.78 9 LYS C C 1
ATOM 3151 O O . LYS C 2 15 ? -29.821 -18.812 43.200 1.00 18.52 9 LYS C O 1
ATOM 3157 N N A GLU C 2 16 ? -28.251 -17.389 43.960 0.50 17.74 10 GLU C N 1
ATOM 3158 N N B GLU C 2 16 ? -28.245 -17.384 43.946 0.50 17.57 10 GLU C N 1
ATOM 3159 C CA A GLU C 2 16 ? -29.099 -16.857 45.025 0.50 17.77 10 GLU C CA 1
ATOM 3160 C CA B GLU C 2 16 ? -29.066 -16.836 45.016 0.50 17.26 10 GLU C CA 1
ATOM 3161 C C A GLU C 2 16 ? -30.269 -16.068 44.433 0.50 17.10 10 GLU C C 1
ATOM 3162 C C B GLU C 2 16 ? -30.251 -16.055 44.449 0.50 16.90 10 GLU C C 1
ATOM 3163 O O A GLU C 2 16 ? -31.428 -16.243 44.849 0.50 16.01 10 GLU C O 1
ATOM 3164 O O B GLU C 2 16 ? -31.398 -16.214 44.901 0.50 15.83 10 GLU C O 1
ATOM 3175 N N . PHE C 2 17 ? -29.960 -15.215 43.456 1.00 16.29 11 PHE C N 1
ATOM 3176 C CA . PHE C 2 17 ? -30.984 -14.365 42.840 1.00 15.55 11 PHE C CA 1
ATOM 3177 C C . PHE C 2 17 ? -32.093 -15.217 42.210 1.00 14.52 11 PHE C C 1
ATOM 3178 O O . PHE C 2 17 ? -33.286 -14.978 42.416 1.00 14.50 11 PHE C O 1
ATOM 3186 N N . VAL C 2 18 ? -31.696 -16.224 41.445 1.00 13.40 12 VAL C N 1
ATOM 3187 C CA . VAL C 2 18 ? -32.649 -17.132 40.832 1.00 14.08 12 VAL C CA 1
ATOM 3188 C C . VAL C 2 18 ? -33.551 -17.832 41.871 1.00 13.55 12 VAL C C 1
ATOM 3189 O O . VAL C 2 18 ? -34.779 -17.906 41.706 1.00 13.41 12 VAL C O 1
ATOM 3193 N N . ARG C 2 19 ? -32.945 -18.338 42.944 1.00 13.57 13 ARG C N 1
ATOM 3194 C CA . ARG C 2 19 ? -33.716 -19.016 43.973 1.00 14.27 13 ARG C CA 1
ATOM 3195 C C . ARG C 2 19 ? -34.742 -18.075 44.574 1.00 13.55 13 ARG C C 1
ATOM 3196 O O . ARG C 2 19 ? -35.915 -18.418 44.697 1.00 13.54 13 ARG C O 1
ATOM 3204 N N . ASP C 2 20 ? -34.291 -16.895 44.971 1.00 13.31 14 ASP C N 1
ATOM 3205 C CA . ASP C 2 20 ? -35.155 -15.870 45.580 1.00 14.09 14 ASP C CA 1
ATOM 3206 C C . ASP C 2 20 ? -36.260 -15.386 44.623 1.00 13.67 14 ASP C C 1
ATOM 3207 O O . ASP C 2 20 ? -37.413 -15.168 45.033 1.00 14.57 14 ASP C O 1
ATOM 3212 N N . GLN C 2 21 ? -35.900 -15.221 43.356 1.00 13.03 15 GLN C N 1
ATOM 3213 C CA . GLN C 2 21 ? -36.864 -14.811 42.335 1.00 13.16 15 GLN C CA 1
ATOM 3214 C C . GLN C 2 21 ? -38.058 -15.776 42.252 1.00 12.36 15 GLN C C 1
ATOM 3215 O O . GLN C 2 21 ? -39.241 -15.368 42.304 1.00 12.62 15 GLN C O 1
ATOM 3221 N N . GLY C 2 22 ? -37.768 -17.072 42.136 1.00 12.35 16 GLY C N 1
ATOM 3222 C CA . GLY C 2 22 ? -38.819 -18.065 42.058 1.00 11.75 16 GLY C CA 1
ATOM 3223 C C . GLY C 2 22 ? -39.615 -18.184 43.338 1.00 12.06 16 GLY C C 1
ATOM 3224 O O . GLY C 2 22 ? -40.822 -18.425 43.314 1.00 12.41 16 GLY C O 1
ATOM 3225 N N . GLU C 2 23 ? -38.941 -18.026 44.474 1.00 12.26 17 GLU C N 1
ATOM 3226 C CA . GLU C 2 23 ? -39.629 -18.168 45.751 1.00 12.20 17 GLU C CA 1
ATOM 3227 C C . GLU C 2 23 ? -40.561 -16.992 46.022 1.00 12.56 17 GLU C C 1
ATOM 3228 O O . GLU C 2 23 ? -41.653 -17.167 46.570 1.00 11.66 17 GLU C O 1
ATOM 3234 N N . PHE C 2 24 ? -40.176 -15.808 45.564 1.00 11.94 18 PHE C N 1
ATOM 3235 C CA . PHE C 2 24 ? -41.065 -14.661 45.723 1.00 12.70 18 PHE C CA 1
ATOM 3236 C C . PHE C 2 24 ? -42.313 -14.861 44.840 1.00 12.86 18 PHE C C 1
ATOM 3237 O O . PHE C 2 24 ? -43.437 -14.606 45.277 1.00 13.05 18 PHE C O 1
ATOM 3245 N N . ILE C 2 25 ? -42.107 -15.313 43.597 1.00 12.10 19 ILE C N 1
ATOM 3246 C CA . ILE C 2 25 ? -43.243 -15.706 42.741 1.00 12.45 19 ILE C CA 1
ATOM 3247 C C . ILE C 2 25 ? -44.164 -16.687 43.466 1.00 12.16 19 ILE C C 1
ATOM 3248 O O . ILE C 2 25 ? -45.383 -16.530 43.477 1.00 12.27 19 ILE C O 1
ATOM 3253 N N . ALA C 2 26 ? -43.586 -17.706 44.094 1.00 12.31 20 ALA C N 1
ATOM 3254 C CA . ALA C 2 26 ? -44.432 -18.683 44.796 1.00 13.14 20 ALA C CA 1
ATOM 3255 C C . ALA C 2 26 ? -45.206 -18.017 45.939 1.00 13.26 20 ALA C C 1
ATOM 3256 O O . ALA C 2 26 ? -46.401 -18.257 46.106 1.00 13.12 20 ALA C O 1
ATOM 3258 N N A GLN C 2 27 ? -44.521 -17.199 46.729 0.50 13.18 21 GLN C N 1
ATOM 3259 N N B GLN C 2 27 ? -44.517 -17.171 46.710 0.50 13.57 21 GLN C N 1
ATOM 3260 C CA A GLN C 2 27 ? -45.163 -16.581 47.880 0.50 13.13 21 GLN C CA 1
ATOM 3261 C CA B GLN C 2 27 ? -45.101 -16.513 47.894 0.50 14.13 21 GLN C CA 1
ATOM 3262 C C A GLN C 2 27 ? -46.432 -15.861 47.425 0.50 13.27 21 GLN C C 1
ATOM 3263 C C B GLN C 2 27 ? -46.320 -15.662 47.539 0.50 13.83 21 GLN C C 1
ATOM 3264 O O A GLN C 2 27 ? -47.493 -16.010 48.036 0.50 13.24 21 GLN C O 1
ATOM 3265 O O B GLN C 2 27 ? -47.226 -15.471 48.364 0.50 13.77 21 GLN C O 1
ATOM 3276 N N . GLN C 2 28 ? -46.311 -15.127 46.321 1.00 13.33 22 GLN C N 1
ATOM 3277 C CA . GLN C 2 28 ? -47.348 -14.208 45.846 1.00 14.39 22 GLN C CA 1
ATOM 3278 C C . GLN C 2 28 ? -48.351 -14.843 44.882 1.00 14.86 22 GLN C C 1
ATOM 3279 O O . GLN C 2 28 ? -49.284 -14.180 44.406 1.00 14.98 22 GLN C O 1
ATOM 3285 N N . SER C 2 29 ? -48.168 -16.129 44.610 1.00 14.63 23 SER C N 1
ATOM 3286 C CA . SER C 2 29 ? -48.917 -16.807 43.556 1.00 15.81 23 SER C CA 1
ATOM 3287 C C . SER C 2 29 ? -50.428 -16.928 43.796 1.00 16.08 23 SER C C 1
ATOM 3288 O O . SER C 2 29 ? -51.160 -17.195 42.848 1.00 16.78 23 SER C O 1
ATOM 3291 N N . GLY C 2 30 ? -50.879 -16.787 45.045 1.00 16.08 24 GLY C N 1
ATOM 3292 C CA . GLY C 2 30 ? -52.307 -16.922 45.355 1.00 16.57 24 GLY C CA 1
ATOM 3293 C C . GLY C 2 30 ? -53.045 -15.598 45.414 1.00 16.32 24 GLY C C 1
ATOM 3294 O O . GLY C 2 30 ? -54.187 -15.537 45.883 1.00 17.35 24 GLY C O 1
ATOM 3295 N N . TRP C 2 31 ? -52.400 -14.533 44.934 1.00 15.84 25 TRP C N 1
ATOM 3296 C CA . TRP C 2 31 ? -52.958 -13.191 45.056 1.00 15.74 25 TRP C CA 1
ATOM 3297 C C . TRP C 2 31 ? -54.382 -13.073 44.496 1.00 16.99 25 TRP C C 1
ATOM 3298 O O . TRP C 2 31 ? -55.238 -12.456 45.133 1.00 17.58 25 TRP C O 1
ATOM 3309 N N . LEU C 2 32 ? -54.652 -13.695 43.347 1.00 17.20 26 LEU C N 1
ATOM 3310 C CA . LEU C 2 32 ? -55.954 -13.505 42.690 1.00 19.03 26 LEU C CA 1
ATOM 3311 C C . LEU C 2 32 ? -57.071 -14.219 43.454 1.00 20.19 26 LEU C C 1
ATOM 3312 O O . LEU C 2 32 ? -58.184 -13.712 43.539 1.00 20.64 26 LEU C O 1
ATOM 3317 N N . GLU C 2 33 ? -56.754 -15.394 44.004 1.00 21.63 27 GLU C N 1
ATOM 3318 C CA . GLU C 2 33 ? -57.677 -16.151 44.860 1.00 24.01 27 GLU C CA 1
ATOM 3319 C C . GLU C 2 33 ? -58.157 -15.310 46.059 1.00 24.13 27 GLU C C 1
ATOM 3320 O O . GLU C 2 33 ? -59.305 -15.434 46.495 1.00 24.87 27 GLU C O 1
ATOM 3326 N N . LEU C 2 34 ? -57.271 -14.458 46.572 1.00 24.52 28 LEU C N 1
ATOM 3327 C CA . LEU C 2 34 ? -57.528 -13.591 47.711 1.00 25.88 28 LEU C CA 1
ATOM 3328 C C . LEU C 2 34 ? -58.328 -12.334 47.351 1.00 25.94 28 LEU C C 1
ATOM 3329 O O . LEU C 2 34 ? -58.898 -11.688 48.233 1.00 26.16 28 LEU C O 1
ATOM 3334 N N . GLU C 2 35 ? -58.372 -11.996 46.061 1.00 25.90 29 GLU C N 1
ATOM 3335 C CA . GLU C 2 35 ? -59.067 -10.804 45.594 1.00 26.46 29 GLU C CA 1
ATOM 3336 C C . GLU C 2 35 ? -60.556 -10.959 45.848 1.00 27.08 29 GLU C C 1
ATOM 3337 O O . GLU C 2 35 ? -61.138 -12.012 45.565 1.00 26.31 29 GLU C O 1
ATOM 3342 N N . ARG C 2 36 ? -61.175 -9.907 46.365 1.00 27.89 30 ARG C N 1
ATOM 3343 C CA . ARG C 2 36 ? -62.549 -10.046 46.801 1.00 30.11 30 ARG C CA 1
ATOM 3344 C C . ARG C 2 36 ? -63.609 -9.723 45.770 1.00 30.84 30 ARG C C 1
ATOM 3345 O O . ARG C 2 36 ? -64.332 -8.720 45.853 1.00 30.26 30 ARG C O 1
ATOM 3353 N N . SER C 2 37 ? -63.675 -10.652 44.810 1.00 31.45 31 SER C N 1
ATOM 3354 C CA . SER C 2 37 ? -64.709 -10.735 43.797 1.00 32.12 31 SER C CA 1
ATOM 3355 C C . SER C 2 37 ? -64.630 -9.548 42.850 1.00 30.94 31 SER C C 1
ATOM 3356 O O . SER C 2 37 ? -63.553 -9.041 42.596 1.00 31.41 31 SER C O 1
ATOM 3359 N N . SER C 2 38 ? -65.772 -9.147 42.302 1.00 30.03 32 SER C N 1
ATOM 3360 C CA . SER C 2 38 ? -65.859 -7.983 41.438 1.00 27.26 32 SER C CA 1
ATOM 3361 C C . SER C 2 38 ? -65.248 -8.227 40.061 1.00 24.74 32 SER C C 1
ATOM 3362 O O . SER C 2 38 ? -65.918 -8.003 39.060 1.00 22.86 32 SER C O 1
ATOM 3365 N N . TYR C 2 39 ? -64.002 -8.700 40.001 1.00 22.46 33 TYR C N 1
ATOM 3366 C CA . TYR C 2 39 ? -63.347 -8.896 38.701 1.00 20.85 33 TYR C CA 1
ATOM 3367 C C . TYR C 2 39 ? -64.058 -9.938 37.841 1.00 19.73 33 TYR C C 1
ATOM 3368 O O . TYR C 2 39 ? -64.042 -9.844 36.604 1.00 18.68 33 TYR C O 1
ATOM 3377 N N . ALA C 2 40 ? -64.681 -10.929 38.480 1.00 17.86 34 ALA C N 1
ATOM 3378 C CA . ALA C 2 40 ? -65.394 -11.968 37.729 1.00 16.78 34 ALA C CA 1
ATOM 3379 C C . ALA C 2 40 ? -66.551 -11.345 36.966 1.00 16.46 34 ALA C C 1
ATOM 3380 O O . ALA C 2 40 ? -66.765 -11.641 35.776 1.00 15.21 34 ALA C O 1
ATOM 3382 N N . LYS C 2 41 ? -67.292 -10.464 37.637 1.00 15.98 35 LYS C N 1
ATOM 3383 C CA . LYS C 2 41 ? -68.448 -9.835 37.001 1.00 16.10 35 LYS C CA 1
ATOM 3384 C C . LYS C 2 41 ? -68.002 -8.932 35.846 1.00 15.21 35 LYS C C 1
ATOM 3385 O O . LYS C 2 41 ? -68.646 -8.875 34.796 1.00 14.58 35 LYS C O 1
ATOM 3391 N N . LEU C 2 42 ? -66.886 -8.243 36.039 1.00 14.29 36 LEU C N 1
ATOM 3392 C CA . LEU C 2 42 ? -66.359 -7.384 34.974 1.00 13.93 36 LEU C CA 1
ATOM 3393 C C . LEU C 2 42 ? -65.948 -8.218 33.756 1.00 12.44 36 LEU C C 1
ATOM 3394 O O . LEU C 2 42 ? -66.231 -7.848 32.610 1.00 12.37 36 LEU C O 1
ATOM 3399 N N . ILE C 2 43 ? -65.281 -9.342 34.003 1.00 12.24 37 ILE C N 1
ATOM 3400 C CA . ILE C 2 43 ? -64.933 -10.285 32.915 1.00 11.80 37 ILE C CA 1
ATOM 3401 C C . ILE C 2 43 ? -66.204 -10.787 32.219 1.00 12.38 37 ILE C C 1
ATOM 3402 O O . ILE C 2 43 ? -66.294 -10.817 30.995 1.00 10.39 37 ILE C O 1
ATOM 3407 N N . ALA C 2 44 ? -67.208 -11.145 33.009 1.00 11.76 38 ALA C N 1
ATOM 3408 C CA . ALA C 2 44 ? -68.470 -11.626 32.458 1.00 12.31 38 ALA C CA 1
ATOM 3409 C C . ALA C 2 44 ? -69.116 -10.564 31.571 1.00 12.49 38 ALA C C 1
ATOM 3410 O O . ALA C 2 44 ? -69.634 -10.885 30.490 1.00 12.58 38 ALA C O 1
ATOM 3412 N N . GLN C 2 45 ? -69.090 -9.298 32.016 1.00 12.68 39 GLN C N 1
ATOM 3413 C CA . GLN C 2 45 ? -69.680 -8.214 31.229 1.00 13.47 39 GLN C CA 1
ATOM 3414 C C . GLN C 2 45 ? -68.975 -8.040 29.895 1.00 12.65 39 GLN C C 1
ATOM 3415 O O . GLN C 2 45 ? -69.609 -7.750 28.871 1.00 13.08 39 GLN C O 1
ATOM 3421 N N . THR C 2 46 ? -67.657 -8.227 29.904 1.00 11.91 40 THR C N 1
ATOM 3422 C CA . THR C 2 46 ? -66.846 -8.054 28.718 1.00 11.44 40 THR C CA 1
ATOM 3423 C C . THR C 2 46 ? -67.141 -9.202 27.758 1.00 11.32 40 THR C C 1
ATOM 3424 O O . THR C 2 46 ? -67.247 -8.992 26.556 1.00 11.21 40 THR C O 1
ATOM 3428 N N . ILE C 2 47 ? -67.267 -10.403 28.312 1.00 10.83 41 ILE C N 1
ATOM 3429 C CA . ILE C 2 47 ? -67.614 -11.577 27.509 1.00 10.98 41 ILE C CA 1
ATOM 3430 C C . ILE C 2 47 ? -68.990 -11.402 26.866 1.00 11.12 41 ILE C C 1
ATOM 3431 O O . ILE C 2 47 ? -69.152 -11.707 25.664 1.00 11.13 41 ILE C O 1
ATOM 3436 N N . SER C 2 48 ? -69.968 -10.892 27.633 1.00 11.19 42 SER C N 1
ATOM 3437 C CA . SER C 2 48 ? -71.304 -10.678 27.077 1.00 13.36 42 SER C CA 1
ATOM 3438 C C . SER C 2 48 ? -71.267 -9.683 25.931 1.00 13.37 42 SER C C 1
ATOM 3439 O O . SER C 2 48 ? -71.992 -9.840 24.932 1.00 13.81 42 SER C O 1
ATOM 3442 N N . HIS C 2 49 ? -70.405 -8.679 26.077 1.00 11.91 43 HIS C N 1
ATOM 3443 C CA . HIS C 2 49 ? -70.227 -7.688 25.034 1.00 12.27 43 HIS C CA 1
ATOM 3444 C C . HIS C 2 49 ? -69.739 -8.365 23.744 1.00 12.26 43 HIS C C 1
ATOM 3445 O O . HIS C 2 49 ? -70.280 -8.115 22.656 1.00 12.05 43 HIS C O 1
ATOM 3452 N N . VAL C 2 50 ? -68.729 -9.221 23.861 1.00 12.48 44 VAL C N 1
ATOM 3453 C CA . VAL C 2 50 ? -68.218 -9.961 22.694 1.00 13.41 44 VAL C CA 1
ATOM 3454 C C . VAL C 2 50 ? -69.306 -10.863 22.130 1.00 14.60 44 VAL C C 1
ATOM 3455 O O . VAL C 2 50 ? -69.512 -10.940 20.905 1.00 14.72 44 VAL C O 1
ATOM 3459 N N . LEU C 2 51 ? -70.003 -11.550 23.026 1.00 15.68 45 LEU C N 1
ATOM 3460 C CA . LEU C 2 51 ? -71.070 -12.462 22.612 1.00 18.05 45 LEU C CA 1
ATOM 3461 C C . LEU C 2 51 ? -72.148 -11.727 21.821 1.00 18.74 45 LEU C C 1
ATOM 3462 O O . LEU C 2 51 ? -72.702 -12.278 20.846 1.00 20.08 45 LEU C O 1
ATOM 3467 N N . ASN C 2 52 ? -72.429 -10.496 22.236 1.00 18.38 46 ASN C N 1
ATOM 3468 C CA . ASN C 2 52 ? -73.466 -9.671 21.618 1.00 19.54 46 ASN C CA 1
ATOM 3469 C C . ASN C 2 52 ? -73.046 -8.987 20.321 1.00 18.30 46 ASN C C 1
ATOM 3470 O O . ASN C 2 52 ? -73.827 -8.220 19.747 1.00 19.86 46 ASN C O 1
ATOM 3475 N N . GLY C 2 53 ? -71.839 -9.268 19.848 1.00 16.22 47 GLY C N 1
ATOM 3476 C CA . GLY C 2 53 ? -71.372 -8.661 18.592 1.00 16.05 47 GLY C CA 1
ATOM 3477 C C . GLY C 2 53 ? -70.520 -7.413 18.778 1.00 15.60 47 GLY C C 1
ATOM 3478 O O . GLY C 2 53 ? -70.234 -6.685 17.818 1.00 15.38 47 GLY C O 1
ATOM 3479 N N . GLY C 2 54 ? -70.101 -7.166 20.011 1.00 13.74 48 GLY C N 1
ATOM 3480 C CA . GLY C 2 54 ? -69.327 -5.951 20.302 1.00 13.01 48 GLY C CA 1
ATOM 3481 C C . GLY C 2 54 ? -67.861 -6.047 19.894 1.00 12.02 48 GLY C C 1
ATOM 3482 O O . GLY C 2 54 ? -67.301 -7.156 19.725 1.00 12.76 48 GLY C O 1
ATOM 3483 N N . SER C 2 55 ? -67.247 -4.878 19.725 1.00 11.61 49 SER C N 1
ATOM 3484 C CA . SER C 2 55 ? -65.826 -4.764 19.392 1.00 10.08 49 SER C CA 1
ATOM 3485 C C . SER C 2 55 ? -65.051 -4.317 20.626 1.00 10.77 49 SER C C 1
ATOM 3486 O O . SER C 2 55 ? -65.610 -3.636 21.500 1.00 10.27 49 SER C O 1
ATOM 3489 N N . LEU C 2 56 ? -63.788 -4.725 20.704 1.00 9.33 50 LEU C N 1
ATOM 3490 C CA . LEU C 2 56 ? -62.909 -4.309 21.799 1.00 9.15 50 LEU C CA 1
ATOM 3491 C C . LEU C 2 56 ? -61.863 -3.355 21.213 1.00 9.16 50 LEU C C 1
ATOM 3492 O O . LEU C 2 56 ? -61.067 -3.761 20.358 1.00 9.44 50 LEU C O 1
ATOM 3497 N N . LEU C 2 57 ? -61.872 -2.110 21.672 1.00 8.37 51 LEU C N 1
ATOM 3498 C CA . LEU C 2 57 ? -60.890 -1.104 21.238 1.00 8.19 51 LEU C CA 1
ATOM 3499 C C . LEU C 2 57 ? -59.845 -1.035 22.325 1.00 8.59 51 LEU C C 1
ATOM 3500 O O . LEU C 2 57 ? -60.136 -0.550 23.431 1.00 9.09 51 LEU C O 1
ATOM 3505 N N . VAL C 2 58 ? -58.654 -1.550 22.027 1.00 8.83 52 VAL C N 1
ATOM 3506 C CA . VAL C 2 58 ? -57.638 -1.817 23.073 1.00 9.42 52 VAL C CA 1
ATOM 3507 C C . VAL C 2 58 ? -56.573 -0.713 23.071 1.00 9.97 52 VAL C C 1
ATOM 3508 O O . VAL C 2 58 ? -56.002 -0.399 22.027 1.00 10.47 52 VAL C O 1
ATOM 3512 N N . SER C 2 59 ? -56.318 -0.132 24.245 1.00 9.82 53 SER C N 1
ATOM 3513 C CA . SER C 2 59 ? -55.279 0.897 24.398 1.00 9.16 53 SER C CA 1
ATOM 3514 C C . SER C 2 59 ? -54.425 0.535 25.618 1.00 9.79 53 SER C C 1
ATOM 3515 O O . SER C 2 59 ? -54.849 -0.256 26.489 1.00 10.07 53 SER C O 1
ATOM 3518 N N . ALA C 2 60 ? -53.221 1.098 25.675 1.00 10.14 54 ALA C N 1
ATOM 3519 C CA . ALA C 2 60 ? -52.336 0.821 26.819 1.00 9.95 54 ALA C CA 1
ATOM 3520 C C . ALA C 2 60 ? -51.414 2.017 26.994 1.00 11.02 54 ALA C C 1
ATOM 3521 O O . ALA C 2 60 ? -51.121 2.714 26.005 1.00 10.40 54 ALA C O 1
ATOM 3523 N N . ASP C 2 61 ? -50.934 2.233 28.222 1.00 10.72 55 ASP C N 1
ATOM 3524 C CA . ASP C 2 61 ? -49.953 3.304 28.460 1.00 10.97 55 ASP C CA 1
ATOM 3525 C C . ASP C 2 61 ? -48.630 2.999 27.767 1.00 11.97 55 ASP C C 1
ATOM 3526 O O . ASP C 2 61 ? -48.451 1.910 27.211 1.00 11.39 55 ASP C O 1
ATOM 3531 N N . SER C 2 62 ? -47.703 3.950 27.790 1.00 13.32 56 SER C N 1
ATOM 3532 C CA . SER C 2 62 ? -46.484 3.792 26.997 1.00 15.68 56 SER C CA 1
ATOM 3533 C C . SER C 2 62 ? -45.676 2.574 27.450 1.00 16.25 56 SER C C 1
ATOM 3534 O O . SER C 2 62 ? -45.152 1.815 26.614 1.00 19.45 56 SER C O 1
ATOM 3537 N N . SER C 2 63 ? -45.661 2.304 28.747 1.00 15.30 57 SER C N 1
ATOM 3538 C CA . SER C 2 63 ? -44.873 1.182 29.238 1.00 14.36 57 SER C CA 1
ATOM 3539 C C . SER C 2 63 ? -45.463 -0.184 28.890 1.00 13.96 57 SER C C 1
ATOM 3540 O O . SER C 2 63 ? -44.764 -1.196 28.994 1.00 14.01 57 SER C O 1
ATOM 3543 N N . ARG C 2 64 ? -46.743 -0.207 28.513 1.00 12.76 58 ARG C N 1
ATOM 3544 C CA . ARG C 2 64 ? -47.458 -1.476 28.268 1.00 12.35 58 ARG C CA 1
ATOM 3545 C C . ARG C 2 64 ? -47.794 -1.669 26.807 1.00 12.12 58 ARG C C 1
ATOM 3546 O O . ARG C 2 64 ? -48.655 -2.503 26.470 1.00 11.85 58 ARG C O 1
ATOM 3554 N N . HIS C 2 65 ? -47.131 -0.940 25.905 1.00 11.68 59 HIS C N 1
ATOM 3555 C CA . HIS C 2 65 ? -47.339 -1.268 24.503 1.00 12.11 59 HIS C CA 1
ATOM 3556 C C . HIS C 2 65 ? -47.118 -2.752 24.212 1.00 11.72 59 HIS C C 1
ATOM 3557 O O . HIS C 2 65 ? -47.825 -3.313 23.396 1.00 11.40 59 HIS C O 1
ATOM 3564 N N . TRP C 2 66 ? -46.130 -3.370 24.863 1.00 11.28 60 TRP C N 1
ATOM 3565 C CA . TRP C 2 66 ? -45.887 -4.802 24.675 1.00 10.40 60 TRP C CA 1
ATOM 3566 C C . TRP C 2 66 ? -47.135 -5.626 24.997 1.00 9.76 60 TRP C C 1
ATOM 3567 O O . TRP C 2 66 ? -47.376 -6.680 24.383 1.00 10.51 60 TRP C O 1
ATOM 3578 N N . PHE C 2 67 ? -47.867 -5.194 26.012 1.00 9.14 61 PHE C N 1
ATOM 3579 C CA . PHE C 2 67 ? -49.028 -5.942 26.468 1.00 8.91 61 PHE C CA 1
ATOM 3580 C C . PHE C 2 67 ? -50.234 -5.737 25.528 1.00 9.99 61 PHE C C 1
ATOM 3581 O O . PHE C 2 67 ? -50.996 -6.682 25.284 1.00 9.12 61 PHE C O 1
ATOM 3589 N N . LEU C 2 68 ? -50.365 -4.523 24.988 1.00 9.74 62 LEU C N 1
ATOM 3590 C CA . LEU C 2 68 ? -51.292 -4.270 23.877 1.00 10.48 62 LEU C CA 1
ATOM 3591 C C . LEU C 2 68 ? -51.014 -5.261 22.735 1.00 10.27 62 LEU C C 1
ATOM 3592 O O . LEU C 2 68 ? -51.920 -5.929 22.247 1.00 10.36 62 LEU C O 1
ATOM 3597 N N . ASN C 2 69 ? -49.747 -5.374 22.334 1.00 11.16 63 ASN C N 1
ATOM 3598 C CA . ASN C 2 69 ? -49.326 -6.310 21.277 1.00 10.89 63 ASN C CA 1
ATOM 3599 C C . ASN C 2 69 ? -49.753 -7.729 21.639 1.00 10.55 63 ASN C C 1
ATOM 3600 O O . ASN C 2 69 ? -50.327 -8.454 20.826 1.00 11.33 63 ASN C O 1
ATOM 3605 N N . TYR C 2 70 ? -49.479 -8.104 22.878 1.00 10.03 64 TYR C N 1
ATOM 3606 C CA . TYR C 2 70 ? -49.802 -9.440 23.378 1.00 9.84 64 TYR C CA 1
ATOM 3607 C C . TYR C 2 70 ? -51.291 -9.754 23.305 1.00 10.19 64 TYR C C 1
ATOM 3608 O O . TYR C 2 70 ? -51.682 -10.837 22.871 1.00 9.85 64 TYR C O 1
ATOM 3617 N N . ILE C 2 71 ? -52.116 -8.809 23.748 1.00 9.24 65 ILE C N 1
ATOM 3618 C CA . ILE C 2 71 ? -53.571 -8.980 23.678 1.00 9.36 65 ILE C CA 1
ATOM 3619 C C . ILE C 2 71 ? -54.004 -9.224 22.222 1.00 10.33 65 ILE C C 1
ATOM 3620 O O . ILE C 2 71 ? -54.747 -10.169 21.943 1.00 11.57 65 ILE C O 1
ATOM 3625 N N . LEU C 2 72 ? -53.526 -8.389 21.313 1.00 11.20 66 LEU C N 1
ATOM 3626 C CA . LEU C 2 72 ? -53.964 -8.485 19.922 1.00 12.42 66 LEU C CA 1
ATOM 3627 C C . LEU C 2 72 ? -53.544 -9.836 19.329 1.00 11.70 66 LEU C C 1
ATOM 3628 O O . LEU C 2 72 ? -54.333 -10.508 18.668 1.00 13.13 66 LEU C O 1
ATOM 3633 N N . SER C 2 73 ? -52.300 -10.226 19.571 1.00 11.68 67 SER C N 1
ATOM 3634 C CA . SER C 2 73 ? -51.744 -11.419 18.936 1.00 12.36 67 SER C CA 1
ATOM 3635 C C . SER C 2 73 ? -52.265 -12.695 19.565 1.00 13.46 67 SER C C 1
ATOM 3636 O O . SER C 2 73 ? -52.339 -13.721 18.888 1.00 14.06 67 SER C O 1
ATOM 3639 N N . ASN C 2 74 ? -52.595 -12.648 20.860 1.00 12.04 68 ASN C N 1
ATOM 3640 C CA . ASN C 2 74 ? -53.214 -13.804 21.492 1.00 12.97 68 ASN C CA 1
ATOM 3641 C C . ASN C 2 74 ? -54.687 -13.979 21.141 1.00 13.24 68 ASN C C 1
ATOM 3642 O O . ASN C 2 74 ? -55.160 -15.110 20.942 1.00 13.18 68 ASN C O 1
ATOM 3647 N N . LEU C 2 75 ? -55.432 -12.876 21.082 1.00 12.86 69 LEU C N 1
ATOM 3648 C CA . LEU C 2 75 ? -56.872 -12.994 20.799 1.00 14.06 69 LEU C CA 1
ATOM 3649 C C . LEU C 2 75 ? -57.119 -13.419 19.353 1.00 13.92 69 LEU C C 1
ATOM 3650 O O . LEU C 2 75 ? -58.051 -14.188 19.079 1.00 15.66 69 LEU C O 1
ATOM 3655 N N . ASN C 2 76 ? -56.287 -12.919 18.445 1.00 14.39 70 ASN C N 1
ATOM 3656 C CA . ASN C 2 76 ? -56.357 -13.309 17.035 1.00 14.88 70 ASN C CA 1
ATOM 3657 C C . ASN C 2 76 ? -54.993 -13.795 16.578 1.00 15.97 70 ASN C C 1
ATOM 3658 O O . ASN C 2 76 ? -54.227 -13.048 15.975 1.00 15.78 70 ASN C O 1
ATOM 3663 N N . PRO C 2 77 ? -54.674 -15.058 16.910 1.00 17.10 71 PRO C N 1
ATOM 3664 C CA . PRO C 2 77 ? -53.361 -15.620 16.550 1.00 18.68 71 PRO C CA 1
ATOM 3665 C C . PRO C 2 77 ? -53.171 -15.786 15.031 1.00 20.80 71 PRO C C 1
ATOM 3666 O O . PRO C 2 77 ? -54.145 -15.746 14.271 1.00 19.85 71 PRO C O 1
ATOM 3670 N N . LYS C 2 78 ? -51.921 -15.943 14.608 1.00 23.01 72 LYS C N 1
ATOM 3671 C CA . LYS C 2 78 ? -51.575 -16.112 13.182 1.00 25.75 72 LYS C CA 1
ATOM 3672 C C . LYS C 2 78 ? -52.393 -17.229 12.542 1.00 26.02 72 LYS C C 1
ATOM 3673 O O . LYS C 2 78 ? -52.957 -17.072 11.451 1.00 27.00 72 LYS C O 1
ATOM 3679 N N . ASP C 2 79 ? -52.458 -18.350 13.240 1.00 26.27 73 ASP C N 1
ATOM 3680 C CA . ASP C 2 79 ? -53.260 -19.476 12.812 1.00 26.87 73 ASP C CA 1
ATOM 3681 C C . ASP C 2 79 ? -54.489 -19.558 13.714 1.00 26.33 73 ASP C C 1
ATOM 3682 O O . ASP C 2 79 ? -54.413 -20.019 14.863 1.00 25.75 73 ASP C O 1
ATOM 3687 N N . LEU C 2 80 ? -55.619 -19.089 13.184 1.00 25.38 74 LEU C N 1
ATOM 3688 C CA . LEU C 2 80 ? -56.889 -19.133 13.894 1.00 25.50 74 LEU C CA 1
ATOM 3689 C C . LEU C 2 80 ? -57.372 -20.545 14.167 1.00 25.89 74 LEU C C 1
ATOM 3690 O O . LEU C 2 80 ? -58.166 -20.761 15.082 1.00 25.86 74 LEU C O 1
ATOM 3695 N N . LYS C 2 81 ? -56.907 -21.502 13.363 1.00 26.62 75 LYS C N 1
ATOM 3696 C CA . LYS C 2 81 ? -57.405 -22.874 13.438 1.00 27.28 75 LYS C CA 1
ATOM 3697 C C . LYS C 2 81 ? -58.941 -22.848 13.384 1.00 25.99 75 LYS C C 1
ATOM 3698 O O . LYS C 2 81 ? -59.505 -22.384 12.396 1.00 26.12 75 LYS C O 1
ATOM 3704 N N . GLU C 2 82 ? -59.619 -23.300 14.433 1.00 25.62 76 GLU C N 1
ATOM 3705 C CA . GLU C 2 82 ? -61.083 -23.327 14.420 1.00 25.40 76 GLU C CA 1
ATOM 3706 C C . GLU C 2 82 ? -61.705 -22.108 15.095 1.00 23.67 76 GLU C C 1
ATOM 3707 O O . GLU C 2 82 ? -62.925 -22.001 15.178 1.00 23.95 76 GLU C O 1
ATOM 3713 N N . ARG C 2 83 ? -60.865 -21.199 15.587 1.00 22.02 77 ARG C N 1
ATOM 3714 C CA . ARG C 2 83 ? -61.345 -20.051 16.368 1.00 20.16 77 ARG C CA 1
ATOM 3715 C C . ARG C 2 83 ? -62.090 -19.043 15.501 1.00 18.70 77 ARG C C 1
ATOM 3716 O O . ARG C 2 83 ? -61.773 -18.905 14.309 1.00 17.91 77 ARG C O 1
ATOM 3724 N N . PRO C 2 84 ? -63.014 -18.284 16.115 1.00 17.83 78 PRO C N 1
ATOM 3725 C CA . PRO C 2 84 ? -63.638 -17.153 15.407 1.00 17.11 78 PRO C CA 1
ATOM 3726 C C . PRO C 2 84 ? -62.601 -16.036 15.223 1.00 15.59 78 PRO C C 1
ATOM 3727 O O . PRO C 2 84 ? -61.569 -16.026 15.919 1.00 15.90 78 PRO C O 1
ATOM 3731 N N . LEU C 2 85 ? -62.862 -15.119 14.294 1.00 13.92 79 LEU C N 1
ATOM 3732 C CA . LEU C 2 85 ? -62.017 -13.944 14.156 1.00 13.37 79 LEU C CA 1
ATOM 3733 C C . LEU C 2 85 ? -62.663 -12.887 15.045 1.00 12.89 79 LEU C C 1
ATOM 3734 O O . LEU C 2 85 ? -63.721 -12.350 14.709 1.00 12.85 79 LEU C O 1
ATOM 3739 N N . LEU C 2 86 ? -62.025 -12.586 16.180 1.00 12.38 80 LEU C N 1
ATOM 3740 C CA . LEU C 2 86 ? -62.626 -11.729 17.179 1.00 12.11 80 LEU C CA 1
ATOM 3741 C C . LEU C 2 86 ? -62.505 -10.256 16.810 1.00 12.28 80 LEU C C 1
ATOM 3742 O O . LEU C 2 86 ? -61.486 -9.836 16.251 1.00 12.13 80 LEU C O 1
ATOM 3747 N N . SER C 2 87 ? -63.531 -9.480 17.148 1.00 12.03 81 SER C N 1
ATOM 3748 C CA . SER C 2 87 ? -63.536 -8.055 16.777 1.00 11.77 81 SER C CA 1
ATOM 3749 C C . SER C 2 87 ? -62.700 -7.257 17.775 1.00 11.29 81 SER C C 1
ATOM 3750 O O . SER C 2 87 ? -63.214 -6.800 18.791 1.00 11.31 81 SER C O 1
ATOM 3753 N N . VAL C 2 88 ? -61.418 -7.116 17.455 1.00 10.90 82 VAL C N 1
ATOM 3754 C CA . VAL C 2 88 ? -60.400 -6.496 18.343 1.00 11.90 82 VAL C CA 1
ATOM 3755 C C . VAL C 2 88 ? -59.593 -5.472 17.530 1.00 11.65 82 VAL C C 1
ATOM 3756 O O . VAL C 2 88 ? -59.078 -5.791 16.430 1.00 12.54 82 VAL C O 1
ATOM 3760 N N . ILE C 2 89 ? -59.461 -4.262 18.086 1.00 11.18 83 ILE C N 1
ATOM 3761 C CA . ILE C 2 89 ? -58.872 -3.126 17.387 1.00 11.89 83 ILE C CA 1
ATOM 3762 C C . ILE C 2 89 ? -57.754 -2.540 18.230 1.00 11.28 83 ILE C C 1
ATOM 3763 O O . ILE C 2 89 ? -57.903 -2.420 19.444 1.00 11.16 83 ILE C O 1
ATOM 3768 N N . ASP C 2 90 ? -56.617 -2.228 17.592 1.00 11.01 84 ASP C N 1
ATOM 3769 C CA . ASP C 2 90 ? -55.556 -1.490 18.259 1.00 12.07 84 ASP C CA 1
ATOM 3770 C C . ASP C 2 90 ? -55.967 -0.020 18.292 1.00 12.21 84 ASP C C 1
ATOM 3771 O O . ASP C 2 90 ? -55.823 0.726 17.278 1.00 12.51 84 ASP C O 1
ATOM 3776 N N . PHE C 2 91 ? -56.476 0.409 19.443 1.00 12.19 85 PHE C N 1
ATOM 3777 C CA . PHE C 2 91 ? -56.932 1.792 19.579 1.00 12.86 85 PHE C CA 1
ATOM 3778 C C . PHE C 2 91 ? -55.754 2.768 19.679 1.00 12.73 85 PHE C C 1
ATOM 3779 O O . PHE C 2 91 ? -55.854 3.878 19.145 1.00 13.28 85 PHE C O 1
ATOM 3787 N N . ASN C 2 92 ? -54.648 2.377 20.325 1.00 12.15 86 ASN C N 1
ATOM 3788 C CA . ASN C 2 92 ? -53.439 3.221 20.346 1.00 12.17 86 ASN C CA 1
ATOM 3789 C C . ASN C 2 92 ? -53.058 3.705 18.951 1.00 11.62 86 ASN C C 1
ATOM 3790 O O . ASN C 2 92 ? -52.666 4.867 18.792 1.00 13.01 86 ASN C O 1
ATOM 3795 N N . ALA C 2 93 ? -53.175 2.813 17.968 1.00 11.63 87 ALA C N 1
ATOM 3796 C CA . ALA C 2 93 ? -52.692 3.099 16.590 1.00 12.59 87 ALA C CA 1
ATOM 3797 C C . ALA C 2 93 ? -53.740 3.801 15.724 1.00 13.15 87 ALA C C 1
ATOM 3798 O O . ALA C 2 93 ? -53.438 4.228 14.597 1.00 13.39 87 ALA C O 1
ATOM 3800 N N . SER C 2 94 ? -54.951 3.929 16.262 1.00 12.32 88 SER C N 1
ATOM 3801 C CA . SER C 2 94 ? -56.104 4.445 15.539 1.00 13.75 88 SER C CA 1
ATOM 3802 C C . SER C 2 94 ? -55.926 5.937 15.223 1.00 13.55 88 SER C C 1
ATOM 3803 O O . SER C 2 94 ? -55.371 6.688 16.023 1.00 13.10 88 SER C O 1
ATOM 3806 N N . SER C 2 95 ? -56.445 6.378 14.082 1.00 14.15 89 SER C N 1
ATOM 3807 C CA . SER C 2 95 ? -56.553 7.814 13.839 1.00 15.41 89 SER C CA 1
ATOM 3808 C C . SER C 2 95 ? -57.476 8.535 14.830 1.00 15.65 89 SER C C 1
ATOM 3809 O O . SER C 2 95 ? -57.492 9.773 14.865 1.00 16.18 89 SER C O 1
ATOM 3812 N N . PHE C 2 96 ? -58.265 7.771 15.595 1.00 15.76 90 PHE C N 1
ATOM 3813 C CA . PHE C 2 96 ? -59.238 8.371 16.521 1.00 16.46 90 PHE C CA 1
ATOM 3814 C C . PHE C 2 96 ? -58.696 8.494 17.915 1.00 17.61 90 PHE C C 1
ATOM 3815 O O . PHE C 2 96 ? -59.408 8.935 18.799 1.00 16.83 90 PHE C O 1
ATOM 3823 N N . TYR C 2 97 ? -57.471 8.036 18.135 1.00 17.94 91 TYR C N 1
ATOM 3824 C CA . TYR C 2 97 ? -56.883 8.142 19.460 1.00 20.47 91 TYR C CA 1
ATOM 3825 C C . TYR C 2 97 ? -56.823 9.624 19.821 1.00 22.55 91 TYR C C 1
ATOM 3826 O O . TYR C 2 97 ? -56.330 10.440 19.028 1.00 21.81 91 TYR C O 1
ATOM 3835 N N . PRO C 2 98 ? -57.383 9.989 20.987 1.00 25.00 92 PRO C N 1
ATOM 3836 C CA . PRO C 2 98 ? -57.488 11.419 21.292 1.00 27.92 92 PRO C CA 1
ATOM 3837 C C . PRO C 2 98 ? -56.157 12.100 21.600 1.00 31.01 92 PRO C C 1
ATOM 3838 O O . PRO C 2 98 ? -55.278 11.500 22.219 1.00 31.84 92 PRO C O 1
ATOM 3842 N N . LYS C 2 99 ? -56.017 13.341 21.131 1.00 34.55 93 LYS C N 1
ATOM 3843 C CA . LYS C 2 99 ? -54.933 14.228 21.554 1.00 37.87 93 LYS C CA 1
ATOM 3844 C C . LYS C 2 99 ? -55.551 15.050 22.679 1.00 39.51 93 LYS C C 1
ATOM 3845 O O . LYS C 2 99 ? -55.467 14.658 23.838 1.00 40.75 93 LYS C O 1
ATOM 3851 N N . ASN C 2 100 ? -56.171 16.178 22.349 1.00 41.35 94 ASN C N 1
ATOM 3852 C CA . ASN C 2 100 ? -57.486 16.470 22.951 1.00 42.80 94 ASN C CA 1
ATOM 3853 C C . ASN C 2 100 ? -58.507 17.321 22.193 1.00 42.54 94 ASN C C 1
ATOM 3854 O O . ASN C 2 100 ? -58.184 18.158 21.341 1.00 42.84 94 ASN C O 1
ATOM 3859 N N . ASP C 2 101 ? -59.747 17.038 22.583 1.00 41.95 95 ASP C N 1
ATOM 3860 C CA . ASP C 2 101 ? -61.005 17.240 21.879 1.00 40.82 95 ASP C CA 1
ATOM 3861 C C . ASP C 2 101 ? -61.501 15.804 21.802 1.00 39.81 95 ASP C C 1
ATOM 3862 O O . ASP C 2 101 ? -61.756 15.259 20.722 1.00 40.05 95 ASP C O 1
ATOM 3867 N N . ALA C 2 102 ? -61.564 15.178 22.979 1.00 38.02 96 ALA C N 1
ATOM 3868 C CA . ALA C 2 102 ? -62.094 13.829 23.138 1.00 36.24 96 ALA C CA 1
ATOM 3869 C C . ALA C 2 102 ? -63.501 13.741 22.560 1.00 34.62 96 ALA C C 1
ATOM 3870 O O . ALA C 2 102 ? -63.961 12.681 22.163 1.00 33.12 96 ALA C O 1
ATOM 3872 N N . ASN C 2 103 ? -64.181 14.880 22.537 1.00 33.27 97 ASN C N 1
ATOM 3873 C CA . ASN C 2 103 ? -65.523 14.953 22.000 1.00 31.61 97 ASN C CA 1
ATOM 3874 C C . ASN C 2 103 ? -65.557 14.617 20.508 1.00 29.61 97 ASN C C 1
ATOM 3875 O O . ASN C 2 103 ? -66.410 13.828 20.071 1.00 27.22 97 ASN C O 1
ATOM 3880 N N . LEU C 2 104 ? -64.604 15.186 19.757 1.00 27.74 98 LEU C N 1
ATOM 3881 C CA . LEU C 2 104 ? -64.393 14.815 18.336 1.00 24.59 98 LEU C CA 1
ATOM 3882 C C . LEU C 2 104 ? -64.043 13.335 18.173 1.00 21.87 98 LEU C C 1
ATOM 3883 O O . LEU C 2 104 ? -64.704 12.640 17.400 1.00 19.42 98 LEU C O 1
ATOM 3888 N N . SER C 2 105 ? -63.036 12.841 18.913 1.00 19.34 99 SER C N 1
ATOM 3889 C CA . SER C 2 105 ? -62.744 11.404 18.890 1.00 17.12 99 SER C CA 1
ATOM 3890 C C . SER C 2 105 ? -63.970 10.563 19.203 1.00 15.97 99 SER C C 1
ATOM 3891 O O . SER C 2 105 ? -64.286 9.637 18.474 1.00 13.99 99 SER C O 1
ATOM 3894 N N . LEU C 2 106 ? -64.678 10.888 20.287 1.00 15.10 100 LEU C N 1
ATOM 3895 C CA . LEU C 2 106 ? -65.816 10.059 20.684 1.00 15.20 100 LEU C CA 1
ATOM 3896 C C . LEU C 2 106 ? -66.888 9.984 19.602 1.00 14.31 100 LEU C C 1
ATOM 3897 O O . LEU C 2 106 ? -67.439 8.912 19.334 1.00 14.55 100 LEU C O 1
ATOM 3902 N N . ALA C 2 107 ? -67.196 11.128 18.996 1.00 14.16 101 ALA C N 1
ATOM 3903 C CA . ALA C 2 107 ? -68.267 11.176 18.009 1.00 13.60 101 ALA C CA 1
ATOM 3904 C C . ALA C 2 107 ? -67.882 10.320 16.796 1.00 13.30 101 ALA C C 1
ATOM 3905 O O . ALA C 2 107 ? -68.713 9.577 16.270 1.00 13.72 101 ALA C O 1
ATOM 3907 N N . THR C 2 108 ? -66.611 10.410 16.402 1.00 13.86 102 THR C N 1
ATOM 3908 C CA . THR C 2 108 ? -66.132 9.626 15.255 1.00 13.49 102 THR C CA 1
ATOM 3909 C C . THR C 2 108 ? -66.139 8.142 15.600 1.00 13.59 102 THR C C 1
ATOM 3910 O O . THR C 2 108 ? -66.591 7.325 14.808 1.00 13.80 102 THR C O 1
ATOM 3914 N N . ILE C 2 109 ? -65.688 7.799 16.802 1.00 13.18 103 ILE C N 1
ATOM 3915 C CA . ILE C 2 109 ? -65.724 6.408 17.231 1.00 13.09 103 ILE C CA 1
ATOM 3916 C C . ILE C 2 109 ? -67.150 5.854 17.227 1.00 13.04 103 ILE C C 1
ATOM 3917 O O . ILE C 2 109 ? -67.405 4.766 16.706 1.00 13.42 103 ILE C O 1
ATOM 3922 N N . GLU C 2 110 ? -68.097 6.619 17.775 1.00 13.98 104 GLU C N 1
ATOM 3923 C CA . GLU C 2 110 ? -69.465 6.129 17.891 1.00 15.45 104 GLU C CA 1
ATOM 3924 C C . GLU C 2 110 ? -70.152 5.926 16.554 1.00 15.17 104 GLU C C 1
ATOM 3925 O O . GLU C 2 110 ? -70.988 5.031 16.420 1.00 16.09 104 GLU C O 1
ATOM 3931 N N . MET C 2 111 ? -69.759 6.712 15.557 1.00 14.79 105 MET C N 1
ATOM 3932 C CA . MET C 2 111 ? -70.360 6.561 14.220 1.00 14.82 105 MET C CA 1
ATOM 3933 C C . MET C 2 111 ? -69.659 5.487 13.399 1.00 13.67 105 MET C C 1
ATOM 3934 O O . MET C 2 111 ? -70.257 4.915 12.489 1.00 13.68 105 MET C O 1
ATOM 3939 N N . THR C 2 112 ? -68.398 5.215 13.741 1.00 11.69 106 THR C N 1
ATOM 3940 C CA . THR C 2 112 ? -67.584 4.271 12.990 1.00 11.36 106 THR C CA 1
ATOM 3941 C C . THR C 2 112 ? -67.900 2.829 13.361 1.00 11.05 106 THR C C 1
ATOM 3942 O O . THR C 2 112 ? -68.063 1.973 12.474 1.00 10.64 106 THR C O 1
ATOM 3946 N N . TYR C 2 113 ? -67.969 2.569 14.671 1.00 11.15 107 TYR C N 1
ATOM 3947 C CA . TYR C 2 113 ? -68.141 1.225 15.187 1.00 11.27 107 TYR C CA 1
ATOM 3948 C C . TYR C 2 113 ? -69.591 0.972 15.583 1.00 11.60 107 TYR C C 1
ATOM 3949 O O . TYR C 2 113 ? -70.221 1.854 16.148 1.00 12.32 107 TYR C O 1
ATOM 3958 N N . GLN C 2 114 ? -70.079 -0.236 15.309 1.00 11.99 108 GLN C N 1
ATOM 3959 C CA . GLN C 2 114 ? -71.444 -0.601 15.673 1.00 12.78 108 GLN C CA 1
ATOM 3960 C C . GLN C 2 114 ? -71.604 -0.630 17.206 1.00 12.32 108 GLN C C 1
ATOM 3961 O O . GLN C 2 114 ? -72.610 -0.148 17.741 1.00 13.06 108 GLN C O 1
ATOM 3967 N N . ASN C 2 115 ? -70.619 -1.188 17.917 1.00 10.90 109 ASN C N 1
ATOM 3968 C CA . ASN C 2 115 ? -70.810 -1.457 19.354 1.00 10.96 109 ASN C CA 1
ATOM 3969 C C . ASN C 2 115 ? -69.449 -1.564 20.041 1.00 10.87 109 ASN C C 1
ATOM 3970 O O . ASN C 2 115 ? -69.007 -2.670 20.377 1.00 11.52 109 ASN C O 1
ATOM 3975 N N . PRO C 2 116 ? -68.756 -0.419 20.184 1.00 11.38 110 PRO C N 1
ATOM 3976 C CA . PRO C 2 116 ? -67.409 -0.475 20.754 1.00 11.53 110 PRO C CA 1
ATOM 3977 C C . PRO C 2 116 ? -67.399 -0.554 22.275 1.00 11.84 110 PRO C C 1
ATOM 3978 O O . PRO C 2 116 ? -68.284 0.024 22.922 1.00 13.03 110 PRO C O 1
ATOM 3982 N N . MET C 2 117 ? -66.368 -1.205 22.811 1.00 11.30 111 MET C N 1
ATOM 3983 C CA . MET C 2 117 ? -66.036 -1.164 24.248 1.00 11.45 111 MET C CA 1
ATOM 3984 C C . MET C 2 117 ? -64.550 -0.835 24.352 1.00 10.88 111 MET C C 1
ATOM 3985 O O . MET C 2 117 ? -63.730 -1.444 23.663 1.00 10.29 111 MET C O 1
ATOM 3990 N N . PHE C 2 118 ? -64.195 0.091 25.245 1.00 10.14 112 PHE C N 1
ATOM 3991 C CA . PHE C 2 118 ? -62.790 0.441 25.438 1.00 10.67 112 PHE C CA 1
ATOM 3992 C C . PHE C 2 118 ? -62.129 -0.431 26.479 1.00 10.86 112 PHE C C 1
ATOM 3993 O O . PHE C 2 118 ? -62.568 -0.465 27.646 1.00 11.54 112 PHE C O 1
ATOM 4001 N N . TRP C 2 119 ? -61.066 -1.113 26.076 1.00 9.73 113 TRP C N 1
ATOM 4002 C CA . TRP C 2 119 ? -60.270 -1.903 27.001 1.00 9.98 113 TRP C CA 1
ATOM 4003 C C . TRP C 2 119 ? -58.938 -1.188 27.121 1.00 9.23 113 TRP C C 1
ATOM 4004 O O . TRP C 2 119 ? -58.127 -1.206 26.177 1.00 8.28 113 TRP C O 1
ATOM 4015 N N . HIS C 2 120 ? -58.714 -0.536 28.263 1.00 9.15 114 HIS C N 1
ATOM 4016 C CA . HIS C 2 120 ? -57.490 0.229 28.452 1.00 9.51 114 HIS C CA 1
ATOM 4017 C C . HIS C 2 120 ? -56.674 -0.400 29.568 1.00 9.07 114 HIS C C 1
ATOM 4018 O O . HIS C 2 120 ? -57.239 -0.774 30.603 1.00 9.75 114 HIS C O 1
ATOM 4025 N N . VAL C 2 121 ? -55.358 -0.435 29.380 1.00 8.45 115 VAL C N 1
ATOM 4026 C CA . VAL C 2 121 ? -54.451 -0.994 30.407 1.00 9.08 115 VAL C CA 1
ATOM 4027 C C . VAL C 2 121 ? -53.409 0.037 30.824 1.00 9.46 115 VAL C C 1
ATOM 4028 O O . VAL C 2 121 ? -52.609 0.488 29.991 1.00 9.78 115 VAL C O 1
ATOM 4032 N N . GLY C 2 122 ? -53.421 0.394 32.114 1.00 11.05 116 GLY C N 1
ATOM 4033 C CA . GLY C 2 122 ? -52.371 1.216 32.723 1.00 11.09 116 GLY C CA 1
ATOM 4034 C C . GLY C 2 122 ? -52.710 2.697 32.904 1.00 11.93 116 GLY C C 1
ATOM 4035 O O . GLY C 2 122 ? -53.887 3.083 33.017 1.00 12.15 116 GLY C O 1
ATOM 4036 N N . LYS C 2 123 ? -51.666 3.529 32.938 1.00 12.90 117 LYS C N 1
ATOM 4037 C CA . LYS C 2 123 ? -51.854 4.980 33.106 1.00 14.97 117 LYS C CA 1
ATOM 4038 C C . LYS C 2 123 ? -52.677 5.569 31.977 1.00 14.69 117 LYS C C 1
ATOM 4039 O O . LYS C 2 123 ? -52.687 5.060 30.850 1.00 12.92 117 LYS C O 1
ATOM 4045 N N . ILE C 2 124 ? -53.417 6.615 32.310 1.00 15.55 118 ILE C N 1
ATOM 4046 C CA . ILE C 2 124 ? -54.171 7.363 31.315 1.00 16.97 118 ILE C CA 1
ATOM 4047 C C . ILE C 2 124 ? -53.355 8.624 31.107 1.00 19.31 118 ILE C C 1
ATOM 4048 O O . ILE C 2 124 ? -53.361 9.529 31.959 1.00 19.74 118 ILE C O 1
ATOM 4053 N N . GLU C 2 125 ? -52.636 8.655 29.989 1.00 20.43 119 GLU C N 1
ATOM 4054 C CA . GLU C 2 125 ? -51.545 9.629 29.824 1.00 22.72 119 GLU C CA 1
ATOM 4055 C C . GLU C 2 125 ? -51.951 10.958 29.155 1.00 23.73 119 GLU C C 1
ATOM 4056 O O . GLU C 2 125 ? -51.107 11.835 28.932 1.00 24.99 119 GLU C O 1
ATOM 4062 N N . ASN C 2 126 ? -53.236 11.124 28.863 1.00 24.49 120 ASN C N 1
ATOM 4063 C CA . ASN C 2 126 ? -53.746 12.454 28.485 1.00 25.18 120 ASN C CA 1
ATOM 4064 C C . ASN C 2 126 ? -55.222 12.626 28.801 1.00 24.69 120 ASN C C 1
ATOM 4065 O O . ASN C 2 126 ? -55.965 11.651 28.939 1.00 23.56 120 ASN C O 1
ATOM 4070 N N . GLU C 2 127 ? -55.635 13.888 28.899 1.00 23.66 121 GLU C N 1
ATOM 4071 C CA . GLU C 2 127 ? -56.983 14.241 29.302 1.00 23.82 121 GLU C CA 1
ATOM 4072 C C . GLU C 2 127 ? -58.051 13.761 28.332 1.00 22.16 121 GLU C C 1
ATOM 4073 O O . GLU C 2 127 ? -59.157 13.412 28.747 1.00 22.61 121 GLU C O 1
ATOM 4079 N N . GLY C 2 128 ? -57.726 13.780 27.044 1.00 21.49 122 GLY C N 1
ATOM 4080 C CA . GLY C 2 128 ? -58.637 13.324 25.993 1.00 20.46 122 GLY C CA 1
ATOM 4081 C C . GLY C 2 128 ? -59.042 11.867 26.202 1.00 19.11 122 GLY C C 1
ATOM 4082 O O . GLY C 2 128 ? -60.232 11.535 26.226 1.00 19.71 122 GLY C O 1
ATOM 4083 N N . LEU C 2 129 ? -58.042 11.011 26.393 1.00 18.56 123 LEU C N 1
ATOM 4084 C CA . LEU C 2 129 ? -58.287 9.600 26.703 1.00 17.92 123 LEU C CA 1
ATOM 4085 C C . LEU C 2 129 ? -59.111 9.485 27.985 1.00 17.42 123 LEU C C 1
ATOM 4086 O O . LEU C 2 129 ? -60.090 8.759 28.032 1.00 17.17 123 LEU C O 1
ATOM 4091 N N . LYS C 2 130 ? -58.735 10.230 29.023 1.00 17.12 124 LYS C N 1
ATOM 4092 C CA . LYS C 2 130 ? -59.479 10.165 30.271 1.00 16.76 124 LYS C CA 1
ATOM 4093 C C . LYS C 2 130 ? -60.958 10.498 30.061 1.00 17.50 124 LYS C C 1
ATOM 4094 O O . LYS C 2 130 ? -61.840 9.805 30.564 1.00 16.65 124 LYS C O 1
ATOM 4100 N N . THR C 2 131 ? -61.219 11.539 29.278 1.00 17.72 125 THR C N 1
ATOM 4101 C CA . THR C 2 131 ? -62.593 11.942 29.014 1.00 19.77 125 THR C CA 1
ATOM 4102 C C . THR C 2 131 ? -63.384 10.810 28.357 1.00 19.15 125 THR C C 1
ATOM 4103 O O . THR C 2 131 ? -64.484 10.484 28.800 1.00 20.30 125 THR C O 1
ATOM 4107 N N . ILE C 2 132 ? -62.797 10.174 27.353 1.00 19.42 126 ILE C N 1
ATOM 4108 C CA . ILE C 2 132 ? -63.465 9.068 26.675 1.00 20.65 126 ILE C CA 1
ATOM 4109 C C . ILE C 2 132 ? -63.678 7.865 27.587 1.00 20.28 126 ILE C C 1
ATOM 4110 O O . ILE C 2 132 ? -64.750 7.284 27.595 1.00 20.88 126 ILE C O 1
ATOM 4115 N N . LEU C 2 133 ? -62.655 7.488 28.347 1.00 19.89 127 LEU C N 1
ATOM 4116 C CA . LEU C 2 133 ? -62.781 6.347 29.238 1.00 21.00 127 LEU C CA 1
ATOM 4117 C C . LEU C 2 133 ? -63.854 6.566 30.307 1.00 22.54 127 LEU C C 1
ATOM 4118 O O . LEU C 2 133 ? -64.414 5.608 30.826 1.00 22.93 127 LEU C O 1
ATOM 4123 N N . LEU C 2 134 ? -64.128 7.840 30.600 1.00 23.91 128 LEU C N 1
ATOM 4124 C CA . LEU C 2 134 ? -65.254 8.294 31.449 1.00 26.18 128 LEU C CA 1
ATOM 4125 C C . LEU C 2 134 ? -66.599 8.338 30.743 1.00 26.43 128 LEU C C 1
ATOM 4126 O O . LEU C 2 134 ? -67.632 8.562 31.380 1.00 28.25 128 LEU C O 1
ATOM 4131 N N . SER C 2 135 ? -66.607 8.163 29.426 1.00 27.29 129 SER C N 1
ATOM 4132 C CA . SER C 2 135 ? -67.822 8.325 28.642 1.00 26.30 129 SER C CA 1
ATOM 4133 C C . SER C 2 135 ? -68.814 7.202 28.910 1.00 27.40 129 SER C C 1
ATOM 4134 O O . SER C 2 135 ? -68.545 6.303 29.714 1.00 28.30 129 SER C O 1
ATOM 4137 N N . LYS C 2 136 ? -69.959 7.265 28.230 1.00 27.34 130 LYS C N 1
ATOM 4138 C CA . LYS C 2 136 ? -71.026 6.258 28.357 1.00 27.95 130 LYS C CA 1
ATOM 4139 C C . LYS C 2 136 ? -70.664 4.926 27.682 1.00 26.77 130 LYS C C 1
ATOM 4140 O O . LYS C 2 136 ? -71.309 3.899 27.922 1.00 26.58 130 LYS C O 1
ATOM 4146 N N . ILE C 2 137 ? -69.630 4.956 26.843 1.00 24.43 131 ILE C N 1
ATOM 4147 C CA . ILE C 2 137 ? -69.214 3.767 26.133 1.00 22.84 131 ILE C CA 1
ATOM 4148 C C . ILE C 2 137 ? -68.813 2.721 27.172 1.00 20.89 131 ILE C C 1
ATOM 4149 O O . ILE C 2 137 ? -68.166 3.049 28.189 1.00 21.23 131 ILE C O 1
ATOM 4154 N N . PRO C 2 138 ? -69.260 1.481 26.959 1.00 18.15 132 PRO C N 1
ATOM 4155 C CA . PRO C 2 138 ? -68.861 0.328 27.729 1.00 16.57 132 PRO C CA 1
ATOM 4156 C C . PRO C 2 138 ? -67.330 0.298 27.832 1.00 14.61 132 PRO C C 1
ATOM 4157 O O . PRO C 2 138 ? -66.637 0.726 26.905 1.00 13.19 132 PRO C O 1
ATOM 4161 N N . SER C 2 139 ? -66.798 -0.203 28.940 1.00 13.40 133 SER C N 1
ATOM 4162 C CA . SER C 2 139 ? -65.341 -0.235 29.093 1.00 12.24 133 SER C CA 1
ATOM 4163 C C . SER C 2 139 ? -64.912 -1.448 29.920 1.00 11.85 133 SER C C 1
ATOM 4164 O O . SER C 2 139 ? -65.712 -2.013 30.671 1.00 11.49 133 SER C O 1
ATOM 4167 N N . PHE C 2 140 ? -63.644 -1.822 29.770 1.00 9.87 134 PHE C N 1
ATOM 4168 C CA . PHE C 2 140 ? -62.984 -2.905 30.522 1.00 9.49 134 PHE C CA 1
ATOM 4169 C C . PHE C 2 140 ? -61.680 -2.233 30.909 1.00 10.55 134 PHE C C 1
ATOM 4170 O O . PHE C 2 140 ? -60.728 -2.211 30.119 1.00 10.42 134 PHE C O 1
ATOM 4178 N N . LEU C 2 141 ? -61.647 -1.621 32.096 1.00 10.62 135 LEU C N 1
ATOM 4179 C CA . LEU C 2 141 ? -60.508 -0.747 32.444 1.00 10.55 135 LEU C CA 1
ATOM 4180 C C . LEU C 2 141 ? -59.607 -1.445 33.442 1.00 11.02 135 LEU C C 1
ATOM 4181 O O . LEU C 2 141 ? -60.080 -1.873 34.506 1.00 11.67 135 LEU C O 1
ATOM 4186 N N . TRP C 2 142 ? -58.318 -1.546 33.119 1.00 10.00 136 TRP C N 1
ATOM 4187 C CA . TRP C 2 142 ? -57.357 -2.146 34.043 1.00 10.00 136 TRP C CA 1
ATOM 4188 C C . TRP C 2 142 ? -56.449 -0.971 34.429 1.00 10.79 136 TRP C C 1
ATOM 4189 O O . TRP C 2 142 ? -55.576 -0.562 33.651 1.00 11.45 136 TRP C O 1
ATOM 4200 N N . LEU C 2 143 ? -56.702 -0.382 35.600 1.00 10.39 137 LEU C N 1
ATOM 4201 C CA . LEU C 2 143 ? -56.108 0.919 35.933 1.00 10.19 137 LEU C CA 1
ATOM 4202 C C . LEU C 2 143 ? -55.293 0.852 37.209 1.00 10.83 137 LEU C C 1
ATOM 4203 O O . LEU C 2 143 ? -55.449 -0.085 37.998 1.00 10.66 137 LEU C O 1
ATOM 4208 N N . PHE C 2 144 ? -54.451 1.870 37.409 1.00 11.07 138 PHE C N 1
ATOM 4209 C CA . PHE C 2 144 ? -53.694 2.021 38.661 1.00 12.06 138 PHE C CA 1
ATOM 4210 C C . PHE C 2 144 ? -54.409 2.857 39.747 1.00 13.89 138 PHE C C 1
ATOM 4211 O O . PHE C 2 144 ? -53.974 2.885 40.915 1.00 13.75 138 PHE C O 1
ATOM 4219 N N . GLU C 2 145 ? -55.471 3.548 39.348 1.00 14.96 139 GLU C N 1
ATOM 4220 C CA . GLU C 2 145 ? -56.326 4.287 40.281 1.00 17.31 139 GLU C CA 1
ATOM 4221 C C . GLU C 2 145 ? -57.771 3.977 39.945 1.00 17.44 139 GLU C C 1
ATOM 4222 O O . GLU C 2 145 ? -58.129 3.718 38.785 1.00 15.94 139 GLU C O 1
ATOM 4228 N N . GLU C 2 146 ? -58.613 4.004 40.968 1.00 18.57 140 GLU C N 1
ATOM 4229 C CA . GLU C 2 146 ? -59.980 3.555 40.797 1.00 20.89 140 GLU C CA 1
ATOM 4230 C C . GLU C 2 146 ? -60.779 4.705 40.238 1.00 22.23 140 GLU C C 1
ATOM 4231 O O . GLU C 2 146 ? -61.511 5.401 40.962 1.00 23.94 140 GLU C O 1
ATOM 4237 N N . LEU C 2 147 ? -60.625 4.938 38.944 1.00 22.48 141 LEU C N 1
ATOM 4238 C CA . LEU C 2 147 ? -61.306 6.056 38.301 1.00 24.66 141 LEU C CA 1
ATOM 4239 C C . LEU C 2 147 ? -62.796 5.804 38.004 1.00 24.56 141 LEU C C 1
ATOM 4240 O O . LEU C 2 147 ? -63.555 6.751 37.764 1.00 24.66 141 LEU C O 1
ATOM 4245 N N . LYS C 2 148 ? -63.184 4.529 38.042 1.00 24.44 142 LYS C N 1
ATOM 4246 C CA . LYS C 2 148 ? -64.580 4.065 38.035 1.00 24.93 142 LYS C CA 1
ATOM 4247 C C . LYS C 2 148 ? -64.660 2.990 39.108 1.00 23.69 142 LYS C C 1
ATOM 4248 O O . LYS C 2 148 ? -63.647 2.353 39.410 1.00 22.94 142 LYS C O 1
ATOM 4254 N N . GLU C 2 149 ? -65.839 2.759 39.696 1.00 23.41 143 GLU C N 1
ATOM 4255 C CA . GLU C 2 149 ? -65.936 1.695 40.704 1.00 23.62 143 GLU C CA 1
ATOM 4256 C C . GLU C 2 149 ? -65.675 0.330 40.082 1.00 23.00 143 GLU C C 1
ATOM 4257 O O . GLU C 2 149 ? -65.007 -0.533 40.684 1.00 23.02 143 GLU C O 1
ATOM 4263 N N . ASP C 2 150 ? -66.200 0.150 38.872 1.00 22.44 144 ASP C N 1
ATOM 4264 C CA . ASP C 2 150 ? -66.061 -1.106 38.135 1.00 23.39 144 ASP C CA 1
ATOM 4265 C C . ASP C 2 150 ? -64.840 -1.046 37.239 1.00 22.47 144 ASP C C 1
ATOM 4266 O O . ASP C 2 150 ? -64.901 -0.649 36.068 1.00 22.66 144 ASP C O 1
ATOM 4271 N N . CYS C 2 151 ? -63.716 -1.420 37.800 1.00 21.08 145 CYS C N 1
ATOM 4272 C CA . CYS C 2 151 ? -62.514 -1.534 37.018 1.00 19.51 145 CYS C CA 1
ATOM 4273 C C . CYS C 2 151 ? -61.683 -2.583 37.712 1.00 18.91 145 CYS C C 1
ATOM 4274 O O . CYS C 2 151 ? -61.913 -2.897 38.884 1.00 18.95 145 CYS C O 1
ATOM 4277 N N . LEU C 2 152 ? -60.737 -3.143 36.980 1.00 17.75 146 LEU C N 1
ATOM 4278 C CA . LEU C 2 152 ? -59.730 -3.995 37.559 1.00 17.11 146 LEU C CA 1
ATOM 4279 C C . LEU C 2 152 ? -58.602 -3.104 38.051 1.00 15.96 146 LEU C C 1
ATOM 4280 O O . LEU C 2 152 ? -58.042 -2.334 37.290 1.00 15.45 146 LEU C O 1
ATOM 4285 N N . LEU C 2 153 ? -58.255 -3.219 39.330 1.00 15.08 147 LEU C N 1
ATOM 4286 C CA . LEU C 2 153 ? -57.243 -2.337 39.906 1.00 14.74 147 LEU C CA 1
ATOM 4287 C C . LEU C 2 153 ? -55.930 -3.052 40.001 1.00 14.28 147 LEU C C 1
ATOM 4288 O O . LEU C 2 153 ? -55.832 -4.053 40.713 1.00 14.33 147 LEU C O 1
ATOM 4293 N N . LEU C 2 154 ? -54.934 -2.544 39.277 1.00 14.13 148 LEU C N 1
ATOM 4294 C CA . LEU C 2 154 ? -53.584 -3.092 39.242 1.00 15.01 148 LEU C CA 1
ATOM 4295 C C . LEU C 2 154 ? -52.746 -2.339 40.255 1.00 15.44 148 LEU C C 1
ATOM 4296 O O . LEU C 2 154 ? -52.988 -1.162 40.520 1.00 14.95 148 LEU C O 1
ATOM 4301 N N . LYS C 2 155 ? -51.724 -2.991 40.794 1.00 16.63 149 LYS C N 1
ATOM 4302 C CA . LYS C 2 155 ? -50.856 -2.281 41.736 1.00 18.45 149 LYS C CA 1
ATOM 4303 C C . LYS C 2 155 ? -49.644 -1.787 40.982 1.00 18.48 149 LYS C C 1
ATOM 4304 O O . LYS C 2 155 ? -48.837 -2.579 40.482 1.00 17.80 149 LYS C O 1
ATOM 4310 N N . GLU C 2 156 ? -49.539 -0.470 40.884 1.00 19.15 150 GLU C N 1
ATOM 4311 C CA . GLU C 2 156 ? -48.621 0.176 39.957 1.00 20.99 150 GLU C CA 1
ATOM 4312 C C . GLU C 2 156 ? -47.137 -0.179 40.151 1.00 21.76 150 GLU C C 1
ATOM 4313 O O . GLU C 2 156 ? -46.421 -0.489 39.182 1.00 22.62 150 GLU C O 1
ATOM 4319 N N . HIS C 2 157 ? -46.676 -0.152 41.391 1.00 21.96 151 HIS C N 1
ATOM 4320 C CA . HIS C 2 157 ? -45.233 -0.368 41.564 1.00 22.63 151 HIS C CA 1
ATOM 4321 C C . HIS C 2 157 ? -44.911 -1.791 42.076 1.00 21.48 151 HIS C C 1
ATOM 4322 O O . HIS C 2 157 ? -43.876 -2.059 42.709 1.00 22.35 151 HIS C O 1
ATOM 4329 N N . ASP C 2 158 ? -45.815 -2.709 41.745 1.00 18.01 152 ASP C N 1
ATOM 4330 C CA . ASP C 2 158 ? -45.697 -4.114 42.108 1.00 15.31 152 ASP C CA 1
ATOM 4331 C C . ASP C 2 158 ? -44.619 -4.705 41.222 1.00 13.27 152 ASP C C 1
ATOM 4332 O O . ASP C 2 158 ? -44.729 -4.631 39.998 1.00 11.51 152 ASP C O 1
ATOM 4337 N N . SER C 2 159 ? -43.577 -5.295 41.817 1.00 11.56 153 SER C N 1
ATOM 4338 C CA . SER C 2 159 ? -42.493 -5.855 41.007 1.00 11.32 153 SER C CA 1
ATOM 4339 C C . SER C 2 159 ? -42.995 -7.026 40.163 1.00 10.25 153 SER C C 1
ATOM 4340 O O . SER C 2 159 ? -42.386 -7.356 39.147 1.00 10.56 153 SER C O 1
ATOM 4343 N N . LEU C 2 160 ? -44.140 -7.595 40.542 1.00 8.87 154 LEU C N 1
ATOM 4344 C CA . LEU C 2 160 ? -44.712 -8.730 39.792 1.00 9.07 154 LEU C CA 1
ATOM 4345 C C . LEU C 2 160 ? -45.794 -8.331 38.781 1.00 8.90 154 LEU C C 1
ATOM 4346 O O . LEU C 2 160 ? -46.442 -9.204 38.199 1.00 9.20 154 LEU C O 1
ATOM 4351 N N . LEU C 2 161 ? -45.980 -7.019 38.578 1.00 9.49 155 LEU C N 1
ATOM 4352 C CA . LEU C 2 161 ? -47.064 -6.503 37.722 1.00 9.47 155 LEU C CA 1
ATOM 4353 C C . LEU C 2 161 ? -47.096 -7.206 36.368 1.00 8.95 155 LEU C C 1
ATOM 4354 O O . LEU C 2 161 ? -48.167 -7.604 35.928 1.00 8.31 155 LEU C O 1
ATOM 4359 N N . ASP C 2 162 ? -45.928 -7.352 35.729 1.00 8.44 156 ASP C N 1
ATOM 4360 C CA . ASP C 2 162 ? -45.882 -7.889 34.354 1.00 9.00 156 ASP C CA 1
ATOM 4361 C C . ASP C 2 162 ? -46.460 -9.321 34.307 1.00 9.46 156 ASP C C 1
ATOM 4362 O O . ASP C 2 162 ? -47.188 -9.689 33.379 1.00 9.67 156 ASP C O 1
ATOM 4367 N N . TYR C 2 163 ? -46.125 -10.137 35.305 1.00 9.58 157 TYR C N 1
ATOM 4368 C CA . TYR C 2 163 ? -46.695 -11.473 35.364 1.00 9.25 157 TYR C CA 1
ATOM 4369 C C . TYR C 2 163 ? -48.194 -11.435 35.611 1.00 9.48 157 TYR C C 1
ATOM 4370 O O . TYR C 2 163 ? -48.958 -12.265 35.074 1.00 9.80 157 TYR C O 1
ATOM 4379 N N . LYS C 2 164 ? -48.625 -10.501 36.459 1.00 8.71 158 LYS C N 1
ATOM 4380 C CA . LYS C 2 164 ? -50.052 -10.416 36.787 1.00 9.40 158 LYS C CA 1
ATOM 4381 C C . LYS C 2 164 ? -50.839 -10.022 35.539 1.00 8.62 158 LYS C C 1
ATOM 4382 O O . LYS C 2 164 ? -51.957 -10.467 35.341 1.00 8.85 158 LYS C O 1
ATOM 4388 N N . LEU C 2 165 ? -50.245 -9.190 34.685 1.00 8.03 159 LEU C N 1
ATOM 4389 C CA . LEU C 2 165 ? -50.926 -8.838 33.422 1.00 8.03 159 LEU C CA 1
ATOM 4390 C C . LEU C 2 165 ? -51.150 -10.096 32.568 1.00 8.03 159 LEU C C 1
ATOM 4391 O O . LEU C 2 165 ? -52.254 -10.310 32.039 1.00 9.01 159 LEU C O 1
ATOM 4396 N N . LEU C 2 166 ? -50.102 -10.915 32.427 1.00 8.47 160 LEU C N 1
ATOM 4397 C CA . LEU C 2 166 ? -50.208 -12.179 31.682 1.00 8.84 160 LEU C CA 1
ATOM 4398 C C . LEU C 2 166 ? -51.282 -13.049 32.309 1.00 8.66 160 LEU C C 1
ATOM 4399 O O . LEU C 2 166 ? -52.128 -13.641 31.615 1.00 7.95 160 LEU C O 1
ATOM 4404 N N . GLN C 2 167 ? -51.256 -13.126 33.637 1.00 8.45 161 GLN C N 1
ATOM 4405 C CA . GLN C 2 167 ? -52.165 -14.011 34.355 1.00 8.82 161 GLN C CA 1
ATOM 4406 C C . GLN C 2 167 ? -53.623 -13.569 34.163 1.00 8.57 161 GLN C C 1
ATOM 4407 O O . GLN C 2 167 ? -54.498 -14.385 33.882 1.00 8.89 161 GLN C O 1
ATOM 4413 N N . LEU C 2 168 ? -53.870 -12.276 34.276 1.00 8.65 162 LEU C N 1
ATOM 4414 C CA . LEU C 2 168 ? -55.230 -11.745 34.061 1.00 8.84 162 LEU C CA 1
ATOM 4415 C C . LEU C 2 168 ? -55.683 -11.974 32.606 1.00 9.35 162 LEU C C 1
ATOM 4416 O O . LEU C 2 168 ? -56.860 -12.327 32.336 1.00 10.03 162 LEU C O 1
ATOM 4421 N N . PHE C 2 169 ? -54.762 -11.786 31.659 1.00 9.31 163 PHE C N 1
ATOM 4422 C CA . PHE C 2 169 ? -55.131 -12.049 30.283 1.00 9.49 163 PHE C CA 1
ATOM 4423 C C . PHE C 2 169 ? -55.506 -13.515 30.085 1.00 9.89 163 PHE C C 1
ATOM 4424 O O . PHE C 2 169 ? -56.491 -13.834 29.439 1.00 9.71 163 PHE C O 1
ATOM 4432 N N . LYS C 2 170 ? -54.702 -14.396 30.645 1.00 8.91 164 LYS C N 1
ATOM 4433 C CA . LYS C 2 170 ? -54.897 -15.841 30.446 1.00 9.47 164 LYS C CA 1
ATOM 4434 C C . LYS C 2 170 ? -56.221 -16.266 31.092 1.00 8.96 164 LYS C C 1
ATOM 4435 O O . LYS C 2 170 ? -56.944 -17.076 30.518 1.00 9.99 164 LYS C O 1
ATOM 4441 N N . LEU C 2 171 ? -56.547 -15.677 32.246 1.00 9.13 165 LEU C N 1
ATOM 4442 C CA . LEU C 2 171 ? -57.875 -15.842 32.857 1.00 9.19 165 LEU C CA 1
ATOM 4443 C C . LEU C 2 171 ? -58.977 -15.352 31.907 1.00 10.00 165 LEU C C 1
ATOM 4444 O O . LEU C 2 171 ? -59.950 -16.068 31.621 1.00 10.43 165 LEU C O 1
ATOM 4449 N N . PHE C 2 172 ? -58.794 -14.153 31.369 1.00 9.42 166 PHE C N 1
ATOM 4450 C CA . PHE C 2 172 ? -59.797 -13.600 30.462 1.00 10.01 166 PHE C CA 1
ATOM 4451 C C . PHE C 2 172 ? -60.042 -14.493 29.239 1.00 10.21 166 PHE C C 1
ATOM 4452 O O . PHE C 2 172 ? -61.190 -14.772 28.890 1.00 10.00 166 PHE C O 1
ATOM 4460 N N . GLU C 2 173 ? -58.973 -14.932 28.580 1.00 10.55 167 GLU C N 1
ATOM 4461 C CA . GLU C 2 173 ? -59.173 -15.660 27.317 1.00 12.02 167 GLU C CA 1
ATOM 4462 C C . GLU C 2 173 ? -59.818 -17.007 27.625 1.00 11.70 167 GLU C C 1
ATOM 4463 O O . GLU C 2 173 ? -60.659 -17.479 26.878 1.00 11.35 167 GLU C O 1
ATOM 4469 N N . ASN C 2 174 ? -59.432 -17.612 28.748 1.00 10.94 168 ASN C N 1
ATOM 4470 C CA . ASN C 2 174 ? -60.024 -18.906 29.102 1.00 11.87 168 ASN C CA 1
ATOM 4471 C C . ASN C 2 174 ? -61.495 -18.752 29.459 1.00 11.30 168 ASN C C 1
ATOM 4472 O O . ASN C 2 174 ? -62.328 -19.612 29.113 1.00 11.94 168 ASN C O 1
ATOM 4477 N N . ALA C 2 175 ? -61.819 -17.662 30.158 1.00 10.87 169 ALA C N 1
ATOM 4478 C CA . ALA C 2 175 ? -63.191 -17.381 30.512 1.00 10.55 169 ALA C CA 1
ATOM 4479 C C . ALA C 2 175 ? -64.004 -17.118 29.235 1.00 11.33 169 ALA C C 1
ATOM 4480 O O . ALA C 2 175 ? -65.108 -17.644 29.067 1.00 11.67 169 ALA C O 1
ATOM 4482 N N . LEU C 2 176 ? -63.437 -16.327 28.339 1.00 10.54 170 LEU C N 1
ATOM 4483 C CA . LEU C 2 176 ? -64.119 -15.996 27.075 1.00 11.03 170 LEU C CA 1
ATOM 4484 C C . LEU C 2 176 ? -64.461 -17.281 26.296 1.00 11.26 170 LEU C C 1
ATOM 4485 O O . LEU C 2 176 ? -65.610 -17.509 25.931 1.00 11.69 170 LEU C O 1
ATOM 4490 N N . PHE C 2 177 ? -63.465 -18.127 26.053 1.00 12.03 171 PHE C N 1
ATOM 4491 C CA . PHE C 2 177 ? -63.710 -19.335 25.249 1.00 13.23 171 PHE C CA 1
ATOM 4492 C C . PHE C 2 177 ? -64.511 -20.415 25.968 1.00 14.07 171 PHE C C 1
ATOM 4493 O O . PHE C 2 177 ? -65.258 -21.180 25.317 1.00 15.27 171 PHE C O 1
ATOM 4501 N N . SER C 2 178 ? -64.401 -20.468 27.295 1.00 13.97 172 SER C N 1
ATOM 4502 C CA . SER C 2 178 ? -65.290 -21.339 28.064 1.00 14.05 172 SER C CA 1
ATOM 4503 C C . SER C 2 178 ? -66.741 -20.951 27.793 1.00 14.55 172 SER C C 1
ATOM 4504 O O . SER C 2 178 ? -67.588 -21.829 27.613 1.00 14.67 172 SER C O 1
ATOM 4507 N N . VAL C 2 179 ? -67.057 -19.657 27.757 1.00 13.98 173 VAL C N 1
ATOM 4508 C CA . VAL C 2 179 ? -68.435 -19.345 27.441 1.00 14.32 173 VAL C CA 1
ATOM 4509 C C . VAL C 2 179 ? -68.746 -19.488 25.956 1.00 14.61 173 VAL C C 1
ATOM 4510 O O . VAL C 2 179 ? -69.809 -20.047 25.620 1.00 14.95 173 VAL C O 1
ATOM 4514 N N . LEU C 2 180 ? -67.851 -19.022 25.080 1.00 13.18 174 LEU C N 1
ATOM 4515 C CA . LEU C 2 180 ? -68.126 -19.137 23.625 1.00 13.69 174 LEU C CA 1
ATOM 4516 C C . LEU C 2 180 ? -68.380 -20.567 23.186 1.00 14.42 174 LEU C C 1
ATOM 4517 O O . LEU C 2 180 ? -69.191 -20.792 22.267 1.00 14.96 174 LEU C O 1
ATOM 4522 N N . TYR C 2 181 ? -67.678 -21.507 23.816 1.00 14.60 175 TYR C N 1
ATOM 4523 C CA . TYR C 2 181 ? -67.734 -22.925 23.433 1.00 15.94 175 TYR C CA 1
ATOM 4524 C C . TYR C 2 181 ? -68.762 -23.712 24.270 1.00 15.45 175 TYR C C 1
ATOM 4525 O O . TYR C 2 181 ? -68.780 -24.956 24.260 1.00 16.24 175 TYR C O 1
ATOM 4534 N N . ASN C 2 182 ? -69.643 -22.989 24.957 1.00 15.36 176 ASN C N 1
ATOM 4535 C CA . ASN C 2 182 ? -70.726 -23.584 25.761 1.00 16.23 176 ASN C CA 1
ATOM 4536 C C . ASN C 2 182 ? -70.207 -24.554 26.854 1.00 17.77 176 ASN C C 1
ATOM 4537 O O . ASN C 2 182 ? -70.877 -25.526 27.214 1.00 18.06 176 ASN C O 1
ATOM 4542 N N . LYS C 2 183 ? -69.023 -24.283 27.404 1.00 17.91 177 LYS C N 1
ATOM 4543 C CA . LYS C 2 183 ? -68.520 -25.099 28.523 1.00 20.65 177 LYS C CA 1
ATOM 4544 C C . LYS C 2 183 ? -69.097 -24.616 29.837 1.00 20.49 177 LYS C C 1
ATOM 4545 O O . LYS C 2 183 ? -69.223 -25.392 30.804 1.00 21.05 177 LYS C O 1
ATOM 4551 N N . VAL C 2 184 ? -69.410 -23.319 29.894 1.00 20.79 178 VAL C N 1
ATOM 4552 C CA . VAL C 2 184 ? -69.977 -22.719 31.088 1.00 22.42 178 VAL C CA 1
ATOM 4553 C C . VAL C 2 184 ? -71.084 -21.751 30.701 1.00 24.23 178 VAL C C 1
ATOM 4554 O O . VAL C 2 184 ? -71.107 -21.226 29.579 1.00 23.26 178 VAL C O 1
ATOM 4558 N N . THR C 2 185 ? -72.006 -21.533 31.630 1.00 25.90 179 THR C N 1
ATOM 4559 C CA . THR C 2 185 ? -73.101 -20.606 31.389 1.00 28.75 179 THR C CA 1
ATOM 4560 C C . THR C 2 185 ? -72.918 -19.371 32.252 1.00 29.39 179 THR C C 1
ATOM 4561 O O . THR C 2 185 ? -72.470 -19.481 33.393 1.00 29.02 179 THR C O 1
ATOM 4565 N N . LEU C 2 186 ? -73.224 -18.193 31.705 1.00 31.08 180 LEU C N 1
ATOM 4566 C CA . LEU C 2 186 ? -73.358 -16.995 32.544 1.00 32.97 180 LEU C CA 1
ATOM 4567 C C . LEU C 2 186 ? -74.770 -16.428 32.479 1.00 33.58 180 LEU C C 1
ATOM 4568 O O . LEU C 2 186 ? -75.707 -17.091 32.917 1.00 34.47 180 LEU C O 1
ATOM 4573 N N . LYS D 2 8 ? -71.318 -26.005 33.744 1.00 28.70 2 LYS D N 1
ATOM 4574 C CA . LYS D 2 8 ? -70.915 -25.329 35.008 1.00 28.13 2 LYS D CA 1
ATOM 4575 C C . LYS D 2 8 ? -71.292 -23.862 34.979 1.00 27.12 2 LYS D C 1
ATOM 4576 O O . LYS D 2 8 ? -71.232 -23.230 33.923 1.00 27.13 2 LYS D O 1
ATOM 4582 N N . ASN D 2 9 ? -71.688 -23.322 36.130 1.00 25.49 3 ASN D N 1
ATOM 4583 C CA . ASN D 2 9 ? -71.931 -21.897 36.237 1.00 24.24 3 ASN D CA 1
ATOM 4584 C C . ASN D 2 9 ? -70.608 -21.136 36.138 1.00 22.59 3 ASN D C 1
ATOM 4585 O O . ASN D 2 9 ? -69.624 -21.512 36.758 1.00 20.69 3 ASN D O 1
ATOM 4590 N N . PHE D 2 10 ? -70.626 -20.067 35.353 1.00 21.27 4 PHE D N 1
ATOM 4591 C CA . PHE D 2 10 ? -69.475 -19.174 35.191 1.00 20.65 4 PHE D CA 1
ATOM 4592 C C . PHE D 2 10 ? -68.739 -18.821 36.491 1.00 20.14 4 PHE D C 1
ATOM 4593 O O . PHE D 2 10 ? -67.506 -18.950 36.570 1.00 19.86 4 PHE D O 1
ATOM 4601 N N . TYR D 2 11 ? -69.487 -18.383 37.501 1.00 19.76 5 TYR D N 1
ATOM 4602 C CA . TYR D 2 11 ? -68.897 -17.907 38.747 1.00 20.55 5 TYR D CA 1
ATOM 4603 C C . TYR D 2 11 ? -68.312 -19.009 39.616 1.00 20.48 5 TYR D C 1
ATOM 4604 O O . TYR D 2 11 ? -67.312 -18.809 40.295 1.00 21.19 5 TYR D O 1
ATOM 4613 N N . ASP D 2 12 ? -68.915 -20.187 39.566 1.00 20.51 6 ASP D N 1
ATOM 4614 C CA . ASP D 2 12 ? -68.311 -21.350 40.202 1.00 20.73 6 ASP D CA 1
ATOM 4615 C C . ASP D 2 12 ? -67.030 -21.709 39.457 1.00 19.55 6 ASP D C 1
ATOM 4616 O O . ASP D 2 12 ? -65.965 -21.905 40.062 1.00 19.42 6 ASP D O 1
ATOM 4621 N N . TRP D 2 13 ? -67.135 -21.779 38.133 1.00 18.83 7 TRP D N 1
ATOM 4622 C CA . TRP D 2 13 ? -66.012 -22.209 37.313 1.00 18.08 7 TRP D CA 1
ATOM 4623 C C . TRP D 2 13 ? -64.794 -21.302 37.534 1.00 17.51 7 TRP D C 1
ATOM 4624 O O . TRP D 2 13 ? -63.654 -21.776 37.705 1.00 16.80 7 TRP D O 1
ATOM 4635 N N . ILE D 2 14 ? -65.034 -19.999 37.531 1.00 16.49 8 ILE D N 1
ATOM 4636 C CA . ILE D 2 14 ? -63.926 -19.051 37.557 1.00 16.78 8 ILE D CA 1
ATOM 4637 C C . ILE D 2 14 ? -63.161 -19.120 38.884 1.00 16.94 8 ILE D C 1
ATOM 4638 O O . ILE D 2 14 ? -61.934 -19.016 38.898 1.00 15.97 8 ILE D O 1
ATOM 4643 N N . LYS D 2 15 ? -63.882 -19.362 39.978 1.00 17.47 9 LYS D N 1
ATOM 4644 C CA . LYS D 2 15 ? -63.239 -19.527 41.286 1.00 19.03 9 LYS D CA 1
ATOM 4645 C C . LYS D 2 15 ? -62.256 -20.702 41.264 1.00 18.35 9 LYS D C 1
ATOM 4646 O O . LYS D 2 15 ? -61.129 -20.603 41.764 1.00 17.23 9 LYS D O 1
ATOM 4652 N N . GLU D 2 16 ? -62.687 -21.801 40.650 1.00 18.21 10 GLU D N 1
ATOM 4653 C CA . GLU D 2 16 ? -61.872 -22.999 40.554 1.00 20.23 10 GLU D CA 1
ATOM 4654 C C . GLU D 2 16 ? -60.684 -22.743 39.638 1.00 17.85 10 GLU D C 1
ATOM 4655 O O . GLU D 2 16 ? -59.540 -23.124 39.934 1.00 17.43 10 GLU D O 1
ATOM 4661 N N . PHE D 2 17 ? -60.965 -22.094 38.511 1.00 16.08 11 PHE D N 1
ATOM 4662 C CA . PHE D 2 17 ? -59.921 -21.816 37.547 1.00 14.76 11 PHE D CA 1
ATOM 4663 C C . PHE D 2 17 ? -58.826 -20.972 38.191 1.00 13.64 11 PHE D C 1
ATOM 4664 O O . PHE D 2 17 ? -57.642 -21.256 38.031 1.00 14.25 11 PHE D O 1
ATOM 4672 N N . VAL D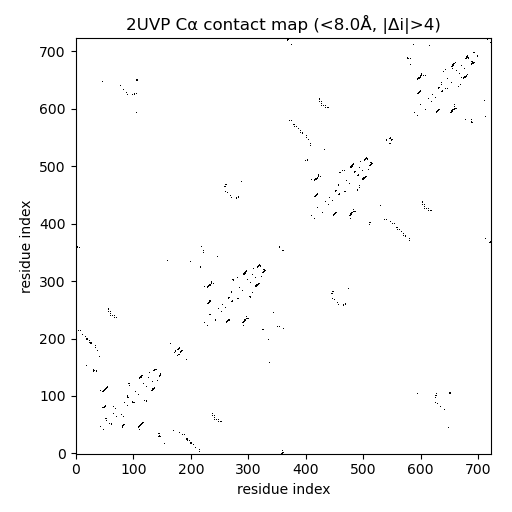 2 18 ? -59.216 -19.912 38.881 1.00 13.98 12 VAL D N 1
ATOM 4673 C CA . VAL D 2 18 ? -58.247 -19.004 39.507 1.00 13.46 12 VAL D CA 1
ATOM 4674 C C . VAL D 2 18 ? -57.394 -19.721 40.567 1.00 14.04 12 VAL D C 1
ATOM 4675 O O . VAL D 2 18 ? -56.177 -19.523 40.653 1.00 13.56 12 VAL D O 1
ATOM 4679 N N . ARG D 2 19 ? -58.038 -20.561 41.380 1.00 14.24 13 ARG D N 1
ATOM 4680 C CA . ARG D 2 19 ? -57.306 -21.265 42.428 1.00 16.55 13 ARG D CA 1
ATOM 4681 C C . ARG D 2 19 ? -56.243 -22.158 41.783 1.00 15.75 13 ARG D C 1
ATOM 4682 O O . ARG D 2 19 ? -55.085 -22.144 42.191 1.00 16.54 13 ARG D O 1
ATOM 4690 N N . ASP D 2 20 ? -56.649 -22.898 40.750 1.00 15.25 14 ASP D N 1
ATOM 4691 C CA . ASP D 2 20 ? -55.796 -23.839 40.069 1.00 15.48 14 ASP D CA 1
ATOM 4692 C C . ASP D 2 20 ? -54.652 -23.092 39.339 1.00 14.43 14 ASP D C 1
ATOM 4693 O O . ASP D 2 20 ? -53.519 -23.556 39.286 1.00 14.06 14 ASP D O 1
ATOM 4698 N N . GLN D 2 21 ? -54.984 -21.949 38.748 1.00 13.24 15 GLN D N 1
ATOM 4699 C CA . GLN D 2 21 ? -54.003 -21.181 37.993 1.00 12.88 15 GLN D CA 1
ATOM 4700 C C . GLN D 2 21 ? -52.828 -20.760 38.882 1.00 12.62 15 GLN D C 1
ATOM 4701 O O . GLN D 2 21 ? -51.653 -20.937 38.518 1.00 12.29 15 GLN D O 1
ATOM 4707 N N . GLY D 2 22 ? -53.154 -20.225 40.058 1.00 12.64 16 GLY D N 1
ATOM 4708 C CA . GLY D 2 22 ? -52.156 -19.774 41.014 1.00 13.75 16 GLY D CA 1
ATOM 4709 C C . GLY D 2 22 ? -51.361 -20.942 41.586 1.00 14.81 16 GLY D C 1
ATOM 4710 O O . GLY D 2 22 ? -50.151 -20.828 41.800 1.00 14.86 16 GLY D O 1
ATOM 4711 N N . GLU D 2 23 ? -52.029 -22.080 41.798 1.00 15.04 17 GLU D N 1
ATOM 4712 C CA . GLU D 2 23 ? -51.353 -23.253 42.368 1.00 15.86 17 GLU D CA 1
ATOM 4713 C C . GLU D 2 23 ? -50.317 -23.795 41.402 1.00 14.41 17 GLU D C 1
ATOM 4714 O O . GLU D 2 23 ? -49.219 -24.168 41.810 1.00 15.30 17 GLU D O 1
ATOM 4720 N N . PHE D 2 24 ? -50.625 -23.771 40.108 1.00 12.91 18 PHE D N 1
ATOM 4721 C CA . PHE D 2 24 ? -49.692 -24.284 39.116 1.00 13.12 18 PHE D CA 1
ATOM 4722 C C . PHE D 2 24 ? -48.499 -23.344 38.970 1.00 12.76 18 PHE D C 1
ATOM 4723 O O . PHE D 2 24 ? -47.347 -23.795 38.895 1.00 12.17 18 PHE D O 1
ATOM 4731 N N . ILE D 2 25 ? -48.763 -22.032 38.953 1.00 11.65 19 ILE D N 1
ATOM 4732 C CA . ILE D 2 25 ? -47.655 -21.047 38.988 1.00 12.00 19 ILE D CA 1
ATOM 4733 C C . ILE D 2 25 ? -46.720 -21.323 40.154 1.00 12.60 19 ILE D C 1
ATOM 4734 O O . ILE D 2 25 ? -45.490 -21.375 39.968 1.00 13.87 19 ILE D O 1
ATOM 4739 N N . ALA D 2 26 ? -47.304 -21.524 41.337 1.00 12.66 20 ALA D N 1
ATOM 4740 C CA . ALA D 2 26 ? -46.527 -21.769 42.554 1.00 13.69 20 ALA D CA 1
ATOM 4741 C C . ALA D 2 26 ? -45.721 -23.055 42.342 1.00 13.62 20 ALA D C 1
ATOM 4742 O O . ALA D 2 26 ? -44.501 -23.111 42.590 1.00 13.47 20 ALA D O 1
ATOM 4744 N N . GLN D 2 27 ? -46.403 -24.101 41.890 1.00 13.69 21 GLN D N 1
ATOM 4745 C CA . GLN D 2 27 ? -45.744 -25.403 41.721 1.00 13.42 21 GLN D CA 1
ATOM 4746 C C . GLN D 2 27 ? -44.484 -25.324 40.863 1.00 13.83 21 GLN D C 1
ATOM 4747 O O . GLN D 2 27 ? -43.462 -25.930 41.201 1.00 14.11 21 GLN D O 1
ATOM 4753 N N . GLN D 2 28 ? -44.566 -24.579 39.759 1.00 13.06 22 GLN D N 1
ATOM 4754 C CA . GLN D 2 28 ? -43.508 -24.517 38.742 1.00 13.70 22 GLN D CA 1
ATOM 4755 C C . GLN D 2 28 ? -42.561 -23.358 38.950 1.00 13.94 22 GLN D C 1
ATOM 4756 O O . GLN D 2 28 ? -41.613 -23.144 38.162 1.00 13.12 22 GLN D O 1
ATOM 4762 N N . SER D 2 29 ? -42.790 -22.644 40.045 1.00 13.57 23 SER D N 1
ATOM 4763 C CA . SER D 2 29 ? -42.078 -21.396 40.304 1.00 14.16 23 SER D CA 1
ATOM 4764 C C . SER D 2 29 ? -40.574 -21.585 40.548 1.00 14.31 23 SER D C 1
ATOM 4765 O O . SER D 2 29 ? -39.827 -20.617 40.437 1.00 15.89 23 SER D O 1
ATOM 4768 N N . GLY D 2 30 ? -40.143 -22.809 40.894 1.00 13.26 24 GLY D N 1
ATOM 4769 C CA . GLY D 2 30 ? -38.715 -23.087 41.126 1.00 13.52 24 GLY D CA 1
ATOM 4770 C C . GLY D 2 30 ? -37.976 -23.646 39.918 1.00 13.71 24 GLY D C 1
ATOM 4771 O O . GLY D 2 30 ? -36.824 -24.086 40.030 1.00 14.07 24 GLY D O 1
ATOM 4772 N N . TRP D 2 31 ? -38.613 -23.585 38.747 1.00 13.98 25 TRP D N 1
ATOM 4773 C CA . TRP D 2 31 ? -38.090 -24.222 37.541 1.00 14.15 25 TRP D CA 1
ATOM 4774 C C . TRP D 2 31 ? -36.666 -23.750 37.215 1.00 14.18 25 TRP D C 1
ATOM 4775 O O . TRP D 2 31 ? -35.840 -24.523 36.706 1.00 14.96 25 TRP D O 1
ATOM 4786 N N . LEU D 2 32 ? -36.375 -22.477 37.474 1.00 13.93 26 LEU D N 1
ATOM 4787 C CA . LEU D 2 32 ? -35.061 -21.935 37.071 1.00 14.76 26 LEU D CA 1
ATOM 4788 C C . LEU D 2 32 ? -33.903 -22.485 37.909 1.00 15.82 26 LEU D C 1
ATOM 4789 O O . LEU D 2 32 ? -32.760 -22.525 37.450 1.00 16.45 26 LEU D O 1
ATOM 4794 N N . GLU D 2 33 ? -34.213 -22.925 39.134 1.00 15.63 27 GLU D N 1
ATOM 4795 C CA . GLU D 2 33 ? -33.212 -23.572 40.003 1.00 16.44 27 GLU D CA 1
ATOM 4796 C C . GLU D 2 33 ? -32.799 -24.906 39.397 1.00 17.75 27 GLU D C 1
ATOM 4797 O O . GLU D 2 33 ? -31.709 -25.393 39.663 1.00 18.36 27 GLU D O 1
ATOM 4803 N N . LEU D 2 34 ? -33.689 -25.504 38.610 1.00 18.35 28 LEU D N 1
ATOM 4804 C CA . LEU D 2 34 ? -33.420 -26.814 37.990 1.00 19.77 28 LEU D CA 1
ATOM 4805 C C . LEU D 2 34 ? -32.968 -26.694 36.522 1.00 20.55 28 LEU D C 1
ATOM 4806 O O . LEU D 2 34 ? -32.674 -27.697 35.863 1.00 21.34 28 LEU D O 1
ATOM 4811 N N . GLU D 2 35 ? -32.916 -25.469 36.002 1.00 20.45 29 GLU D N 1
ATOM 4812 C CA . GLU D 2 35 ? -32.640 -25.281 34.575 1.00 20.23 29 GLU D CA 1
ATOM 4813 C C . GLU D 2 35 ? -31.176 -25.553 34.313 1.00 19.61 29 GLU D C 1
ATOM 4814 O O . GLU D 2 35 ? -30.302 -24.954 34.954 1.00 19.67 29 GLU D O 1
ATOM 4820 N N . ARG D 2 36 ? -30.908 -26.454 33.364 1.00 19.53 30 ARG D N 1
ATOM 4821 C CA . ARG D 2 36 ? -29.535 -26.921 33.143 1.00 20.36 30 ARG D CA 1
ATOM 4822 C C . ARG D 2 36 ? -28.838 -26.318 31.932 1.00 20.48 30 ARG D C 1
ATOM 4823 O O . ARG D 2 36 ? -27.623 -26.438 31.828 1.00 20.83 30 ARG D O 1
ATOM 4831 N N . SER D 2 37 ? -29.573 -25.647 31.038 1.00 20.47 31 SER D N 1
ATOM 4832 C CA . SER D 2 37 ? -28.888 -24.923 29.952 1.00 21.09 31 SER D CA 1
ATOM 4833 C C . SER D 2 37 ? -28.026 -23.813 30.561 1.00 21.24 31 SER D C 1
ATOM 4834 O O . SER D 2 37 ? -28.222 -23.415 31.720 1.00 20.47 31 SER D O 1
ATOM 4837 N N . SER D 2 38 ? -27.057 -23.325 29.795 1.00 21.67 32 SER D N 1
ATOM 4838 C CA . SER D 2 38 ? -26.011 -22.487 30.360 1.00 22.99 32 SER D CA 1
ATOM 4839 C C . SER D 2 38 ? -26.413 -21.018 30.413 1.00 22.64 32 SER D C 1
ATOM 4840 O O . SER D 2 38 ? -25.693 -20.125 29.932 1.00 22.99 32 SER D O 1
ATOM 4843 N N . TYR D 2 39 ? -27.563 -20.762 31.021 1.00 22.09 33 TYR D N 1
ATOM 4844 C CA . TYR D 2 39 ? -28.086 -19.405 31.038 1.00 20.98 33 TYR D CA 1
ATOM 4845 C C . TYR D 2 39 ? -27.178 -18.412 31.781 1.00 20.75 33 TYR D C 1
ATOM 4846 O O . TYR D 2 39 ? -27.081 -17.264 31.369 1.00 19.90 33 TYR D O 1
ATOM 4855 N N . ALA D 2 40 ? -26.514 -18.832 32.862 1.00 20.30 34 ALA D N 1
ATOM 4856 C CA . ALA D 2 40 ? -25.612 -17.930 33.596 1.00 20.13 34 ALA D CA 1
ATOM 4857 C C . ALA D 2 40 ? -24.438 -17.475 32.722 1.00 19.90 34 ALA D C 1
ATOM 4858 O O . ALA D 2 40 ? -24.138 -16.274 32.626 1.00 19.30 34 ALA D O 1
ATOM 4860 N N . LYS D 2 41 ? -23.798 -18.441 32.066 1.00 19.82 35 LYS D N 1
ATOM 4861 C CA . LYS D 2 41 ? -22.651 -18.155 31.195 1.00 20.84 35 LYS D CA 1
ATOM 4862 C C . LYS D 2 41 ? -23.071 -17.282 30.016 1.00 19.56 35 LYS D C 1
ATOM 4863 O O . LYS D 2 41 ? -22.351 -16.346 29.630 1.00 19.92 35 LYS D O 1
ATOM 4869 N N . LEU D 2 42 ? -24.238 -17.579 29.455 1.00 18.44 36 LEU D N 1
ATOM 4870 C CA . LEU D 2 42 ? -24.746 -16.799 28.310 1.00 18.56 36 LEU D CA 1
ATOM 4871 C C . LEU D 2 42 ? -25.077 -15.375 28.708 1.00 17.83 36 LEU D C 1
ATOM 4872 O O . LEU D 2 42 ? -24.801 -14.415 27.953 1.00 17.51 36 LEU D O 1
ATOM 4877 N N . ILE D 2 43 ? -25.691 -15.227 29.882 1.00 16.56 37 ILE D N 1
ATOM 4878 C CA . ILE D 2 43 ? -25.971 -13.897 30.415 1.00 16.64 37 ILE D CA 1
ATOM 4879 C C . ILE D 2 43 ? -24.663 -13.137 30.624 1.00 16.95 37 ILE D C 1
ATOM 4880 O O . ILE D 2 43 ? -24.546 -11.972 30.251 1.00 16.32 37 ILE D O 1
ATOM 4885 N N . ALA D 2 44 ? -23.663 -13.818 31.198 1.00 17.02 38 ALA D N 1
ATOM 4886 C CA . ALA D 2 44 ? -22.383 -13.170 31.471 1.00 17.78 38 ALA D CA 1
ATOM 4887 C C . ALA D 2 44 ? -21.728 -12.699 30.179 1.00 17.35 38 ALA D C 1
ATOM 4888 O O . ALA D 2 44 ? -21.203 -11.586 30.104 1.00 19.05 38 ALA D O 1
ATOM 4890 N N . GLN D 2 45 ? -21.754 -13.555 29.167 1.00 18.10 39 GLN D N 1
ATOM 4891 C CA . GLN D 2 45 ? -21.135 -13.242 27.886 1.00 18.78 39 GLN D CA 1
ATOM 4892 C C . GLN D 2 45 ? -21.865 -12.085 27.217 1.00 18.50 39 GLN D C 1
ATOM 4893 O O . GLN D 2 45 ? -21.257 -11.238 26.589 1.00 18.97 39 GLN D O 1
ATOM 4899 N N . THR D 2 46 ? -23.171 -12.022 27.404 1.00 17.43 40 THR D N 1
ATOM 4900 C CA . THR D 2 46 ? -23.949 -10.925 26.824 1.00 16.96 40 THR D CA 1
ATOM 4901 C C . THR D 2 46 ? -23.664 -9.602 27.523 1.00 16.97 40 THR D C 1
ATOM 4902 O O . THR D 2 46 ? -23.555 -8.548 26.879 1.00 16.75 40 THR D O 1
ATOM 4906 N N . ILE D 2 47 ? -23.546 -9.644 28.848 1.00 16.62 41 ILE D N 1
ATOM 4907 C CA . ILE D 2 47 ? -23.199 -8.467 29.629 1.00 16.31 41 ILE D CA 1
ATOM 4908 C C . ILE D 2 47 ? -21.804 -7.962 29.194 1.00 17.51 41 ILE D C 1
ATOM 4909 O O . ILE D 2 47 ? -21.616 -6.765 28.992 1.00 18.39 41 ILE D O 1
ATOM 4914 N N . SER D 2 48 ? -20.848 -8.880 29.043 1.00 18.60 42 SER D N 1
ATOM 4915 C CA . SER D 2 48 ? -19.491 -8.503 28.631 1.00 19.73 42 SER D CA 1
ATOM 4916 C C . SER D 2 48 ? -19.509 -7.791 27.281 1.00 20.14 42 SER D C 1
ATOM 4917 O O . SER D 2 48 ? -18.807 -6.790 27.080 1.00 20.21 42 SER D O 1
ATOM 4920 N N . HIS D 2 49 ? -20.329 -8.310 26.370 1.00 19.33 43 HIS D N 1
ATOM 4921 C CA . HIS D 2 49 ? -20.506 -7.708 25.051 1.00 19.62 43 HIS D CA 1
ATOM 4922 C C . HIS D 2 49 ? -21.022 -6.285 25.166 1.00 19.73 43 HIS D C 1
ATOM 4923 O O . HIS D 2 49 ? -20.500 -5.375 24.513 1.00 20.34 43 HIS D O 1
ATOM 4930 N N . VAL D 2 50 ? -22.053 -6.094 25.991 1.00 19.95 44 VAL D N 1
ATOM 4931 C CA . VAL D 2 50 ? -22.581 -4.757 26.274 1.00 20.56 44 VAL D CA 1
ATOM 4932 C C . VAL D 2 50 ? -21.497 -3.841 26.838 1.00 21.31 44 VAL D C 1
ATOM 4933 O O . VAL D 2 50 ? -21.309 -2.734 26.339 1.00 20.99 44 VAL D O 1
ATOM 4937 N N . LEU D 2 51 ? -20.742 -4.316 27.833 1.00 21.84 45 LEU D N 1
ATOM 4938 C CA . LEU D 2 51 ? -19.679 -3.496 28.447 1.00 23.32 45 LEU D CA 1
ATOM 4939 C C . LEU D 2 51 ? -18.604 -3.083 27.456 1.00 23.58 45 LEU D C 1
ATOM 4940 O O . LEU D 2 51 ? -17.996 -2.016 27.600 1.00 25.42 45 LEU D O 1
ATOM 4945 N N . ASN D 2 52 ? -18.363 -3.945 26.475 1.00 23.09 46 ASN D N 1
ATOM 4946 C CA . ASN D 2 52 ? -17.355 -3.728 25.438 1.00 23.65 46 ASN D CA 1
ATOM 4947 C C . ASN D 2 52 ? -17.833 -2.760 24.342 1.00 23.36 46 ASN D C 1
ATOM 4948 O O . ASN D 2 52 ? -17.101 -2.499 23.382 1.00 24.16 46 ASN D O 1
ATOM 4953 N N . GLY D 2 53 ? -19.051 -2.238 24.492 1.00 22.14 47 GLY D N 1
ATOM 4954 C CA . GLY D 2 53 ? -19.612 -1.275 23.535 1.00 21.65 47 GLY D CA 1
ATOM 4955 C C . GLY D 2 53 ? -20.345 -1.954 22.401 1.00 20.79 47 GLY D C 1
ATOM 4956 O O . GLY D 2 53 ? -20.659 -1.321 21.366 1.00 21.39 47 GLY D O 1
ATOM 4957 N N . GLY D 2 54 ? -20.669 -3.230 22.603 1.00 18.67 48 GLY D N 1
ATOM 4958 C CA . GLY D 2 54 ? -21.370 -4.025 21.600 1.00 17.57 48 GLY D CA 1
ATOM 4959 C C . GLY D 2 54 ? -22.835 -3.661 21.445 1.00 16.64 48 GLY D C 1
ATOM 4960 O O . GLY D 2 54 ? -23.452 -3.147 22.377 1.00 17.37 48 GLY D O 1
ATOM 4961 N N . SER D 2 55 ? -23.383 -3.923 20.259 1.00 15.69 49 SER D N 1
ATOM 4962 C CA . SER D 2 55 ? -24.821 -3.740 20.017 1.00 15.17 49 SER D CA 1
ATOM 4963 C C . SER D 2 55 ? -25.570 -5.075 20.111 1.00 15.22 49 SER D C 1
ATOM 4964 O O . SER D 2 55 ? -25.013 -6.157 19.843 1.00 14.51 49 SER D O 1
ATOM 4967 N N . LEU D 2 56 ? -26.847 -5.005 20.497 1.00 14.80 50 LEU D N 1
ATOM 4968 C CA . LEU D 2 56 ? -27.725 -6.176 20.518 1.00 14.35 50 LEU D CA 1
ATOM 4969 C C . LEU D 2 56 ? -28.752 -6.028 19.409 1.00 14.15 50 LEU D C 1
ATOM 4970 O O . LEU D 2 56 ? -29.524 -5.069 19.412 1.00 12.63 50 LEU D O 1
ATOM 4975 N N . LEU D 2 57 ? -28.755 -6.964 18.465 1.00 12.88 51 LEU D N 1
ATOM 4976 C CA . LEU D 2 57 ? -29.743 -6.963 17.378 1.00 13.22 51 LEU D CA 1
ATOM 4977 C C . LEU D 2 57 ? -30.772 -8.020 17.736 1.00 13.45 51 LEU D C 1
ATOM 4978 O O . LEU D 2 57 ? -30.501 -9.227 17.650 1.00 13.15 51 LEU D O 1
ATOM 4983 N N . VAL D 2 58 ? -31.959 -7.559 18.128 1.00 12.86 52 VAL D N 1
ATOM 4984 C CA . VAL D 2 58 ? -32.953 -8.428 18.761 1.00 12.90 52 VAL D CA 1
ATOM 4985 C C . VAL D 2 58 ? -34.025 -8.850 17.773 1.00 12.74 52 VAL D C 1
ATOM 4986 O O . VAL D 2 58 ? -34.624 -8.031 17.071 1.00 12.02 52 VAL D O 1
ATOM 4990 N N . SER D 2 59 ? -34.275 -10.151 17.718 1.00 12.80 53 SER D N 1
ATOM 4991 C CA . SER D 2 59 ? -35.309 -10.685 16.857 1.00 13.19 53 SER D CA 1
ATOM 4992 C C . SER D 2 59 ? -36.149 -11.702 17.626 1.00 13.60 53 SER D C 1
ATOM 4993 O O . SER D 2 59 ? -35.735 -12.193 18.683 1.00 13.15 53 SER D O 1
ATOM 4996 N N . ALA D 2 60 ? -37.321 -12.001 17.088 1.00 13.79 54 ALA D N 1
ATOM 4997 C CA . ALA D 2 60 ? -38.210 -12.991 17.719 1.00 14.14 54 ALA D CA 1
ATOM 4998 C C . ALA D 2 60 ? -39.113 -13.600 16.681 1.00 14.16 54 ALA D C 1
ATOM 4999 O O . ALA D 2 60 ? -39.423 -12.954 15.653 1.00 14.91 54 ALA D O 1
ATOM 5001 N N . ASP D 2 61 ? -39.578 -14.820 16.958 1.00 14.06 55 ASP D N 1
ATOM 5002 C CA . ASP D 2 61 ? -40.592 -15.454 16.099 1.00 14.86 55 ASP D CA 1
ATOM 5003 C C . ASP D 2 61 ? -41.931 -14.693 16.100 1.00 15.45 55 ASP D C 1
ATOM 5004 O O . ASP D 2 61 ? -42.138 -13.771 16.902 1.00 15.22 55 ASP D O 1
ATOM 5009 N N . SER D 2 62 ? -42.820 -15.051 15.173 1.00 16.05 56 SER D N 1
ATOM 5010 C CA . SER D 2 62 ? -44.063 -14.320 15.000 1.00 18.78 56 SER D CA 1
ATOM 5011 C C . SER D 2 62 ? -44.862 -14.253 16.314 1.00 18.47 56 SER D C 1
ATOM 5012 O O . SER D 2 62 ? -45.325 -13.173 16.715 1.00 21.37 56 SER D O 1
ATOM 5015 N N . SER D 2 63 ? -44.954 -15.368 17.033 1.00 16.89 57 SER D N 1
ATOM 5016 C CA . SER D 2 63 ? -45.753 -15.357 18.262 1.00 16.33 57 SER D CA 1
ATOM 5017 C C . SER D 2 63 ? -45.115 -14.516 19.374 1.00 15.34 57 SER D C 1
ATOM 5018 O O . SER D 2 63 ? -45.797 -14.132 20.343 1.00 15.20 57 SER D O 1
ATOM 5021 N N . ARG D 2 64 ? -43.823 -14.231 19.240 1.00 13.94 58 ARG D N 1
ATOM 5022 C CA . ARG D 2 64 ? -43.102 -13.480 20.291 1.00 14.08 58 ARG D CA 1
ATOM 5023 C C . ARG D 2 64 ? -42.798 -12.011 19.981 1.00 13.53 58 ARG D C 1
ATOM 5024 O O . ARG D 2 64 ? -41.972 -11.394 20.672 1.00 13.10 58 ARG D O 1
ATOM 5032 N N A HIS D 2 65 ? -43.470 -11.441 18.979 0.50 13.72 59 HIS D N 1
ATOM 5033 N N B HIS D 2 65 ? -43.469 -11.438 18.975 0.50 14.20 59 HIS D N 1
ATOM 5034 C CA A HIS D 2 65 ? -43.292 -10.015 18.709 0.50 13.60 59 HIS D CA 1
ATOM 5035 C CA B HIS D 2 65 ? -43.319 -10.000 18.688 0.50 14.53 59 HIS D CA 1
ATOM 5036 C C A HIS D 2 65 ? -43.563 -9.170 19.958 0.50 13.10 59 HIS D C 1
ATOM 5037 C C B HIS D 2 65 ? -43.578 -9.159 19.945 0.50 13.66 59 HIS D C 1
ATOM 5038 O O A HIS D 2 65 ? -42.860 -8.186 20.197 0.50 13.39 59 HIS D O 1
ATOM 5039 O O B HIS D 2 65 ? -42.879 -8.170 20.178 0.50 13.90 59 HIS D O 1
ATOM 5052 N N . TRP D 2 66 ? -44.560 -9.557 20.761 1.00 13.08 60 TRP D N 1
ATOM 5053 C CA . TRP D 2 66 ? -44.841 -8.837 22.019 1.00 12.22 60 TRP D CA 1
ATOM 5054 C C . TRP D 2 66 ? -43.595 -8.824 22.919 1.00 11.42 60 TRP D C 1
ATOM 5055 O O . TRP D 2 66 ? -43.302 -7.828 23.591 1.00 12.10 60 TRP D O 1
ATOM 5066 N N . PHE D 2 67 ? -42.841 -9.920 22.925 1.00 10.60 61 PHE D N 1
ATOM 5067 C CA . PHE D 2 67 ? -41.675 -10.020 23.803 1.00 10.14 61 PHE D CA 1
ATOM 5068 C C . PHE D 2 67 ? -40.477 -9.243 23.245 1.00 10.09 61 PHE D C 1
ATOM 5069 O O . PHE D 2 67 ? -39.712 -8.638 24.000 1.00 9.78 61 PHE D O 1
ATOM 5077 N N . LEU D 2 68 ? -40.323 -9.234 21.926 1.00 10.51 62 LEU D N 1
ATOM 5078 C CA . LEU D 2 68 ? -39.390 -8.286 21.271 1.00 11.61 62 LEU D CA 1
ATOM 5079 C C . LEU D 2 68 ? -39.666 -6.849 21.755 1.00 11.73 62 LEU D C 1
ATOM 5080 O O . LEU D 2 68 ? -38.766 -6.135 22.227 1.00 11.21 62 LEU D O 1
ATOM 5085 N N . ASN D 2 69 ? -40.927 -6.434 21.650 1.00 11.43 63 ASN D N 1
ATOM 5086 C CA . ASN D 2 69 ? -41.357 -5.127 22.129 1.00 12.53 63 ASN D CA 1
ATOM 5087 C C . ASN D 2 69 ? -40.990 -4.918 23.606 1.00 11.53 63 ASN D C 1
ATOM 5088 O O . ASN D 2 69 ? -40.430 -3.868 23.991 1.00 12.08 63 ASN D O 1
ATOM 5093 N N . TYR D 2 70 ? -41.274 -5.926 24.421 1.00 10.54 64 TYR D N 1
ATOM 5094 C CA . TYR D 2 70 ? -40.933 -5.874 25.853 1.00 9.69 64 TYR D CA 1
ATOM 5095 C C . TYR D 2 70 ? -39.433 -5.650 26.082 1.00 10.33 64 TYR D C 1
ATOM 5096 O O . TYR D 2 70 ? -39.049 -4.856 26.930 1.00 10.66 64 TYR D O 1
ATOM 5105 N N . ILE D 2 71 ? -38.592 -6.356 25.335 1.00 9.54 65 ILE D N 1
ATOM 5106 C CA . ILE D 2 71 ? -37.142 -6.213 25.505 1.00 9.83 65 ILE D CA 1
ATOM 5107 C C . ILE D 2 71 ? -36.711 -4.776 25.211 1.00 10.37 65 ILE D C 1
ATOM 5108 O O . ILE D 2 71 ? -36.019 -4.154 26.005 1.00 10.70 65 ILE D O 1
ATOM 5113 N N . LEU D 2 72 ? -37.151 -4.259 24.068 1.00 12.12 66 LEU D N 1
ATOM 5114 C CA . LEU D 2 72 ? -36.747 -2.931 23.633 1.00 12.39 66 LEU D CA 1
ATOM 5115 C C . LEU D 2 72 ? -37.207 -1.877 24.623 1.00 13.08 66 LEU D C 1
ATOM 5116 O O . LEU D 2 72 ? -36.423 -0.990 24.984 1.00 14.58 66 LEU D O 1
ATOM 5121 N N . SER D 2 73 ? -38.458 -1.981 25.088 1.00 12.64 67 SER D N 1
ATOM 5122 C CA . SER D 2 73 ? -39.024 -0.931 25.938 1.00 13.57 67 SER D CA 1
ATOM 5123 C C . SER D 2 73 ? -38.466 -1.006 27.340 1.00 12.98 67 SER D C 1
ATOM 5124 O O . SER D 2 73 ? -38.345 0.016 28.021 1.00 13.66 67 SER D O 1
ATOM 5127 N N . ASN D 2 74 ? -38.146 -2.208 27.792 1.00 12.12 68 ASN D N 1
ATOM 5128 C CA . ASN D 2 74 ? -37.543 -2.330 29.116 1.00 13.01 68 ASN D CA 1
ATOM 5129 C C . ASN D 2 74 ? -36.073 -1.924 29.151 1.00 13.58 68 ASN D C 1
ATOM 5130 O O . ASN D 2 74 ? -35.624 -1.273 30.114 1.00 14.12 68 ASN D O 1
ATOM 5135 N N . LEU D 2 75 ? -35.319 -2.310 28.129 1.00 13.94 69 LEU D N 1
ATOM 5136 C CA . LEU D 2 75 ? -33.888 -1.962 28.063 1.00 14.96 69 LEU D CA 1
ATOM 5137 C C . LEU D 2 75 ? -33.661 -0.464 27.913 1.00 16.37 69 LEU D C 1
ATOM 5138 O O . LEU D 2 75 ? -32.733 0.084 28.529 1.00 16.07 69 LEU D O 1
ATOM 5143 N N . ASN D 2 76 ? -34.512 0.177 27.106 1.00 16.40 70 ASN D N 1
ATOM 5144 C CA . ASN D 2 76 ? -34.480 1.641 26.937 1.00 17.99 70 ASN D CA 1
ATOM 5145 C C . ASN D 2 76 ? -35.842 2.267 27.183 1.00 18.80 70 ASN D C 1
ATOM 5146 O O . ASN D 2 76 ? -36.564 2.586 26.226 1.00 18.57 70 ASN D O 1
ATOM 5151 N N . PRO D 2 77 ? -36.206 2.418 28.467 1.00 20.79 71 PRO D N 1
ATOM 5152 C CA . PRO D 2 77 ? -37.517 2.954 28.831 1.00 22.55 71 PRO D CA 1
ATOM 5153 C C . PRO D 2 77 ? -37.653 4.406 28.392 1.00 24.51 71 PRO D C 1
ATOM 5154 O O . PRO D 2 77 ? -36.644 5.071 28.133 1.00 24.24 71 PRO D O 1
ATOM 5158 N N . LYS D 2 78 ? -38.898 4.877 28.320 1.00 27.30 72 LYS D N 1
ATOM 5159 C CA . LYS D 2 78 ? -39.214 6.218 27.809 1.00 30.10 72 LYS D CA 1
ATOM 5160 C C . LYS D 2 78 ? -38.443 7.280 28.593 1.00 31.02 72 LYS D C 1
ATOM 5161 O O . LYS D 2 78 ? -37.877 8.215 28.010 1.00 31.72 72 LYS D O 1
ATOM 5167 N N . ASP D 2 79 ? -38.400 7.098 29.911 1.00 32.06 73 ASP D N 1
ATOM 5168 C CA . ASP D 2 79 ? -37.610 7.928 30.810 1.00 33.07 73 ASP D CA 1
ATOM 5169 C C . ASP D 2 79 ? -36.424 7.114 31.326 1.00 33.08 73 ASP D C 1
ATOM 5170 O O . ASP D 2 79 ? -36.592 6.192 32.140 1.00 32.98 73 ASP D O 1
ATOM 5175 N N . LEU D 2 80 ? -35.228 7.459 30.842 1.00 32.97 74 LEU D N 1
ATOM 5176 C CA . LEU D 2 80 ? -34.007 6.750 31.214 1.00 32.62 74 LEU D CA 1
ATOM 5177 C C . LEU D 2 80 ? -33.546 7.046 32.627 1.00 32.92 74 LEU D C 1
ATOM 5178 O O . LEU D 2 80 ? -32.774 6.272 33.188 1.00 32.52 74 LEU D O 1
ATOM 5183 N N . LYS D 2 81 ? -34.004 8.170 33.191 1.00 33.38 75 LYS D N 1
ATOM 5184 C CA . LYS D 2 81 ? -33.465 8.686 34.451 1.00 34.11 75 LYS D CA 1
ATOM 5185 C C . LYS D 2 81 ? -31.933 8.630 34.393 1.00 33.59 75 LYS D C 1
ATOM 5186 O O . LYS D 2 81 ? -31.331 9.271 33.541 1.00 34.51 75 LYS D O 1
ATOM 5192 N N . GLU D 2 82 ? -31.329 7.821 35.266 1.00 33.03 76 GLU D N 1
ATOM 5193 C CA . GLU D 2 82 ? -29.876 7.704 35.409 1.00 32.59 76 GLU D CA 1
ATOM 5194 C C . GLU D 2 82 ? -29.225 6.647 34.511 1.00 30.76 76 GLU D C 1
ATOM 5195 O O . GLU D 2 82 ? -27.993 6.520 34.480 1.00 30.86 76 GLU D O 1
ATOM 5201 N N . ARG D 2 83 ? -30.051 5.887 33.794 1.00 28.49 77 ARG D N 1
ATOM 5202 C CA . ARG D 2 83 ? -29.578 4.778 32.964 1.00 26.18 77 ARG D CA 1
ATOM 5203 C C . ARG D 2 83 ? -28.796 5.202 31.716 1.00 24.95 77 ARG D C 1
ATOM 5204 O O . ARG D 2 83 ? -29.049 6.271 31.140 1.00 24.42 77 ARG D O 1
ATOM 5212 N N . PRO D 2 84 ? -27.854 4.351 31.276 1.00 24.18 78 PRO D N 1
ATOM 5213 C CA . PRO D 2 84 ? -27.226 4.603 29.983 1.00 23.10 78 PRO D CA 1
ATOM 5214 C C . PRO D 2 84 ? -28.235 4.347 28.874 1.00 22.36 78 PRO D C 1
ATOM 5215 O O . PRO D 2 84 ? -29.206 3.627 29.081 1.00 22.56 78 PRO D O 1
ATOM 5219 N N . LEU D 2 85 ? -27.986 4.914 27.701 1.00 21.01 79 LEU D N 1
ATOM 5220 C CA . LEU D 2 85 ? -28.741 4.546 26.525 1.00 19.92 79 LEU D CA 1
ATOM 5221 C C . LEU D 2 85 ? -28.078 3.312 25.964 1.00 19.57 79 LEU D C 1
ATOM 5222 O O . LEU D 2 85 ? -26.932 3.366 25.493 1.00 21.27 79 LEU D O 1
ATOM 5227 N N . LEU D 2 86 ? -28.774 2.185 26.014 1.00 17.90 80 LEU D N 1
ATOM 5228 C CA . LEU D 2 86 ? -28.161 0.932 25.577 1.00 16.45 80 LEU D CA 1
ATOM 5229 C C . LEU D 2 86 ? -28.306 0.712 24.085 1.00 15.79 80 LEU D C 1
ATOM 5230 O O . LEU D 2 86 ? -29.323 1.080 23.482 1.00 16.02 80 LEU D O 1
ATOM 5235 N N . SER D 2 87 ? -27.274 0.108 23.500 1.00 14.57 81 SER D N 1
ATOM 5236 C CA . SER D 2 87 ? -27.225 -0.136 22.065 1.00 14.52 81 SER D CA 1
ATOM 5237 C C . SER D 2 87 ? -28.068 -1.368 21.706 1.00 14.79 81 SER D C 1
ATOM 5238 O O . SER D 2 87 ? -27.557 -2.489 21.609 1.00 14.78 81 SER D O 1
ATOM 5241 N N . VAL D 2 88 ? -29.361 -1.138 21.499 1.00 14.93 82 VAL D N 1
ATOM 5242 C CA . VAL D 2 88 ? -30.317 -2.198 21.209 1.00 14.85 82 VAL D CA 1
ATOM 5243 C C . VAL D 2 88 ? -31.080 -1.828 19.952 1.00 15.38 82 VAL D C 1
ATOM 5244 O O . VAL D 2 88 ? -31.540 -0.684 19.796 1.00 15.46 82 VAL D O 1
ATOM 5248 N N . ILE D 2 89 ? -31.212 -2.806 19.066 1.00 15.03 83 ILE D N 1
ATOM 5249 C CA . ILE D 2 89 ? -31.801 -2.613 17.749 1.00 15.55 83 ILE D CA 1
ATOM 5250 C C . ILE D 2 89 ? -32.902 -3.653 17.518 1.00 15.04 83 ILE D C 1
ATOM 5251 O O . ILE D 2 89 ? -32.708 -4.833 17.824 1.00 14.49 83 ILE D O 1
ATOM 5256 N N . ASP D 2 90 ? -34.047 -3.209 16.983 1.00 14.09 84 ASP D N 1
ATOM 5257 C CA . ASP D 2 90 ? -35.094 -4.112 16.551 1.00 14.23 84 ASP D CA 1
ATOM 5258 C C . ASP D 2 90 ? -34.687 -4.738 15.212 1.00 15.05 84 ASP D C 1
ATOM 5259 O O . ASP D 2 90 ? -34.792 -4.115 14.138 1.00 13.97 84 ASP D O 1
ATOM 5264 N N . PHE D 2 91 ? -34.199 -5.972 15.270 1.00 14.50 85 PHE D N 1
ATOM 5265 C CA . PHE D 2 91 ? -33.699 -6.617 14.062 1.00 15.05 85 PHE D CA 1
ATOM 5266 C C . PHE D 2 91 ? -34.838 -7.073 13.154 1.00 15.38 85 PHE D C 1
ATOM 5267 O O . PHE D 2 91 ? -34.713 -7.024 11.921 1.00 15.51 85 PHE D O 1
ATOM 5275 N N . ASN D 2 92 ? -35.938 -7.532 13.749 1.00 14.80 86 ASN D N 1
ATOM 5276 C CA . ASN D 2 92 ? -37.125 -7.920 12.982 1.00 15.16 86 ASN D CA 1
ATOM 5277 C C . ASN D 2 92 ? -37.526 -6.794 12.025 1.00 15.05 86 ASN D C 1
ATOM 5278 O O . ASN D 2 92 ? -37.990 -7.059 10.920 1.00 14.91 86 ASN D O 1
ATOM 5283 N N . ALA D 2 93 ? -37.390 -5.549 12.485 1.00 14.56 87 ALA D N 1
ATOM 5284 C CA . ALA D 2 93 ? -37.908 -4.384 11.752 1.00 15.62 87 ALA D CA 1
ATOM 5285 C C . ALA D 2 93 ? -36.874 -3.823 10.769 1.00 15.82 87 ALA D C 1
ATOM 5286 O O . ALA D 2 93 ? -37.181 -2.935 9.977 1.00 16.06 87 ALA D O 1
ATOM 5288 N N . SER D 2 94 ? -35.670 -4.373 10.829 1.00 15.97 88 SER D N 1
ATOM 5289 C CA . SER D 2 94 ? -34.511 -3.892 10.066 1.00 16.96 88 SER D CA 1
ATOM 5290 C C . SER D 2 94 ? -34.653 -4.199 8.577 1.00 17.19 88 SER D C 1
ATOM 5291 O O . SER D 2 94 ? -35.211 -5.220 8.199 1.00 16.39 88 SER D O 1
ATOM 5294 N N . SER D 2 95 ? -34.118 -3.325 7.724 1.00 17.91 89 SER D N 1
ATOM 5295 C CA . SER D 2 95 ? -34.065 -3.629 6.308 1.00 19.79 89 SER D CA 1
ATOM 5296 C C . SER D 2 95 ? -33.146 -4.827 6.050 1.00 19.75 89 SER D C 1
ATOM 5297 O O . SER D 2 95 ? -33.183 -5.413 4.966 1.00 21.60 89 SER D O 1
ATOM 5300 N N . PHE D 2 96 ? -32.332 -5.196 7.041 1.00 20.26 90 PHE D N 1
ATOM 5301 C CA . PHE D 2 96 ? -31.335 -6.278 6.868 1.00 20.05 90 PHE D CA 1
ATOM 5302 C C . PHE D 2 96 ? -31.847 -7.621 7.317 1.00 20.71 90 PHE D C 1
ATOM 5303 O O . PHE D 2 96 ? -31.135 -8.617 7.191 1.00 19.93 90 PHE D O 1
ATOM 5311 N N . TYR D 2 97 ? -33.049 -7.649 7.884 1.00 21.55 91 TYR D N 1
ATOM 5312 C CA . TYR D 2 97 ? -33.623 -8.928 8.268 1.00 22.95 91 TYR D CA 1
ATOM 5313 C C . TYR D 2 97 ? -33.673 -9.827 7.024 1.00 24.29 91 TYR D C 1
ATOM 5314 O O . TYR D 2 97 ? -34.165 -9.392 5.976 1.00 23.02 91 TYR D O 1
ATOM 5323 N N . PRO D 2 98 ? -33.131 -11.059 7.130 1.00 26.25 92 PRO D N 1
ATOM 5324 C CA . PRO D 2 98 ? -33.067 -11.931 5.947 1.00 28.75 92 PRO D CA 1
ATOM 5325 C C . PRO D 2 98 ? -34.419 -12.535 5.597 1.00 31.32 92 PRO D C 1
ATOM 5326 O O . PRO D 2 98 ? -35.088 -13.121 6.452 1.00 32.72 92 PRO D O 1
ATOM 5330 N N . LYS D 2 99 ? -34.824 -12.377 4.347 1.00 34.31 93 LYS D N 1
ATOM 5331 C CA . LYS D 2 99 ? -36.069 -12.964 3.868 1.00 36.43 93 LYS D CA 1
ATOM 5332 C C . LYS D 2 99 ? -35.812 -13.824 2.640 1.00 37.35 93 LYS D C 1
ATOM 5333 O O . LYS D 2 99 ? -35.277 -14.933 2.759 1.00 38.37 93 LYS D O 1
ATOM 5339 N N . ASN D 2 103 ? -26.372 -14.551 0.659 1.00 34.64 97 ASN D N 1
ATOM 5340 C CA . ASN D 2 103 ? -26.687 -13.810 1.882 1.00 33.11 97 ASN D CA 1
ATOM 5341 C C . ASN D 2 103 ? -26.034 -12.442 1.931 1.00 32.07 97 ASN D C 1
ATOM 5342 O O . ASN D 2 103 ? -24.904 -12.255 2.427 1.00 32.21 97 ASN D O 1
ATOM 5347 N N . LEU D 2 104 ? -26.783 -11.476 1.428 1.00 30.55 98 LEU D N 1
ATOM 5348 C CA . LEU D 2 104 ? -26.371 -10.103 1.459 1.00 28.51 98 LEU D CA 1
ATOM 5349 C C . LEU D 2 104 ? -26.536 -9.537 2.849 1.00 27.02 98 LEU D C 1
ATOM 5350 O O . LEU D 2 104 ? -25.797 -8.637 3.229 1.00 26.61 98 LEU D O 1
ATOM 5355 N N . SER D 2 105 ? -27.502 -10.069 3.603 1.00 25.39 99 SER D N 1
ATOM 5356 C CA . SER D 2 105 ? -27.798 -9.537 4.928 1.00 23.33 99 SER D CA 1
ATOM 5357 C C . SER D 2 105 ? -26.570 -9.537 5.823 1.00 22.61 99 SER D C 1
ATOM 5358 O O . SER D 2 105 ? -26.257 -8.533 6.435 1.00 21.07 99 SER D O 1
ATOM 5361 N N . LEU D 2 106 ? -25.862 -10.663 5.888 1.00 21.96 100 LEU D N 1
ATOM 5362 C CA . LEU D 2 106 ? -24.742 -10.764 6.807 1.00 22.23 100 LEU D CA 1
ATOM 5363 C C . LEU D 2 106 ? -23.626 -9.754 6.495 1.00 21.48 100 LEU D C 1
ATOM 5364 O O . LEU D 2 106 ? -23.106 -9.101 7.398 1.00 21.10 100 LEU D O 1
ATOM 5369 N N . ALA D 2 107 ? -23.280 -9.622 5.215 1.00 21.13 101 ALA D N 1
ATOM 5370 C CA . ALA D 2 107 ? -22.238 -8.687 4.801 1.00 20.56 101 ALA D CA 1
ATOM 5371 C C . ALA D 2 107 ? -22.651 -7.241 5.120 1.00 19.69 101 ALA D C 1
ATOM 5372 O O . ALA D 2 107 ? -21.837 -6.440 5.604 1.00 20.86 101 ALA D O 1
ATOM 5374 N N . THR D 2 108 ? -23.910 -6.911 4.869 1.00 18.84 102 THR D N 1
ATOM 5375 C CA . THR D 2 108 ? -24.391 -5.556 5.168 1.00 18.36 102 THR D CA 1
ATOM 5376 C C . THR D 2 108 ? -24.365 -5.303 6.680 1.00 18.11 102 THR D C 1
ATOM 5377 O O . THR D 2 108 ? -23.944 -4.239 7.130 1.00 17.30 102 THR D O 1
ATOM 5381 N N . ILE D 2 109 ? -24.785 -6.293 7.461 1.00 18.41 103 ILE D N 1
ATOM 5382 C CA . ILE D 2 109 ? -24.755 -6.163 8.919 1.00 18.96 103 ILE D CA 1
ATOM 5383 C C . ILE D 2 109 ? -23.325 -5.924 9.431 1.00 19.17 103 ILE D C 1
ATOM 5384 O O . ILE D 2 109 ? -23.068 -4.994 10.207 1.00 18.49 103 ILE D O 1
ATOM 5389 N N . GLU D 2 110 ? -22.390 -6.750 8.964 1.00 20.14 104 GLU D N 1
ATOM 5390 C CA . GLU D 2 110 ? -21.005 -6.652 9.390 1.00 21.59 104 GLU D CA 1
ATOM 5391 C C . GLU D 2 110 ? -20.398 -5.316 8.990 1.00 21.44 104 GLU D C 1
ATOM 5392 O O . GLU D 2 110 ? -19.605 -4.750 9.734 1.00 21.96 104 GLU D O 1
ATOM 5398 N N . MET D 2 111 ? -20.811 -4.803 7.835 1.00 21.59 105 MET D N 1
ATOM 5399 C CA . MET D 2 111 ? -20.327 -3.515 7.339 1.00 22.61 105 MET D CA 1
ATOM 5400 C C . MET D 2 111 ? -20.920 -2.345 8.119 1.00 20.52 105 MET D C 1
ATOM 5401 O O . MET D 2 111 ? -20.246 -1.340 8.373 1.00 19.72 105 MET D O 1
ATOM 5406 N N . THR D 2 112 ? -22.185 -2.452 8.517 1.00 18.99 106 THR D N 1
ATOM 5407 C CA . THR D 2 112 ? -22.780 -1.264 9.142 1.00 18.90 106 THR D CA 1
ATOM 5408 C C . THR D 2 112 ? -22.604 -1.126 10.648 1.00 17.79 106 THR D C 1
ATOM 5409 O O . THR D 2 112 ? -22.498 -0.002 11.146 1.00 16.81 106 THR D O 1
ATOM 5413 N N . TYR D 2 113 ? -22.535 -2.261 11.356 1.00 17.00 107 TYR D N 1
ATOM 5414 C CA . TYR D 2 113 ? -22.378 -2.246 12.812 1.00 16.12 107 TYR D CA 1
ATOM 5415 C C . TYR D 2 113 ? -20.961 -2.556 13.243 1.00 16.09 107 TYR D C 1
ATOM 5416 O O . TYR D 2 113 ? -20.321 -3.440 12.676 1.00 16.08 107 TYR D O 1
ATOM 5425 N N . GLN D 2 114 ? -20.495 -1.850 14.263 1.00 16.60 108 GLN D N 1
ATOM 5426 C CA . GLN D 2 114 ? -19.126 -2.043 14.746 1.00 17.74 108 GLN D CA 1
ATOM 5427 C C . GLN D 2 114 ? -18.948 -3.405 15.415 1.00 18.09 108 GLN D C 1
ATOM 5428 O O . GLN D 2 114 ? -17.916 -4.086 15.223 1.00 18.11 108 GLN D O 1
ATOM 5434 N N . ASN D 2 115 ? -19.954 -3.813 16.192 1.00 17.53 109 ASN D N 1
ATOM 5435 C CA . ASN D 2 115 ? -19.802 -4.998 17.040 1.00 17.68 109 ASN D CA 1
ATOM 5436 C C . ASN D 2 115 ? -21.170 -5.575 17.431 1.00 17.38 109 ASN D C 1
ATOM 5437 O O . ASN D 2 115 ? -21.568 -5.459 18.579 1.00 17.70 109 ASN D O 1
ATOM 5442 N N . PRO D 2 116 ? -21.880 -6.191 16.473 1.00 17.74 110 PRO D N 1
ATOM 5443 C CA . PRO D 2 116 ? -23.235 -6.671 16.752 1.00 17.67 110 PRO D CA 1
ATOM 5444 C C . PRO D 2 116 ? -23.232 -8.034 17.442 1.00 17.95 110 PRO D C 1
ATOM 5445 O O . PRO D 2 116 ? -22.294 -8.801 17.283 1.00 17.89 110 PRO D O 1
ATOM 5449 N N . MET D 2 117 ? -24.294 -8.322 18.189 1.00 17.24 111 MET D N 1
ATOM 5450 C CA . MET D 2 117 ? -24.560 -9.671 18.695 1.00 17.50 111 MET D CA 1
ATOM 5451 C C . MET D 2 117 ? -26.043 -9.894 18.456 1.00 16.71 111 MET D C 1
ATOM 5452 O O . MET D 2 117 ? -26.845 -8.988 18.715 1.00 17.01 111 MET D O 1
ATOM 5457 N N . PHE D 2 118 ? -26.397 -11.058 17.920 1.00 15.95 112 PHE D N 1
ATOM 5458 C CA . PHE D 2 118 ? -27.795 -11.393 17.663 1.00 16.14 112 PHE D CA 1
ATOM 5459 C C . PHE D 2 118 ? -28.430 -11.961 18.912 1.00 16.38 112 PHE D C 1
ATOM 5460 O O . PHE D 2 118 ? -27.918 -12.903 19.497 1.00 17.69 112 PHE D O 1
ATOM 5468 N N . TRP D 2 119 ? -29.559 -11.400 19.310 1.00 14.60 113 TRP D N 1
ATOM 5469 C CA . TRP D 2 119 ? -30.331 -11.980 20.412 1.00 13.54 113 TRP D CA 1
ATOM 5470 C C . TRP D 2 119 ? -31.632 -12.400 19.811 1.00 13.52 113 TRP D C 1
ATOM 5471 O O . TRP D 2 119 ? -32.437 -11.549 19.409 1.00 13.78 113 TRP D O 1
ATOM 5482 N N . HIS D 2 120 ? -31.839 -13.712 19.708 1.00 12.71 114 HIS D N 1
ATOM 5483 C CA . HIS D 2 120 ? -33.064 -14.212 19.071 1.00 12.61 114 HIS D CA 1
ATOM 5484 C C . HIS D 2 120 ? -33.899 -14.994 20.063 1.00 13.06 114 HIS D C 1
ATOM 5485 O O . HIS D 2 120 ? -33.342 -15.754 20.845 1.00 13.98 114 HIS D O 1
ATOM 5492 N N . VAL D 2 121 ? -35.217 -14.797 20.037 1.00 12.44 115 VAL D N 1
ATOM 5493 C CA . VAL D 2 121 ? -36.126 -15.575 20.887 1.00 11.98 115 VAL D CA 1
ATOM 5494 C C . VAL D 2 121 ? -37.131 -16.360 20.068 1.00 12.02 115 VAL D C 1
ATOM 5495 O O . VAL D 2 121 ? -37.911 -15.790 19.303 1.00 12.22 115 VAL D O 1
ATOM 5499 N N . GLY D 2 122 ? -37.119 -17.692 20.222 1.00 13.54 116 GLY D N 1
ATOM 5500 C CA . GLY D 2 122 ? -38.192 -18.521 19.728 1.00 14.26 116 GLY D CA 1
ATOM 5501 C C . GLY D 2 122 ? -37.790 -19.298 18.477 1.00 15.99 116 GLY D C 1
ATOM 5502 O O . GLY D 2 122 ? -36.596 -19.576 18.255 1.00 16.07 116 GLY D O 1
ATOM 5503 N N . LYS D 2 123 ? -38.798 -19.635 17.687 1.00 17.13 117 LYS D N 1
ATOM 5504 C CA . LYS D 2 123 ? -38.620 -20.394 16.445 1.00 19.48 117 LYS D CA 1
ATOM 5505 C C . LYS D 2 123 ? -37.769 -19.613 15.461 1.00 19.96 117 LYS D C 1
ATOM 5506 O O . LYS D 2 123 ? -37.827 -18.377 15.425 1.00 18.70 117 LYS D O 1
ATOM 5512 N N . ILE D 2 124 ? -37.019 -20.348 14.645 1.00 20.55 118 ILE D N 1
ATOM 5513 C CA . ILE D 2 124 ? -36.262 -19.756 13.543 1.00 22.32 118 ILE D CA 1
ATOM 5514 C C . ILE D 2 124 ? -37.060 -20.072 12.283 1.00 23.61 118 ILE D C 1
ATOM 5515 O O . ILE D 2 124 ? -37.030 -21.203 11.779 1.00 24.72 118 ILE D O 1
ATOM 5520 N N . GLU D 2 125 ? -37.797 -19.073 11.813 1.00 24.39 119 GLU D N 1
ATOM 5521 C CA . GLU D 2 125 ? -38.889 -19.303 10.873 1.00 26.07 119 GLU D CA 1
ATOM 5522 C C . GLU D 2 125 ? -38.474 -19.239 9.408 1.00 26.42 119 GLU D C 1
ATOM 5523 O O . GLU D 2 125 ? -39.288 -19.507 8.530 1.00 26.81 119 GLU D O 1
ATOM 5529 N N . ASN D 2 126 ? -37.223 -18.894 9.135 1.00 26.64 120 ASN D N 1
ATOM 5530 C CA . ASN D 2 126 ? -36.727 -19.076 7.774 1.00 27.63 120 ASN D CA 1
ATOM 5531 C C . ASN D 2 126 ? -35.246 -19.423 7.706 1.00 27.43 120 ASN D C 1
ATOM 5532 O O . ASN D 2 126 ? -34.497 -19.206 8.660 1.00 27.02 120 ASN D O 1
ATOM 5537 N N . GLU D 2 127 ? -34.832 -19.986 6.571 1.00 27.61 121 GLU D N 1
ATOM 5538 C CA . GLU D 2 127 ? -33.455 -20.425 6.391 1.00 27.79 121 GLU D CA 1
ATOM 5539 C C . GLU D 2 127 ? -32.465 -19.274 6.442 1.00 26.64 121 GLU D C 1
ATOM 5540 O O . GLU D 2 127 ? -31.329 -19.432 6.912 1.00 27.18 121 GLU D O 1
ATOM 5546 N N . GLY D 2 128 ? -32.892 -18.112 5.947 1.00 25.86 122 GLY D N 1
ATOM 5547 C CA . GLY D 2 128 ? -32.033 -16.933 5.964 1.00 24.30 122 GLY D CA 1
ATOM 5548 C C . GLY D 2 128 ? -31.621 -16.592 7.395 1.00 23.49 122 GLY D C 1
ATOM 5549 O O . GLY D 2 128 ? -30.445 -16.376 7.682 1.00 22.97 122 GLY D O 1
ATOM 5550 N N . LEU D 2 129 ? -32.601 -16.578 8.299 1.00 22.74 123 LEU D N 1
ATOM 5551 C CA . LEU D 2 129 ? -32.321 -16.303 9.706 1.00 22.49 123 LEU D CA 1
ATOM 5552 C C . LEU D 2 129 ? -31.413 -17.399 10.290 1.00 22.40 123 LEU D C 1
ATOM 5553 O O . LEU D 2 129 ? -30.418 -17.099 10.954 1.00 21.44 123 LEU D O 1
ATOM 5558 N N . LYS D 2 130 ? -31.738 -18.662 10.011 1.00 23.14 124 LYS D N 1
ATOM 5559 C CA . LYS D 2 130 ? -30.922 -19.781 10.481 1.00 23.89 124 LYS D CA 1
ATOM 5560 C C . LYS D 2 130 ? -29.466 -19.593 10.088 1.00 24.04 124 LYS D C 1
ATOM 5561 O O . LYS D 2 130 ? -28.568 -19.699 10.928 1.00 23.86 124 LYS D O 1
ATOM 5567 N N . THR D 2 131 ? -29.241 -19.290 8.808 1.00 24.75 125 THR D N 1
ATOM 5568 C CA . THR D 2 131 ? -27.892 -19.060 8.295 1.00 25.82 125 THR D CA 1
ATOM 5569 C C . THR D 2 131 ? -27.187 -17.925 9.054 1.00 25.79 125 THR D C 1
ATOM 5570 O O . THR D 2 131 ? -26.016 -18.041 9.414 1.00 26.35 125 THR D O 1
ATOM 5574 N N . ILE D 2 132 ? -27.905 -16.839 9.323 1.00 25.83 126 ILE D N 1
ATOM 5575 C CA . ILE D 2 132 ? -27.323 -15.699 10.029 1.00 26.67 126 ILE D CA 1
ATOM 5576 C C . ILE D 2 132 ? -26.907 -16.088 11.455 1.00 25.95 126 ILE D C 1
ATOM 5577 O O . ILE D 2 132 ? -25.809 -15.741 11.918 1.00 26.17 126 ILE D O 1
ATOM 5582 N N A LEU D 2 133 ? -27.786 -16.819 12.135 0.50 25.84 127 LEU D N 1
ATOM 5583 N N B LEU D 2 133 ? -27.777 -16.833 12.131 0.50 25.55 127 LEU D N 1
ATOM 5584 C CA A LEU D 2 133 ? -27.555 -17.231 13.512 0.50 26.19 127 LEU D CA 1
ATOM 5585 C CA B LEU D 2 133 ? -27.545 -17.221 13.516 0.50 25.62 127 LEU D CA 1
ATOM 5586 C C A LEU D 2 133 ? -26.427 -18.260 13.621 0.50 26.55 127 LEU D C 1
ATOM 5587 C C B LEU D 2 133 ? -26.469 -18.306 13.645 0.50 26.25 127 LEU D C 1
ATOM 5588 O O A LEU D 2 133 ? -25.747 -18.336 14.646 0.50 26.80 127 LEU D O 1
ATOM 5589 O O B LEU D 2 133 ? -25.874 -18.472 14.713 0.50 26.57 127 LEU D O 1
ATOM 5598 N N . LEU D 2 134 ? -26.231 -19.029 12.551 1.00 26.86 128 LEU D N 1
ATOM 5599 C CA . LEU D 2 134 ? -25.143 -20.023 12.469 1.00 28.12 128 LEU D CA 1
ATOM 5600 C C . LEU D 2 134 ? -23.789 -19.382 12.156 1.00 29.20 128 LEU D C 1
ATOM 5601 O O . LEU D 2 134 ? -22.748 -20.052 12.191 1.00 29.77 128 LEU D O 1
ATOM 5606 N N . SER D 2 135 ? -23.801 -18.087 11.848 1.00 29.97 129 SER D N 1
ATOM 5607 C CA . SER D 2 135 ? -22.580 -17.370 11.517 1.00 30.41 129 SER D CA 1
ATOM 5608 C C . SER D 2 135 ? -21.656 -17.205 12.733 1.00 31.07 129 SER D C 1
ATOM 5609 O O . SER D 2 135 ? -22.006 -17.587 13.856 1.00 31.60 129 SER D O 1
ATOM 5612 N N . LYS D 2 136 ? -20.478 -16.639 12.500 1.00 31.26 130 LYS D N 1
ATOM 5613 C CA . LYS D 2 136 ? -19.479 -16.444 13.550 1.00 31.82 130 LYS D CA 1
ATOM 5614 C C . LYS D 2 136 ? -19.752 -15.226 14.421 1.00 31.05 130 LYS D C 1
ATOM 5615 O O . LYS D 2 136 ? -19.089 -15.025 15.443 1.00 31.52 130 LYS D O 1
ATOM 5621 N N . ILE D 2 137 ? -20.707 -14.392 14.031 1.00 30.13 131 ILE D N 1
ATOM 5622 C CA . ILE D 2 137 ? -20.958 -13.228 14.863 1.00 28.55 131 ILE D CA 1
ATOM 5623 C C . ILE D 2 137 ? -21.607 -13.723 16.176 1.00 26.58 131 ILE D C 1
ATOM 5624 O O . ILE D 2 137 ? -22.354 -14.692 16.164 1.00 26.63 131 ILE D O 1
ATOM 5629 N N . PRO D 2 138 ? -21.274 -13.086 17.310 1.00 25.28 132 PRO D N 1
ATOM 5630 C CA . PRO D 2 138 ? -21.771 -13.542 18.616 1.00 23.51 132 PRO D CA 1
ATOM 5631 C C . PRO D 2 138 ? -23.300 -13.594 18.691 1.00 22.26 132 PRO D C 1
ATOM 5632 O O . PRO D 2 138 ? -23.980 -12.883 17.950 1.00 20.93 132 PRO D O 1
ATOM 5636 N N . SER D 2 139 ? -23.841 -14.446 19.560 1.00 20.91 133 SER D N 1
ATOM 5637 C CA . SER D 2 139 ? -25.299 -14.522 19.703 1.00 19.67 133 SER D CA 1
ATOM 5638 C C . SER D 2 139 ? -25.759 -14.902 21.105 1.00 19.50 133 SER D C 1
ATOM 5639 O O . SER D 2 139 ? -25.015 -15.512 21.875 1.00 19.96 133 SER D O 1
ATOM 5642 N N . PHE D 2 140 ? -26.991 -14.513 21.417 1.00 17.33 134 PHE D N 1
ATOM 5643 C CA . PHE D 2 140 ? -27.651 -14.817 22.687 1.00 17.07 134 PHE D CA 1
ATOM 5644 C C . PHE D 2 140 ? -28.952 -15.471 22.259 1.00 17.03 134 PHE D C 1
ATOM 5645 O O . PHE D 2 140 ? -29.922 -14.779 21.947 1.00 17.03 134 PHE D O 1
ATOM 5653 N N . LEU D 2 141 ? -28.974 -16.797 22.212 1.00 16.70 135 LEU D N 1
ATOM 5654 C CA . LEU D 2 141 ? -30.090 -17.500 21.592 1.00 16.09 135 LEU D CA 1
ATOM 5655 C C . LEU D 2 141 ? -30.993 -18.195 22.598 1.00 16.17 135 LEU D C 1
ATOM 5656 O O . LEU D 2 141 ? -30.537 -19.052 23.365 1.00 16.70 135 LEU D O 1
ATOM 5661 N N . TRP D 2 142 ? -32.268 -17.830 22.576 1.00 14.70 136 TRP D N 1
ATOM 5662 C CA . TRP D 2 142 ? -33.260 -18.413 23.454 1.00 14.45 136 TRP D CA 1
ATOM 5663 C C . TRP D 2 142 ? -34.132 -19.235 22.541 1.00 15.23 136 TRP D C 1
ATOM 5664 O O . TRP D 2 142 ? -34.998 -18.691 21.834 1.00 15.39 136 TRP D O 1
ATOM 5675 N N . LEU D 2 143 ? -33.876 -20.544 22.498 1.00 15.52 137 LEU D N 1
ATOM 5676 C CA . LEU D 2 143 ? -34.451 -21.380 21.447 1.00 16.19 137 LEU D CA 1
ATOM 5677 C C . LEU D 2 143 ? -35.225 -22.550 21.976 1.00 17.21 137 LEU D C 1
ATOM 5678 O O . LEU D 2 143 ? -35.062 -22.939 23.131 1.00 17.87 137 LEU D O 1
ATOM 5683 N N . PHE D 2 144 ? -36.047 -23.123 21.108 1.00 17.87 138 PHE D N 1
ATOM 5684 C CA . PHE D 2 144 ? -36.769 -24.340 21.475 1.00 20.09 138 PHE D CA 1
ATOM 5685 C C . PHE D 2 144 ? -35.954 -25.626 21.241 1.00 22.22 138 PHE D C 1
ATOM 5686 O O . PHE D 2 144 ? -36.341 -26.707 21.704 1.00 22.42 138 PHE D O 1
ATOM 5694 N N . GLU D 2 145 ? -34.839 -25.495 20.527 1.00 24.11 139 GLU D N 1
ATOM 5695 C CA . GLU D 2 145 ? -33.878 -26.592 20.345 1.00 27.11 139 GLU D CA 1
ATOM 5696 C C . GLU D 2 145 ? -32.512 -25.991 20.049 1.00 27.49 139 GLU D C 1
ATOM 5697 O O . GLU D 2 145 ? -32.424 -24.922 19.434 1.00 26.70 139 GLU D O 1
ATOM 5703 N N . GLU D 2 146 ? -31.453 -26.666 20.492 1.00 28.98 140 GLU D N 1
ATOM 5704 C CA . GLU D 2 146 ? -30.109 -26.138 20.324 1.00 30.88 140 GLU D CA 1
ATOM 5705 C C . GLU D 2 146 ? -29.779 -26.049 18.832 1.00 31.30 140 GLU D C 1
ATOM 5706 O O . GLU D 2 146 ? -30.119 -26.935 18.052 1.00 31.65 140 GLU D O 1
ATOM 5712 N N . LEU D 2 147 ? -29.164 -24.943 18.443 1.00 32.55 141 LEU D N 1
ATOM 5713 C CA . LEU D 2 147 ? -28.805 -24.716 17.051 1.00 33.71 141 LEU D CA 1
ATOM 5714 C C . LEU D 2 147 ? -27.368 -25.132 16.828 1.00 34.81 141 LEU D C 1
ATOM 5715 O O . LEU D 2 147 ? -27.067 -25.850 15.880 1.00 35.17 141 LEU D O 1
ATOM 5720 N N . LYS D 2 148 ? -26.496 -24.676 17.724 1.00 36.24 142 LYS D N 1
ATOM 5721 C CA . LYS D 2 148 ? -25.057 -24.876 17.653 1.00 37.93 142 LYS D CA 1
ATOM 5722 C C . LYS D 2 148 ? -24.488 -23.918 18.683 1.00 38.19 142 LYS D C 1
ATOM 5723 O O . LYS D 2 148 ? -24.838 -22.727 18.696 1.00 39.26 142 LYS D O 1
ATOM 5729 N N . GLU D 2 149 ? -23.613 -24.440 19.538 1.00 37.95 143 GLU D N 1
ATOM 5730 C CA . GLU D 2 149 ? -23.145 -23.742 20.740 1.00 37.27 143 GLU D CA 1
ATOM 5731 C C . GLU D 2 149 ? -24.276 -23.658 21.771 1.00 35.86 143 GLU D C 1
ATOM 5732 O O . GLU D 2 149 ? -25.467 -23.690 21.425 1.00 35.56 143 GLU D O 1
ATOM 5738 N N . ASP D 2 150 ? -23.885 -23.577 23.036 1.00 34.57 144 ASP D N 1
ATOM 5739 C CA . ASP D 2 150 ? -24.824 -23.448 24.135 1.00 33.24 144 ASP D CA 1
ATOM 5740 C C . ASP D 2 150 ? -25.839 -22.350 23.835 1.00 31.58 144 ASP D C 1
ATOM 5741 O O . ASP D 2 150 ? -25.485 -21.229 23.450 1.00 31.02 144 ASP D O 1
ATOM 5746 N N . CYS D 2 151 ? -27.108 -22.706 23.964 1.00 29.27 145 CYS D N 1
ATOM 5747 C CA . CYS D 2 151 ? -28.172 -21.728 23.896 1.00 27.32 145 CYS D CA 1
ATOM 5748 C C . CYS D 2 151 ? -28.974 -21.831 25.187 1.00 26.38 145 CYS D C 1
ATOM 5749 O O . CYS D 2 151 ? -28.773 -22.752 25.989 1.00 25.52 145 CYS D O 1
ATOM 5752 N N . LEU D 2 152 ? -29.856 -20.865 25.399 1.00 24.84 146 LEU D N 1
ATOM 5753 C CA . LEU D 2 152 ? -30.794 -20.927 26.504 1.00 23.43 146 LEU D CA 1
ATOM 5754 C C . LEU D 2 152 ? -31.991 -21.684 25.963 1.00 22.64 146 LEU D C 1
ATOM 5755 O O . LEU D 2 152 ? -32.593 -21.284 24.973 1.00 21.18 146 LEU D O 1
ATOM 5760 N N . LEU D 2 153 ? -32.321 -22.809 26.591 1.00 22.18 147 LEU D N 1
ATOM 5761 C CA . LEU D 2 153 ? -33.333 -23.700 26.043 1.00 22.06 147 LEU D CA 1
ATOM 5762 C C . LEU D 2 153 ? -34.692 -23.471 26.685 1.00 22.33 147 LEU D C 1
ATOM 5763 O O . LEU D 2 153 ? -34.796 -23.397 27.916 1.00 22.01 147 LEU D O 1
ATOM 5768 N N . LEU D 2 154 ? -35.709 -23.338 25.835 1.00 22.22 148 LEU D N 1
ATOM 5769 C CA . LEU D 2 154 ? -37.095 -23.172 26.264 1.00 22.71 148 LEU D CA 1
ATOM 5770 C C . LEU D 2 154 ? -37.933 -24.335 25.753 1.00 22.22 148 LEU D C 1
ATOM 5771 O O . LEU D 2 154 ? -37.598 -24.956 24.747 1.00 21.94 148 LEU D O 1
ATOM 5776 N N . LYS D 2 155 ? -39.039 -24.598 26.440 1.00 22.14 149 LYS D N 1
ATOM 5777 C CA . LYS D 2 155 ? -40.004 -25.593 26.003 1.00 22.92 149 LYS D CA 1
ATOM 5778 C C . LYS D 2 155 ? -41.147 -24.914 25.225 1.00 22.50 149 LYS D C 1
ATOM 5779 O O . LYS D 2 155 ? -41.910 -24.105 25.772 1.00 21.17 149 LYS D O 1
ATOM 5785 N N . GLU D 2 156 ? -41.246 -25.240 23.943 1.00 22.54 150 GLU D N 1
ATOM 5786 C CA . GLU D 2 156 ? -42.200 -24.584 23.041 1.00 23.12 150 GLU D CA 1
ATOM 5787 C C . GLU D 2 156 ? -43.670 -24.618 23.465 1.00 22.68 150 GLU D C 1
ATOM 5788 O O . GLU D 2 156 ? -44.397 -23.635 23.280 1.00 22.31 150 GLU D O 1
ATOM 5794 N N . HIS D 2 157 ? -44.112 -25.749 24.013 1.00 22.49 151 HIS D N 1
ATOM 5795 C CA . HIS D 2 157 ? -45.533 -25.921 24.322 1.00 22.77 151 HIS D CA 1
ATOM 5796 C C . HIS D 2 157 ? -45.802 -25.866 25.822 1.00 20.97 151 HIS D C 1
ATOM 5797 O O . HIS D 2 157 ? -46.846 -26.300 26.299 1.00 21.93 151 HIS D O 1
ATOM 5804 N N . ASP D 2 158 ? -44.842 -25.306 26.544 1.00 19.35 152 ASP D N 1
ATOM 5805 C CA . ASP D 2 158 ? -44.963 -25.057 27.987 1.00 16.58 152 ASP D CA 1
ATOM 5806 C C . ASP D 2 158 ? -46.047 -24.008 28.204 1.00 15.83 152 ASP D C 1
ATOM 5807 O O . ASP D 2 158 ? -45.944 -22.881 27.681 1.00 13.74 152 ASP D O 1
ATOM 5812 N N . SER D 2 159 ? -47.106 -24.362 28.941 1.00 13.65 153 SER D N 1
ATOM 5813 C CA . SER D 2 159 ? -48.201 -23.405 29.141 1.00 13.33 153 SER D CA 1
ATOM 5814 C C . SER D 2 159 ? -47.731 -22.175 29.929 1.00 11.90 153 SER D C 1
ATOM 5815 O O . SER D 2 159 ? -48.413 -21.163 29.899 1.00 12.32 153 SER D O 1
ATOM 5818 N N . LEU D 2 160 ? -46.584 -22.280 30.618 1.00 10.73 154 LEU D N 1
ATOM 5819 C CA . LEU D 2 160 ? -46.039 -21.164 31.430 1.00 10.45 154 LEU D CA 1
ATOM 5820 C C . LEU D 2 160 ? -44.930 -20.391 30.709 1.00 10.70 154 LEU D C 1
ATOM 5821 O O . LEU D 2 160 ? -44.295 -19.492 31.292 1.00 9.54 154 LEU D O 1
ATOM 5826 N N . LEU D 2 161 ? -44.736 -20.709 29.423 1.00 10.31 155 LEU D N 1
ATOM 5827 C CA . LEU D 2 161 ? -43.665 -20.105 28.638 1.00 10.46 155 LEU D CA 1
ATOM 5828 C C . LEU D 2 161 ? -43.642 -18.581 28.764 1.00 10.23 155 LEU D C 1
ATOM 5829 O O . LEU D 2 161 ? -42.581 -17.980 28.958 1.00 10.49 155 LEU D O 1
ATOM 5834 N N . ASP D 2 162 ? -44.808 -17.959 28.632 1.00 9.37 156 ASP D N 1
ATOM 5835 C CA . ASP D 2 162 ? -44.841 -16.493 28.600 1.00 9.83 156 ASP D CA 1
ATOM 5836 C C . ASP D 2 162 ? -44.287 -15.908 29.906 1.00 9.74 156 ASP D C 1
ATOM 5837 O O . ASP D 2 162 ? -43.530 -14.939 29.896 1.00 9.67 156 ASP D O 1
ATOM 5842 N N . TYR D 2 163 ? -44.676 -16.494 31.040 1.00 9.70 157 TYR D N 1
ATOM 5843 C CA . TYR D 2 163 ? -44.117 -16.056 32.313 1.00 10.40 157 TYR D CA 1
ATOM 5844 C C . TYR D 2 163 ? -42.600 -16.260 32.398 1.00 10.60 157 TYR D C 1
ATOM 5845 O O . TYR D 2 163 ? -41.877 -15.411 32.946 1.00 10.17 157 TYR D O 1
ATOM 5854 N N . LYS D 2 164 ? -42.126 -17.404 31.903 1.00 9.93 158 LYS D N 1
ATOM 5855 C CA . LYS D 2 164 ? -40.693 -17.701 31.921 1.00 10.86 158 LYS D CA 1
ATOM 5856 C C . LYS D 2 164 ? -39.894 -16.706 31.099 1.00 10.14 158 LYS D C 1
ATOM 5857 O O . LYS D 2 164 ? -38.794 -16.325 31.463 1.00 9.76 158 LYS D O 1
ATOM 5863 N N . LEU D 2 165 ? -40.462 -16.262 29.988 1.00 9.98 159 LEU D N 1
ATOM 5864 C CA . LEU D 2 165 ? -39.772 -15.257 29.183 1.00 9.60 159 LEU D CA 1
ATOM 5865 C C . LEU D 2 165 ? -39.559 -13.972 29.998 1.00 9.27 159 LEU D C 1
ATOM 5866 O O . LEU D 2 165 ? -38.475 -13.400 29.989 1.00 9.95 159 LEU D O 1
ATOM 5871 N N . LEU D 2 166 ? -40.602 -13.518 30.690 1.00 9.81 160 LEU D N 1
ATOM 5872 C CA . LEU D 2 166 ? -40.479 -12.312 31.532 1.00 9.67 160 LEU D CA 1
ATOM 5873 C C . LEU D 2 166 ? -39.438 -12.528 32.611 1.00 9.25 160 LEU D C 1
ATOM 5874 O O . LEU D 2 166 ? -38.620 -11.653 32.896 1.00 9.43 160 LEU D O 1
ATOM 5879 N N . GLN D 2 167 ? -39.478 -13.707 33.211 1.00 9.95 161 GLN D N 1
ATOM 5880 C CA . GLN D 2 167 ? -38.609 -14.009 34.329 1.00 10.36 161 GLN D CA 1
ATOM 5881 C C . GLN D 2 167 ? -37.144 -14.004 33.882 1.00 10.14 161 GLN D C 1
ATOM 5882 O O . GLN D 2 167 ? -36.269 -13.464 34.576 1.00 9.82 161 GLN D O 1
ATOM 5888 N N . LEU D 2 168 ? -36.875 -14.602 32.718 1.00 10.24 162 LEU D N 1
ATOM 5889 C CA . LEU D 2 168 ? -35.503 -14.606 32.180 1.00 10.31 162 LEU D CA 1
ATOM 5890 C C . LEU D 2 168 ? -35.055 -13.195 31.812 1.00 10.49 162 LEU D C 1
ATOM 5891 O O . LEU D 2 168 ? -33.890 -12.821 32.025 1.00 9.72 162 LEU D O 1
ATOM 5896 N N . PHE D 2 169 ? -35.963 -12.407 31.238 1.00 10.01 163 PHE D N 1
ATOM 5897 C CA . PHE D 2 169 ? -35.597 -11.020 30.972 1.00 9.99 163 PHE D CA 1
ATOM 5898 C C . PHE D 2 169 ? -35.234 -10.281 32.256 1.00 9.73 163 PHE D C 1
ATOM 5899 O O . PHE D 2 169 ? -34.237 -9.573 32.314 1.00 10.68 163 PHE D O 1
ATOM 5907 N N . LYS D 2 170 ? -36.061 -10.440 33.287 1.00 9.54 164 LYS D N 1
ATOM 5908 C CA . LYS D 2 170 ? -35.857 -9.727 34.541 1.00 9.14 164 LYS D CA 1
ATOM 5909 C C . LYS D 2 170 ? -34.538 -10.174 35.184 1.00 10.20 164 LYS D C 1
ATOM 5910 O O . LYS D 2 170 ? -33.821 -9.364 35.765 1.00 11.06 164 LYS D O 1
ATOM 5916 N N . LEU D 2 171 ? -34.215 -11.450 35.015 1.00 10.74 165 LEU D N 1
ATOM 5917 C CA . LEU D 2 171 ? -32.915 -11.957 35.470 1.00 11.79 165 LEU D CA 1
ATOM 5918 C C . LEU D 2 171 ? -31.768 -11.265 34.709 1.00 11.85 165 LEU D C 1
ATOM 5919 O O . LEU D 2 171 ? -30.813 -10.743 35.320 1.00 12.90 165 LEU D O 1
ATOM 5924 N N . PHE D 2 172 ? -31.877 -11.238 33.385 1.00 11.65 166 PHE D N 1
ATOM 5925 C CA . PHE D 2 172 ? -30.889 -10.583 32.559 1.00 12.26 166 PHE D CA 1
ATOM 5926 C C . PHE D 2 172 ? -30.707 -9.105 32.919 1.00 13.09 166 PHE D C 1
ATOM 5927 O O . PHE D 2 172 ? -29.577 -8.646 33.116 1.00 12.86 166 PHE D O 1
ATOM 5935 N N . GLU D 2 173 ? -31.803 -8.353 33.039 1.00 12.97 167 GLU D N 1
ATOM 5936 C CA . GLU D 2 173 ? -31.641 -6.926 33.323 1.00 14.98 167 GLU D CA 1
ATOM 5937 C C . GLU D 2 173 ? -31.036 -6.683 34.707 1.00 14.68 167 GLU D C 1
ATOM 5938 O O . GLU D 2 173 ? -30.186 -5.806 34.887 1.00 15.26 167 GLU D O 1
ATOM 5944 N N . ASN D 2 174 ? -31.436 -7.486 35.694 1.00 14.11 168 ASN D N 1
ATOM 5945 C CA . ASN D 2 174 ? -30.846 -7.356 37.033 1.00 15.07 168 ASN D CA 1
ATOM 5946 C C . ASN D 2 174 ? -29.360 -7.680 37.039 1.00 15.45 168 ASN D C 1
ATOM 5947 O O . ASN D 2 174 ? -28.572 -7.001 37.714 1.00 16.09 168 ASN D O 1
ATOM 5952 N N . ALA D 2 175 ? -28.989 -8.719 36.295 1.00 14.97 169 ALA D N 1
ATOM 5953 C CA . ALA D 2 175 ? -27.596 -9.117 36.156 1.00 15.76 169 ALA D CA 1
ATOM 5954 C C . ALA D 2 175 ? -26.817 -7.995 35.502 1.00 16.67 169 ALA D C 1
ATOM 5955 O O . ALA D 2 175 ? -25.780 -7.573 36.013 1.00 16.26 169 ALA D O 1
ATOM 5957 N N . LEU D 2 176 ? -27.354 -7.468 34.402 1.00 16.03 170 LEU D N 1
ATOM 5958 C CA . LEU D 2 176 ? -26.681 -6.395 33.676 1.00 17.03 170 LEU D CA 1
ATOM 5959 C C . LEU D 2 176 ? -26.427 -5.174 34.556 1.00 18.09 170 LEU D C 1
ATOM 5960 O O . LEU D 2 176 ? -25.301 -4.665 34.596 1.00 19.09 170 LEU D O 1
ATOM 5965 N N . PHE D 2 177 ? -27.443 -4.710 35.274 1.00 18.88 171 PHE D N 1
ATOM 5966 C CA . PHE D 2 177 ? -27.279 -3.502 36.077 1.00 20.83 171 PHE D CA 1
ATOM 5967 C C . PHE D 2 177 ? -26.534 -3.774 37.377 1.00 22.16 171 PHE D C 1
ATOM 5968 O O . PHE D 2 177 ? -25.928 -2.866 37.975 1.00 22.89 171 PHE D O 1
ATOM 5976 N N . SER D 2 178 ? -26.541 -5.034 37.799 1.00 22.06 172 SER D N 1
ATOM 5977 C CA . SER D 2 178 ? -25.729 -5.399 38.952 1.00 23.60 172 SER D CA 1
ATOM 5978 C C . SER D 2 178 ? -24.244 -5.266 38.620 1.00 24.63 172 SER D C 1
ATOM 5979 O O . SER D 2 178 ? -23.456 -4.879 39.485 1.00 25.47 172 SER D O 1
ATOM 5982 N N . VAL D 2 179 ? -23.859 -5.560 37.380 1.00 26.12 173 VAL D N 1
ATOM 5983 C CA . VAL D 2 179 ? -22.457 -5.381 36.977 1.00 28.62 173 VAL D CA 1
ATOM 5984 C C . VAL D 2 179 ? -22.151 -3.885 36.762 1.00 30.38 173 VAL D C 1
ATOM 5985 O O . VAL D 2 179 ? -21.181 -3.361 37.314 1.00 29.89 173 VAL D O 1
ATOM 5989 N N . LEU D 2 180 ? -23.005 -3.191 36.008 1.00 32.13 174 LEU D N 1
ATOM 5990 C CA . LEU D 2 180 ? -22.994 -1.723 36.038 1.00 34.69 174 LEU D CA 1
ATOM 5991 C C . LEU D 2 180 ? -23.247 -1.407 37.499 1.00 35.52 174 LEU D C 1
ATOM 5992 O O . LEU D 2 180 ? -23.723 -2.271 38.222 1.00 37.37 174 LEU D O 1
ATOM 5997 N N . TYR D 2 181 ? -22.923 -0.222 37.986 1.00 36.94 175 TYR D N 1
ATOM 5998 C CA . TYR D 2 181 ? -23.297 0.075 39.380 1.00 37.46 175 TYR D CA 1
ATOM 5999 C C . TYR D 2 181 ? -22.517 -0.801 40.385 1.00 37.28 175 TYR D C 1
ATOM 6000 O O . TYR D 2 181 ? -22.759 -0.726 41.591 1.00 37.99 175 TYR D O 1
ATOM 6009 N N . ASN D 2 182 ? -21.619 -1.641 39.871 1.00 37.16 176 ASN D N 1
ATOM 6010 C CA . ASN D 2 182 ? -20.659 -2.424 40.676 1.00 37.02 176 ASN D CA 1
ATOM 6011 C C . ASN D 2 182 ? -21.193 -3.064 41.959 1.00 36.22 176 ASN D C 1
ATOM 6012 O O . ASN D 2 182 ? -20.726 -2.762 43.062 1.00 36.29 176 ASN D O 1
ATOM 6017 N N . LYS D 2 183 ? -22.174 -3.947 41.809 1.00 34.52 177 LYS D N 1
ATOM 6018 C CA . LYS D 2 183 ? -22.650 -4.757 42.919 1.00 33.52 177 LYS D CA 1
ATOM 6019 C C . LYS D 2 183 ? -22.068 -6.157 42.785 1.00 32.27 177 LYS D C 1
ATOM 6020 O O . LYS D 2 183 ? -21.912 -6.880 43.774 1.00 32.19 177 LYS D O 1
ATOM 6026 N N . VAL D 2 184 ? -21.747 -6.511 41.543 1.00 31.17 178 VAL D N 1
ATOM 6027 C CA . VAL D 2 184 ? -21.391 -7.863 41.136 1.00 30.23 178 VAL D CA 1
ATOM 6028 C C . VAL D 2 184 ? -20.238 -7.747 40.138 1.00 29.95 178 VAL D C 1
ATOM 6029 O O . VAL D 2 184 ? -20.248 -6.837 39.307 1.00 29.33 178 VAL D O 1
ATOM 6033 N N . THR D 2 185 ? -19.249 -8.639 40.229 1.00 29.68 179 THR D N 1
ATOM 6034 C CA . THR D 2 185 ? -18.179 -8.723 39.219 1.00 30.35 179 THR D CA 1
ATOM 6035 C C . THR D 2 185 ? -18.268 -10.012 38.416 1.00 30.16 179 THR D C 1
ATOM 6036 O O . THR D 2 185 ? -18.541 -11.073 38.975 1.00 29.19 179 THR D O 1
ATOM 6040 N N . LEU D 2 186 ? -18.018 -9.917 37.110 1.00 30.79 180 LEU D N 1
ATOM 6041 C CA . LEU D 2 186 ? -18.119 -11.075 36.216 1.00 31.80 180 LEU D CA 1
ATOM 6042 C C . LEU D 2 186 ? -16.988 -12.091 36.392 1.00 32.87 180 LEU D C 1
ATOM 6043 O O . LEU D 2 186 ? -15.815 -11.716 36.462 1.00 33.50 180 LEU D O 1
#

Sequence (723 aa):
MKNFYDWIKEFIRDQGEFIAQQSGWLELERSSYAKLIAQTISHVLNGGSLLVSADSSRHWFLNYILSNLNPKDLKEERPLLSVIDFNASSFYPKNDANLSLATIEMTYQNPMFWHVGKIENEGLKTILLSKIPSFLWLFEELKEDCLLLKEHDSLLDYKLLQLFKLFEENALFSVLYNKVTLSMMKNFYDWIKEEFVRDDQGEFIAQQSGWLELERSSYAKLIAQTISHVLNGGSLLVSADSSRHWFLNYILSNLNPKKDLKERPLLSVIDFNASSFYPKNDANLSLATIEMTYQNPMFWHVGKIENEGLKTILLSKIPSFLWLFEELKEDCLLLKEHDSLLDYKLLQLFKLFENALFSVLYNKVTLGVSIRSMKNFYDWIKEEFVRDQGEFIAQQQSGWLELERSSYAKLIAQTISHVLNGGSLLVSADSSRHWFLNYILSNLNPKDLKERPLLSVIDFNASSFYPKNDANLSLATIEMTYQNPMFWHVGKIENEGLKTILLSKIPSFLWLFEELKEDCLLLKEHDSLLDYKLLQLFKLFENALFSVLYNKVTLKNFYDWIKEFVRDQGEFIAQQSGWLELERSSYAKLIAQTISHVLNGGSLLVSADSSRHHWFLNYILSNLNPKDLKERPLLSVIDFNASSFYPKNLSLATIEMTYQNPMFWHVGKIENEGLKTILLLSKIPSFLWLFEELKEDCLLLKEHDSLLDYKLLQLFKLFENALFSVLYNKVTL

Secondary structure (DSSP, 8-state):
-EEHHHHHHHHHHHHHHHHHHHTTGGGG--S-HHHHHHHHHHHHHTT-EEEEEE-GGGHHHHHHHHHHHS-S--TT-----EEESTTSTTS-SS-HHHHHHHHHHHBSSEEEEEES---SHHHHHHHTSSS-EEEEESS--SS--EE--TT-TTHHHHHHHHHHHHHHHHHHHHTTSEE-/-PEEHHHHHHHHHHHHHHHHHHHTTHHHHS-THHHHHHHHHHHHHHTT-EEEEEE-GGGHHHHHHHHHHHS-S--TT-----EEESTTSTT--SS-TTHHHHHHHHHBSSEEEEEES---SHHHHHHHTSSS-EEEEESS-SSSSSEE--TT-TTHHHHHHHHHHHHHHHHHHHHTTSEE-/-------EEHHHHHHHHHHHHHHHHHHHTTHHHHS-SSHHHHHHHHHHHHHTT-EEEEEE-GGGHHHHHHHHHHHS-S--TT-----EEESTTSTT--SS-HHHHHHHHHHHBSSEEEEEES---SHHHHHHHTSSS-EEEEESS-SSSSSEEP-TT-TTHHHHHHHHHHHHHHHHHHHHTTSSB-/-BHHHHHHHHHHHHHHHHHHHTTGGGG--S-HHHHHHHHHHHHHTT-EEEEEE-GGGHHHHHHHHHHHS-S--TT-----EEESTTSTTS---HHHHHHHHHBSSEEEEEES---SHHHHHHHTSSS-EEEEESS--SS--EE--TT-TTHHHHHHHHHHHHHHHHHHHGGGSEE-

Radius of gyration: 27.8 Å; Cα contacts (8 Å, |Δi|>4): 1079; chains: 4; bounding box: 56×54×85 Å

Organism: Helicobacter pylori (strain ATCC 700392 / 26695) (NCBI:txid85962)

GO terms:
  GO:0042802 identical protein binding (F, IPI)
  GO:0005515 protein binding (F, IPI)

InterPro domains:
  IPR021011 DNA replication regulator, HobA [PF12163] (1-180)
  IPR038381 DNA replication regulator HobA superfamily [G3DSA:3.40.50.11670] (1-180)

Foldseek 3Di:
DDDPVVVVVVVVVVVVVVCVVCVCVVVVFDFPLVVLLVVVLVCQVVVEAEAEEEDPVCVVVLVVLVCVQAPPCCPPHDRTRYHDNVPDPLNPPDAQVVSLVCVPVPGPAYEYEYAEDPPDPSSLVNNQDPHHYAYEYCDDRHPGHNHDPDPPPCRVVVSVVSSVVSVCVNVCVVVVVDDD/DDDDPVVVVVVVVVVVVVVCVVCVCVVVPDDCLVVVLLVVVLVCQVVVEAEAEEEPPVCVVVLVVLQCVQAPPCCPPHDRGRYHDNNVDPLNDDDHPPPSVVCVPVPGVAYEYEYAEDDPDPNSVVNNPDPHHYAYAYCDCPDVRYNHAPVVPPCRVVVSVVVSVVSVCVNVCVVVVVDDD/DPDDDDDDDPVVVVVVVVVVVVVVCVVCVCVVVVDDDLLVVLLVVVLVCQVVVEAEAEEEPPVCVVVLVVLQCVQAPPCCPPHDRGRYHDNNVDPLNDPDPLVVSVVCVPVPGVAYEYEYYEDDPDPSSVVVNVDPHHYAYAYCDCPDVRYNHAPVVPPCRVVVSVVVSVVSVVVSVCVVVVVDDD/DDPVVVVVVVVVVVVVVCVVCVCVVVVFDFPLVVLLVVVLVCQVVVEAEAEEEDPVCVVVLVVLQCVQAPPDQPPHDHTRYHDNNVDPLNPCPVSLVVVVVPGPAYEYEYAEDPPDPNSLVNNPDPRHYAYEYCDDSDPGHNHDPPPPPCRVVVSVVSSVVSVCVNVCVVVPVDPD

CATH classification: 3.40.50.11670

B-factor: mean 21.51, std 10.49, range [6.74, 119.41]

Solvent-accessible surface area: 32192 Å² total; per-residue (Å²): 154,98,64,0,89,85,28,4,156,65,48,4,86,74,24,5,97,89,20,33,127,57,13,26,26,2,73,123,34,180,22,41,22,21,85,10,1,9,96,1,0,43,16,23,81,119,14,3,1,4,0,0,0,4,2,39,57,24,84,4,0,9,43,0,0,31,36,38,0,20,42,180,94,34,174,170,48,49,22,13,7,2,20,46,1,31,79,23,42,1,40,1,149,129,67,10,111,70,6,20,56,17,0,72,47,1,5,98,54,13,10,1,0,1,1,1,81,44,87,47,122,4,1,76,63,1,1,86,6,149,13,61,36,0,8,1,3,40,139,100,43,66,120,67,4,0,71,11,129,65,163,32,80,17,7,16,19,14,0,0,8,1,0,33,0,0,32,59,0,1,22,18,19,62,121,107,112,2,68,77,161,102,78,63,0,95,84,14,4,137,72,48,3,92,75,25,2,92,88,19,35,132,59,13,29,41,5,93,156,87,190,74,51,25,2,122,11,1,4,86,0,0,41,14,22,103,118,22,3,2,4,0,0,0,5,2,26,56,28,81,3,0,9,43,0,0,32,39,38,0,11,40,167,82,35,161,168,54,48,20,11,9,3,19,49,0,36,80,24,43,1,60,3,98,124,42,74,57,60,6,22,64,12,0,78,68,1,5,98,54,9,11,0,0,1,0,1,82,32,83,43,124,10,2,63,76,1,4,96,15,160,16,58,22,0,4,1,2,23,82,98,71,65,150,85,19,15,86,13,147,64,170,32,82,18,10,16,18,22,0,0,7,2,0,32,0,0,30,59,0,0,24,13,10,44,106,109,130,7,66,85,131,154,102,171,178,97,108,83,66,0,89,82,32,2,138,82,46,4,97,74,25,1,92,89,21,34,132,58,14,28,33,4,88,129,73,209,80,84,28,10,110,13,3,7,80,0,0,33,17,23,100,116,19,3,1,3,0,0,0,4,2,31,57,32,82,4,0,9,42,0,0,31,39,39,0,18,38,136,95,7,173,166,52,50,18,12,8,2,18,49,1,37,82,22,41,1,69,4,156,96,79,6,105,64,6,24,60,11,0,69,70,1,5,94,53,9,10,1,0,1,0,1,89,35,86,38,111,1,1,70,66,1,3,85,15,140,13,56,20,1,2,1,1,24,94,88,72,56,142,79,18,14,60,10,93,62,174,34,80,17,8,16,21,25,0,0,6,2,0,33,0,0,31,62,0,1,24,9,10,44,120,135,147,6,92,92,137,64,0,87,74,36,2,131,66,48,4,87,73,25,5,101,90,20,34,127,60,12,28,32,2,75,123,41,181,22,39,22,21,84,10,1,9,94,1,0,53,16,23,106,116,36,3,2,4,0,0,0,5,2,26,55,26,80,4,0,8,44,0,0,31,36,40,0,20,38,184,89,30,164,162,52,47,22,13,18,2,20,49,0,34,80,21,44,1,40,5,202,105,95,11,24,63,10,0,80,72,1,6,96,46,13,10,1,0,1,1,1,80,42,89,46,126,16,1,77,73,2,7,71,16,167,15,61,41,0,8,1,4,36,136,97,38,106,129,68,2,0,70,13,123,60,149,31,79,18,9,16,21,31,0,0,6,1,0,32,0,0,31,60,0,2,25,16,12,29,113,118,84,4,59,80